Protein AF-A0A8S2XKU6-F1 (afdb_monomer)

Secondary structure (DSSP, 8-state):
-HHHHHHHHHHHHHHHHTT-TTHHHHHHHHHHHHHHTHHHHHHHHHTTS----HHHHHHHTHHHHTT-TT-HHHHHHHHHHHHHTGGGS-HHHHHHHHHHHHHHHHH--SHHHHHHHHHHHHHHHHHH-GGGGGGTGGGHHHHHHHHHHHHHHS-GGGTHHHHHHHHHHHHH-HHHHHHHHHHHHHHHHHHHHHHTT-HHHHHHHHHHHHHHHH-TTTHHHHHHHHHHHHHTTT-SSS---SSPP--HHHHHHHHHHHHHHHHHPPSPP-HHHHHHHHHHHHHHHHH---HHHHHHHHHHHHHHHHHSHHHHHH-B-TTT--BHHHHHHHHHHHHHSTTS-GGGGTTHHHHHHHHHHHHHHTT-THHHHHHHHHHHHHHHHHH-

Foldseek 3Di:
DVVVLVVLLVVLVVCVVVVPPCSLVSLLVSLVVCLVCVVVVVVCVVVVVDDDPVQVVLVPRLLVQLVVLVDLSSNLSSLQSCLQCLLVYDPVSVVSSLVSLLCQLVPRPDLSSLLSSLLSLLSNCVRNDLVNCPSVLVSLVSNLVSLVVSVVPDDPVSNLSSLSSLLSSLSNDLVVCLVCLVPQLVVLVQQCQVCVVPCRSNVSSLSNLLSQCLRPNRVQVSLVVLLVVLVLQVPPDDDDDVDPNRDPVCNLVSLLSLLSSLQSHDDDDDLVSCLRNVVSLLCCLQPDPDLSSLQSSLSSLLSCLVRVVVSQQVDANPPPRHHSLVSLLVSLLVLLPLPRDPSSCVNVVSSVVSSVVSCVVVPVVVCCPPSVVVSVVSNVVNVD

Nearest PDB structures (foldseek):
  6n1z-assembly2_D  TM=9.151E-01  e=8.968E-16  Homo sapiens
  6n1z-assembly1_A  TM=9.168E-01  e=1.606E-15  Homo sapiens
  8f7a-assembly1_A  TM=9.293E-01  e=1.212E-10  Homo sapiens
  6tc0-assembly3_F  TM=5.207E-01  e=2.824E-01  Mus musculus
  9ce3-assembly1_C  TM=2.583E-01  e=3.397E+00  Homo sapiens

Radius of gyration: 27.26 Å; Cα contacts (8 Å, |Δi|>4): 420; chains: 1; bounding box: 71×40×72 Å

Mean predicted aligned error: 8.36 Å

Solvent-accessible surface area (backbone atoms only — not comparable to full-atom values): 21059 Å² total; per-residue (Å²): 110,70,68,57,47,53,53,45,47,55,49,21,52,51,32,46,76,67,69,42,95,59,22,58,58,50,46,29,53,46,41,46,52,52,53,72,40,42,69,62,51,51,54,32,49,74,73,58,80,44,93,73,69,59,53,62,47,40,58,66,46,32,60,55,39,56,75,40,72,94,39,53,68,37,24,26,32,21,38,39,35,51,15,68,49,41,61,75,40,55,72,69,59,50,49,57,49,50,54,48,40,46,49,38,42,73,65,52,84,52,67,65,39,31,52,30,32,37,44,11,50,40,35,28,53,67,54,54,34,62,91,67,41,77,82,48,60,82,49,46,66,57,47,51,54,30,41,57,57,46,62,76,74,51,62,76,92,62,44,58,47,52,40,54,33,48,39,54,52,49,67,58,39,67,69,60,44,55,75,46,38,87,58,50,51,58,49,39,53,50,50,34,73,77,32,59,88,39,67,67,59,28,50,43,32,51,48,35,51,43,50,44,38,57,32,85,88,38,24,63,60,53,45,60,63,45,43,62,62,57,48,48,66,73,52,88,78,80,78,92,59,100,61,79,84,67,52,81,88,44,44,39,56,53,37,43,51,51,27,53,45,48,71,46,52,65,83,82,75,56,66,63,43,52,70,61,45,49,60,51,43,52,48,47,56,71,72,56,84,54,55,65,44,37,39,31,34,42,48,25,52,40,27,45,56,70,66,38,43,71,64,44,70,72,35,57,42,89,87,78,68,47,41,46,64,58,53,52,50,50,52,50,54,54,60,35,35,70,87,44,65,70,86,47,41,77,42,49,66,58,38,54,54,50,50,54,54,52,42,64,72,67,72,49,65,80,65,50,56,66,54,46,56,50,50,54,52,34,50,53,60,50,75,106

Structure (mmCIF, N/CA/C/O backbone):
data_AF-A0A8S2XKU6-F1
#
_entry.id   AF-A0A8S2XKU6-F1
#
loop_
_atom_site.group_PDB
_atom_site.id
_atom_site.type_symbol
_atom_site.label_atom_id
_atom_site.label_alt_id
_atom_site.label_comp_id
_atom_site.label_asym_id
_atom_site.label_entity_id
_atom_site.label_seq_id
_atom_site.pdbx_PDB_ins_code
_atom_site.Cartn_x
_atom_site.Cartn_y
_atom_site.Cartn_z
_atom_site.occupancy
_atom_site.B_iso_or_equiv
_atom_site.auth_seq_id
_atom_site.auth_comp_id
_atom_site.auth_asym_id
_atom_site.auth_atom_id
_atom_site.pdbx_PDB_model_num
ATOM 1 N N . MET A 1 1 ? 6.749 16.743 -34.665 1.00 56.09 1 MET A N 1
ATOM 2 C CA . MET A 1 1 ? 7.252 16.208 -33.379 1.00 56.09 1 MET A CA 1
ATOM 3 C C . MET A 1 1 ? 8.132 14.973 -33.599 1.00 56.09 1 MET A C 1
ATOM 5 O O . MET A 1 1 ? 9.317 15.031 -33.323 1.00 56.09 1 MET A O 1
ATOM 9 N N . CYS A 1 2 ? 7.620 13.912 -34.216 1.00 59.66 2 CYS A N 1
ATOM 10 C CA . CYS A 1 2 ? 8.348 12.658 -34.475 1.00 59.66 2 CYS A CA 1
ATOM 11 C C . CYS A 1 2 ? 9.601 12.791 -35.360 1.00 59.66 2 CYS A C 1
ATOM 13 O O . CYS A 1 2 ? 10.647 12.238 -35.037 1.00 59.66 2 CYS A O 1
ATOM 15 N N . PHE A 1 3 ? 9.534 13.615 -36.411 1.00 62.78 3 PHE A N 1
ATOM 16 C CA . PHE A 1 3 ? 10.694 13.948 -37.250 1.00 62.78 3 PHE A CA 1
ATOM 17 C C . PHE A 1 3 ? 11.831 14.620 -36.462 1.00 62.78 3 PHE A C 1
ATOM 19 O O . PHE A 1 3 ? 13.006 14.372 -36.709 1.00 62.78 3 PHE A O 1
ATOM 26 N N . PHE A 1 4 ? 11.482 15.454 -35.477 1.00 68.94 4 PHE A N 1
ATOM 27 C CA . PHE A 1 4 ? 12.463 16.138 -34.640 1.00 68.94 4 PHE A CA 1
ATOM 28 C C . PHE A 1 4 ? 13.207 15.130 -33.757 1.00 68.94 4 PHE A C 1
ATOM 30 O O . PHE A 1 4 ? 14.434 15.135 -33.740 1.00 68.94 4 PHE A O 1
ATOM 37 N N . PHE A 1 5 ? 12.484 14.211 -33.110 1.00 75.00 5 PHE A N 1
ATOM 38 C CA . PHE A 1 5 ? 13.093 13.159 -32.292 1.00 75.00 5 PHE A CA 1
ATOM 39 C C . PHE A 1 5 ? 13.981 12.220 -33.107 1.00 75.00 5 PHE A C 1
ATOM 41 O O . PHE A 1 5 ? 15.130 12.018 -32.731 1.00 75.00 5 PHE A O 1
ATOM 48 N N . SER A 1 6 ? 13.510 11.734 -34.260 1.00 74.94 6 SER A N 1
ATOM 49 C CA . SER A 1 6 ? 14.315 10.881 -35.146 1.00 74.94 6 SER A CA 1
ATOM 50 C C . SER A 1 6 ? 15.617 11.568 -35.579 1.00 74.94 6 SER A C 1
ATOM 52 O O . SER A 1 6 ? 16.686 10.968 -35.492 1.00 74.94 6 SER A O 1
ATOM 54 N N . ARG A 1 7 ? 15.564 12.862 -35.926 1.00 82.44 7 ARG A N 1
ATOM 55 C CA . ARG A 1 7 ? 16.759 13.649 -36.261 1.00 82.44 7 ARG A CA 1
ATOM 56 C C . ARG A 1 7 ? 17.733 13.765 -35.086 1.00 82.44 7 ARG A C 1
ATOM 58 O O . A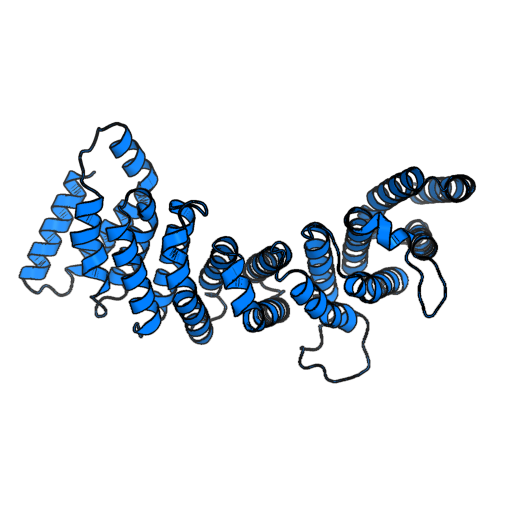RG A 1 7 ? 18.944 13.654 -35.276 1.00 82.44 7 ARG A O 1
ATOM 65 N N . HIS A 1 8 ? 17.231 14.014 -33.878 1.00 84.62 8 HIS A N 1
ATOM 66 C CA . HIS A 1 8 ? 18.081 14.155 -32.694 1.00 84.62 8 HIS A CA 1
ATOM 67 C C . HIS A 1 8 ? 18.690 12.825 -32.243 1.00 84.62 8 HIS A C 1
ATOM 69 O O . HIS A 1 8 ? 19.852 12.813 -31.849 1.00 84.62 8 HIS A O 1
ATOM 75 N N . LEU A 1 9 ? 17.969 11.714 -32.393 1.00 81.38 9 LEU A N 1
ATOM 76 C CA . LEU A 1 9 ? 18.491 10.368 -32.159 1.00 81.38 9 LEU A CA 1
ATOM 77 C C . LEU A 1 9 ? 19.570 10.004 -33.184 1.00 81.38 9 LEU A C 1
ATOM 79 O O . LEU A 1 9 ? 20.674 9.651 -32.789 1.00 81.38 9 LEU A O 1
ATOM 83 N N . SER A 1 10 ? 19.340 10.242 -34.483 1.00 83.12 10 SER A N 1
ATOM 84 C CA . SER A 1 10 ? 20.379 10.020 -35.503 1.00 83.12 10 SER A CA 1
ATOM 85 C C . SER A 1 10 ? 21.622 10.886 -35.272 1.00 83.12 10 SER A C 1
ATOM 87 O O . SER A 1 10 ? 22.752 10.471 -35.522 1.00 83.12 10 SER A O 1
ATOM 89 N N . HIS A 1 11 ? 21.432 12.104 -34.752 1.00 85.31 11 HIS A N 1
ATOM 90 C CA . HIS A 1 11 ? 22.546 12.977 -34.403 1.00 85.31 11 HIS A CA 1
ATOM 91 C C . HIS A 1 11 ? 23.312 12.455 -33.183 1.00 85.31 11 HIS A C 1
ATOM 93 O O . HIS A 1 11 ? 24.538 12.520 -33.155 1.00 85.31 11 HIS A O 1
ATOM 99 N N . ALA A 1 12 ? 22.613 11.911 -32.189 1.00 83.31 12 ALA A N 1
ATOM 100 C CA . ALA A 1 12 ? 23.237 11.302 -31.026 1.00 83.31 12 ALA A CA 1
ATOM 101 C C . ALA A 1 12 ? 24.000 10.016 -31.378 1.00 83.31 12 ALA A C 1
ATOM 103 O O . ALA A 1 12 ? 25.113 9.835 -30.891 1.00 83.31 12 ALA A O 1
ATOM 104 N N . GLU A 1 13 ? 23.473 9.178 -32.273 1.00 83.56 13 GLU A N 1
ATOM 105 C CA . GLU A 1 13 ? 24.182 8.011 -32.812 1.00 83.56 13 GLU A CA 1
ATOM 106 C C . GLU A 1 13 ? 25.449 8.419 -33.566 1.00 83.56 13 GLU A C 1
ATOM 108 O O . GLU A 1 13 ? 26.514 7.844 -33.345 1.00 83.56 13 GLU A O 1
ATOM 113 N N . ALA A 1 14 ? 25.376 9.471 -34.388 1.00 86.69 14 ALA A N 1
ATOM 114 C CA . ALA A 1 14 ? 26.558 10.030 -35.032 1.00 86.69 14 ALA A CA 1
ATOM 115 C C . ALA A 1 14 ? 27.579 10.512 -33.987 1.00 86.69 14 ALA A C 1
ATOM 117 O O . ALA A 1 14 ? 28.756 10.176 -34.079 1.00 86.69 14 ALA A O 1
ATOM 118 N N . LEU A 1 15 ? 27.148 11.236 -32.950 1.00 86.00 15 LEU A N 1
ATOM 119 C CA . LEU A 1 15 ? 28.030 11.669 -31.860 1.00 86.00 15 LEU A CA 1
ATOM 120 C C . LEU A 1 15 ? 28.652 10.487 -31.101 1.00 86.00 15 LEU A C 1
ATOM 122 O O . LEU A 1 15 ? 29.825 10.566 -30.730 1.00 86.00 15 LEU A O 1
ATOM 126 N N . LYS A 1 16 ? 27.900 9.399 -30.902 1.00 85.00 16 LYS A N 1
ATOM 127 C CA . LYS A 1 16 ? 28.385 8.153 -30.297 1.00 85.00 16 LYS A CA 1
ATOM 128 C C . LYS A 1 16 ? 29.448 7.496 -31.179 1.00 85.00 16 LYS A C 1
ATOM 130 O O . LYS A 1 16 ? 30.508 7.148 -30.673 1.00 85.00 16 LYS A O 1
ATOM 135 N N . ALA A 1 17 ? 29.223 7.422 -32.493 1.00 87.00 17 ALA A N 1
ATOM 136 C CA . ALA A 1 17 ? 30.193 6.893 -33.456 1.00 87.00 17 ALA A CA 1
ATOM 137 C C . ALA A 1 17 ? 31.501 7.708 -33.500 1.00 87.00 17 ALA A C 1
ATOM 139 O O . ALA A 1 17 ? 32.569 7.159 -33.753 1.00 87.00 17 ALA A O 1
ATOM 140 N N . HIS A 1 18 ? 31.430 9.008 -33.200 1.00 87.19 18 HIS A N 1
ATOM 141 C CA . HIS A 1 18 ? 32.594 9.893 -33.084 1.00 87.19 18 HIS A CA 1
ATOM 142 C C . HIS A 1 18 ? 33.191 9.925 -31.660 1.00 87.19 18 HIS A C 1
ATOM 144 O O . HIS A 1 18 ? 34.002 10.801 -31.363 1.00 87.19 18 HIS A O 1
ATOM 150 N N . ASN A 1 19 ? 32.792 9.007 -30.765 1.00 83.25 19 ASN A N 1
ATOM 151 C CA . ASN A 1 19 ? 33.237 8.918 -29.366 1.00 83.25 19 ASN A CA 1
ATOM 152 C C . ASN A 1 19 ? 33.090 10.230 -28.569 1.00 83.25 19 ASN A C 1
ATOM 154 O O . ASN A 1 19 ? 33.873 10.526 -27.665 1.00 83.25 19 ASN A O 1
ATOM 158 N N . SER A 1 20 ? 32.075 11.039 -28.884 1.00 87.00 20 SER A N 1
ATOM 159 C CA . SER A 1 20 ? 31.816 12.280 -28.152 1.00 87.00 20 SER A CA 1
ATOM 160 C C . SER A 1 20 ? 31.320 11.973 -26.736 1.00 87.00 20 SER A C 1
ATOM 162 O O . SER A 1 20 ? 30.292 11.317 -26.592 1.00 87.00 20 SER A O 1
ATOM 164 N N . PRO A 1 21 ? 31.920 12.521 -25.664 1.00 84.25 21 PRO A N 1
ATOM 165 C CA . PRO A 1 21 ? 31.568 12.177 -24.280 1.00 84.25 21 PRO A CA 1
ATOM 166 C C . PRO A 1 21 ? 30.160 12.632 -23.846 1.00 84.25 21 PRO A C 1
ATOM 168 O O . PRO A 1 21 ? 29.737 12.369 -22.722 1.00 84.25 21 PRO A O 1
ATOM 171 N N . ARG A 1 22 ? 29.435 13.367 -24.701 1.00 88.06 22 ARG A N 1
ATOM 172 C CA . ARG A 1 22 ? 28.118 13.955 -24.402 1.00 88.06 22 ARG A CA 1
ATOM 173 C C . ARG A 1 22 ? 26.979 13.372 -25.242 1.00 88.06 22 ARG A C 1
ATOM 175 O O . ARG A 1 22 ? 25.869 13.889 -25.142 1.00 88.06 22 ARG A O 1
ATOM 182 N N . TRP A 1 23 ? 27.227 12.327 -26.041 1.00 90.31 23 TRP A N 1
ATOM 183 C CA . TRP A 1 23 ? 26.207 11.708 -26.904 1.00 90.31 23 TRP A CA 1
ATOM 184 C C . TRP A 1 23 ? 24.947 11.306 -26.111 1.00 90.31 23 TRP A C 1
ATOM 186 O O . TRP A 1 23 ? 23.826 11.619 -26.515 1.00 90.31 23 TRP A O 1
ATOM 196 N N . TRP A 1 24 ? 25.145 10.733 -24.919 1.00 90.38 24 TRP A N 1
ATOM 197 C CA . TRP A 1 24 ? 24.089 10.235 -24.035 1.00 90.38 24 TRP A CA 1
ATOM 198 C C . TRP A 1 24 ? 23.126 11.324 -23.551 1.00 90.38 24 TRP A C 1
ATOM 200 O O . TRP A 1 24 ? 21.963 11.035 -23.292 1.00 90.38 24 TRP A O 1
ATOM 210 N N . LYS A 1 25 ? 23.568 12.588 -23.461 1.00 91.38 25 LYS A N 1
ATOM 211 C CA . LYS A 1 25 ? 22.712 13.701 -23.013 1.00 91.38 25 LYS A CA 1
ATOM 212 C C . LYS A 1 25 ? 21.594 13.988 -24.003 1.00 91.38 25 LYS A C 1
ATOM 214 O O . LYS A 1 25 ? 20.497 14.365 -23.609 1.00 91.38 25 LYS A O 1
ATOM 219 N N . LEU A 1 26 ? 21.881 13.833 -25.295 1.00 89.44 26 LEU A N 1
ATOM 220 C CA . LEU A 1 26 ? 20.881 14.053 -26.329 1.00 89.44 26 LEU A CA 1
ATOM 221 C C . LEU A 1 26 ? 19.873 12.898 -26.370 1.00 89.44 26 LEU A C 1
ATOM 223 O O . LEU A 1 26 ? 18.684 13.160 -26.536 1.00 89.44 26 LEU A O 1
ATOM 227 N N . HIS A 1 27 ? 20.322 11.654 -26.150 1.00 88.56 27 HIS A N 1
ATOM 228 C CA . HIS A 1 27 ? 19.423 10.510 -25.944 1.00 88.56 27 HIS A CA 1
ATOM 229 C C . HIS A 1 27 ? 18.521 10.715 -24.727 1.00 88.56 27 HIS A C 1
ATOM 231 O O . HIS A 1 27 ? 17.302 10.652 -24.861 1.00 88.56 27 HIS A O 1
ATOM 237 N N . GLU A 1 28 ? 19.106 11.032 -23.572 1.00 92.38 28 GLU A N 1
ATOM 238 C CA . GLU A 1 28 ? 18.392 11.280 -22.315 1.00 92.38 28 GLU A CA 1
ATOM 239 C C . GLU A 1 28 ? 17.290 12.334 -22.499 1.00 92.38 28 GLU A C 1
ATOM 241 O O . GLU A 1 28 ? 16.123 12.069 -22.203 1.00 92.38 28 GLU A O 1
ATOM 246 N N . ALA A 1 29 ? 17.627 13.478 -23.104 1.00 91.19 29 ALA A N 1
ATOM 247 C CA . ALA A 1 29 ? 16.675 14.555 -23.345 1.00 91.19 29 ALA A CA 1
ATOM 248 C C . ALA A 1 29 ? 15.546 14.145 -24.307 1.00 91.19 29 ALA A C 1
ATOM 250 O O . ALA A 1 29 ? 14.394 14.544 -24.111 1.00 91.19 29 ALA A O 1
ATOM 251 N N . CYS A 1 30 ? 15.849 13.344 -25.336 1.00 90.06 30 CYS A N 1
ATOM 252 C CA . CYS A 1 30 ? 14.836 12.834 -26.263 1.00 90.06 30 CYS A CA 1
ATOM 253 C C . CYS A 1 30 ? 13.865 11.883 -25.561 1.00 90.06 30 CYS A C 1
ATOM 255 O O . CYS A 1 30 ? 12.652 12.062 -25.686 1.00 90.06 30 CYS A O 1
ATOM 257 N N . LEU A 1 31 ? 14.381 10.921 -24.791 1.00 90.75 31 LEU A N 1
ATOM 258 C CA . LEU A 1 31 ? 13.567 9.967 -24.034 1.00 90.75 31 LEU A CA 1
ATOM 259 C C . LEU A 1 31 ? 12.684 10.683 -23.010 1.00 90.75 31 LEU A C 1
ATOM 261 O O . LEU A 1 31 ? 11.483 10.419 -22.933 1.00 90.75 31 LEU A O 1
ATOM 265 N N . LEU A 1 32 ? 13.240 11.655 -22.285 1.00 90.62 32 LEU A N 1
ATOM 266 C CA . LEU A 1 32 ? 12.486 12.456 -21.327 1.00 90.62 32 LEU A CA 1
ATOM 267 C C . LEU A 1 32 ? 11.359 13.240 -22.012 1.00 90.62 32 LEU A C 1
ATOM 269 O O . LEU A 1 32 ? 10.212 13.190 -21.564 1.00 90.62 32 LEU A O 1
ATOM 273 N N . ALA A 1 33 ? 11.660 13.952 -23.099 1.00 90.06 33 ALA A N 1
ATOM 274 C CA . ALA A 1 33 ? 10.674 14.755 -23.817 1.00 90.06 33 ALA A CA 1
ATOM 275 C C . ALA A 1 33 ? 9.559 13.889 -24.423 1.00 90.06 33 ALA A C 1
ATOM 277 O O . ALA A 1 33 ? 8.379 14.195 -24.242 1.00 90.06 33 ALA A O 1
ATOM 278 N N . MET A 1 34 ? 9.906 12.772 -25.071 1.00 87.44 34 MET A N 1
ATOM 279 C CA . MET A 1 34 ? 8.917 11.825 -25.593 1.00 87.44 34 MET A CA 1
ATOM 280 C C . MET A 1 34 ? 8.071 11.227 -24.464 1.00 87.44 34 MET A C 1
ATOM 282 O O . MET A 1 34 ? 6.846 11.202 -24.556 1.00 87.44 34 MET A O 1
ATOM 286 N N . GLY A 1 35 ? 8.699 10.823 -23.358 1.00 87.19 35 GLY A N 1
ATOM 287 C CA . GLY A 1 35 ? 8.002 10.277 -22.197 1.00 87.19 35 GLY A CA 1
ATOM 288 C C . GLY A 1 35 ? 7.059 11.276 -21.520 1.00 87.19 35 GLY A C 1
ATOM 289 O O . GLY A 1 35 ? 6.067 10.858 -20.926 1.00 87.19 35 GLY A O 1
ATOM 290 N N . ARG A 1 36 ? 7.340 12.586 -21.580 1.00 88.12 36 ARG A N 1
ATOM 291 C CA . ARG A 1 36 ? 6.444 13.649 -21.077 1.00 88.12 36 ARG A CA 1
ATOM 292 C C . ARG A 1 36 ? 5.258 13.896 -22.006 1.00 88.12 36 ARG A C 1
ATOM 294 O O . ARG A 1 36 ? 4.178 14.218 -21.526 1.00 88.12 36 ARG A O 1
ATOM 301 N N . CYS A 1 37 ? 5.435 13.695 -23.307 1.00 87.06 37 CYS A N 1
ATOM 302 C CA . CYS A 1 37 ? 4.379 13.821 -24.309 1.00 87.06 37 CYS A CA 1
ATOM 303 C C . CYS A 1 37 ? 3.612 12.511 -24.555 1.00 87.06 37 CYS A C 1
ATOM 305 O O . CYS A 1 37 ? 2.976 12.382 -25.596 1.00 87.06 37 CYS A O 1
ATOM 307 N N . LYS A 1 38 ? 3.644 11.547 -23.623 1.00 86.31 38 LYS A N 1
ATOM 308 C CA . LYS A 1 38 ? 3.016 10.226 -23.781 1.00 86.31 38 LYS A CA 1
ATOM 309 C C . LYS A 1 38 ? 1.564 10.288 -24.264 1.00 86.31 38 LYS A C 1
ATOM 311 O O . LYS A 1 38 ? 1.234 9.601 -25.219 1.00 86.31 38 LYS A O 1
ATOM 316 N N . GLN A 1 39 ? 0.708 11.083 -23.615 1.00 85.44 39 GLN A N 1
ATOM 317 C CA . GLN A 1 39 ? -0.719 11.158 -23.969 1.00 85.44 39 GLN A CA 1
ATOM 318 C C . GLN A 1 39 ? -0.902 11.625 -25.417 1.00 85.44 39 GLN A C 1
ATOM 320 O O . GLN A 1 39 ? -1.523 10.933 -26.213 1.00 85.44 39 GLN A O 1
ATOM 325 N N . LEU A 1 40 ? -0.228 12.718 -25.788 1.00 85.12 40 LEU A N 1
ATOM 326 C CA . LEU A 1 40 ? -0.224 13.222 -27.161 1.00 85.12 40 LEU A CA 1
ATOM 327 C C . LEU A 1 40 ? 0.332 12.192 -28.151 1.00 85.12 40 LEU A C 1
ATOM 329 O O . LEU A 1 40 ? -0.196 12.055 -29.246 1.00 85.12 40 LEU A O 1
ATOM 333 N N . LEU A 1 41 ? 1.394 11.464 -27.794 1.00 83.25 41 LEU A N 1
ATOM 334 C CA . LEU A 1 41 ? 1.944 10.412 -28.651 1.00 83.25 41 LEU A CA 1
ATOM 335 C C . LEU A 1 41 ? 0.945 9.268 -28.842 1.00 83.25 41 LEU A C 1
ATOM 337 O O . LEU A 1 41 ? 0.755 8.837 -29.974 1.00 83.25 41 LEU A O 1
ATOM 341 N N . ASN A 1 42 ? 0.274 8.827 -27.779 1.00 82.38 42 ASN A N 1
ATOM 342 C CA . ASN A 1 42 ? -0.754 7.792 -27.856 1.00 82.38 42 ASN A CA 1
ATOM 343 C C . ASN A 1 42 ? -1.923 8.235 -28.746 1.00 82.38 42 ASN A C 1
ATOM 345 O O . ASN A 1 42 ? -2.308 7.494 -29.646 1.00 82.38 42 ASN A O 1
ATOM 349 N N . ASP A 1 43 ? -2.422 9.460 -28.577 1.00 82.75 43 ASP A N 1
ATOM 350 C CA . ASP A 1 43 ? -3.508 10.002 -29.403 1.00 82.75 43 ASP A CA 1
ATOM 351 C C . ASP A 1 43 ? -3.107 10.079 -30.883 1.00 82.75 43 ASP A C 1
ATOM 353 O O . ASP A 1 43 ? -3.879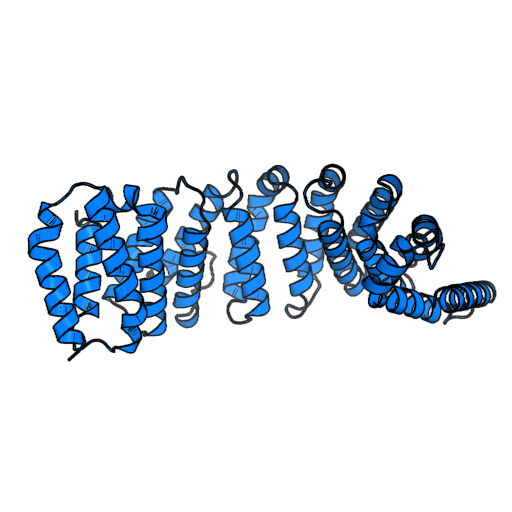 9.738 -31.781 1.00 82.75 43 ASP A O 1
ATOM 357 N N . MET A 1 44 ? -1.863 10.473 -31.159 1.00 80.75 44 MET A N 1
ATOM 358 C CA . MET A 1 44 ? -1.322 10.583 -32.518 1.00 80.75 44 MET A CA 1
ATOM 359 C C . MET A 1 44 ? -1.075 9.219 -33.177 1.00 80.75 44 MET A C 1
ATOM 361 O O . MET A 1 44 ? -1.154 9.114 -34.404 1.00 80.75 44 MET A O 1
ATOM 365 N N . LEU A 1 45 ? -0.792 8.182 -32.382 1.00 79.50 45 LEU A N 1
ATOM 366 C CA . LEU A 1 45 ? -0.685 6.796 -32.842 1.00 79.50 45 LEU A CA 1
ATOM 367 C C . LEU A 1 45 ? -2.071 6.212 -33.147 1.00 79.50 45 LEU A C 1
ATOM 369 O O . LEU A 1 45 ? -2.261 5.625 -34.209 1.00 79.50 45 LEU A O 1
ATOM 373 N N . VAL A 1 46 ? -3.054 6.431 -32.267 1.00 80.75 46 VAL A N 1
ATOM 374 C CA . VAL A 1 46 ? -4.435 5.943 -32.444 1.00 80.75 46 VAL A CA 1
ATOM 375 C C . VAL A 1 46 ? -5.121 6.618 -33.633 1.00 80.75 46 VAL A C 1
ATOM 377 O O . VAL A 1 46 ? -5.779 5.953 -34.428 1.00 80.75 46 VAL A O 1
ATOM 380 N N . THR A 1 47 ? -4.937 7.929 -33.800 1.00 80.62 47 THR A N 1
ATOM 381 C CA . THR A 1 47 ? -5.473 8.682 -34.952 1.00 80.62 47 THR A CA 1
ATOM 382 C C . THR A 1 47 ? -4.725 8.403 -36.259 1.00 80.62 47 THR A C 1
ATOM 384 O O . THR A 1 47 ? -5.154 8.857 -37.320 1.00 80.62 47 THR A O 1
ATOM 387 N N . GLY A 1 48 ? -3.603 7.675 -36.211 1.00 76.94 48 GLY A N 1
ATOM 388 C CA . GLY A 1 48 ? -2.784 7.351 -37.379 1.00 76.94 48 GLY A CA 1
ATOM 389 C C . GLY A 1 48 ? -2.054 8.549 -37.997 1.00 76.94 48 GLY A C 1
ATOM 390 O O . GLY A 1 48 ? -1.483 8.415 -39.081 1.00 76.94 48 GLY A O 1
ATOM 391 N N . TYR A 1 49 ? -2.043 9.709 -37.328 1.00 73.38 49 TYR A N 1
ATOM 392 C CA . TYR A 1 49 ? -1.341 10.914 -37.788 1.00 73.38 49 TYR A CA 1
ATOM 393 C C . TYR A 1 49 ? 0.179 10.700 -37.838 1.00 73.38 49 TYR A C 1
ATOM 395 O O . TYR A 1 49 ? 0.893 11.315 -38.632 1.00 73.38 49 TYR A O 1
ATOM 403 N N . VAL A 1 50 ? 0.685 9.803 -36.992 1.00 71.75 50 VAL A N 1
ATOM 404 C CA . VAL A 1 50 ? 2.088 9.404 -36.944 1.00 71.75 50 VAL A CA 1
ATOM 405 C C . VAL A 1 50 ? 2.192 7.891 -37.085 1.00 71.75 50 VAL A C 1
ATOM 407 O O . VAL A 1 50 ? 1.581 7.147 -36.327 1.00 71.75 50 VAL A O 1
ATOM 410 N N . LYS A 1 51 ? 3.049 7.436 -38.002 1.00 69.69 51 LYS A N 1
ATOM 411 C CA . LYS A 1 51 ? 3.462 6.033 -38.110 1.00 69.69 51 LYS A CA 1
ATOM 412 C C . LYS A 1 51 ? 4.859 5.875 -37.512 1.00 69.69 51 LYS A C 1
ATOM 414 O O . LYS A 1 51 ? 5.849 6.019 -38.223 1.00 69.69 51 LYS A O 1
ATOM 419 N N . ILE A 1 52 ? 4.936 5.655 -36.201 1.00 76.06 52 ILE A N 1
ATOM 420 C CA . ILE A 1 52 ? 6.164 5.199 -35.535 1.00 76.06 52 ILE A CA 1
ATOM 421 C C . ILE A 1 52 ? 5.924 3.771 -35.066 1.00 76.06 52 ILE A C 1
ATOM 423 O O . ILE A 1 52 ? 4.936 3.509 -34.385 1.00 76.06 52 ILE A O 1
ATOM 427 N N . ASP A 1 53 ? 6.861 2.882 -35.381 1.00 81.69 53 ASP A N 1
ATOM 428 C CA . ASP A 1 53 ? 6.968 1.592 -34.710 1.00 81.69 53 ASP A CA 1
ATOM 429 C C . ASP A 1 53 ? 7.622 1.800 -33.336 1.00 81.69 53 ASP A C 1
ATOM 431 O O . ASP A 1 53 ? 8.846 1.902 -33.201 1.00 81.69 53 ASP A O 1
ATOM 435 N N . LEU A 1 54 ? 6.776 1.984 -32.322 1.00 82.75 54 LEU A N 1
ATOM 436 C CA . LEU A 1 54 ? 7.223 2.291 -30.968 1.00 82.75 54 LEU A CA 1
ATOM 437 C C . LEU A 1 54 ? 7.901 1.084 -30.308 1.00 82.75 54 LEU A C 1
ATOM 439 O O . LEU A 1 54 ? 8.828 1.265 -29.521 1.00 82.75 54 LEU A O 1
ATOM 443 N N . GLU A 1 55 ? 7.479 -0.131 -30.654 1.00 85.38 55 GLU A N 1
ATOM 444 C CA . GLU A 1 55 ? 8.068 -1.360 -30.128 1.00 85.38 55 GLU A CA 1
ATOM 445 C C . GLU A 1 55 ? 9.497 -1.538 -30.647 1.00 85.38 55 GLU A C 1
ATOM 447 O O . GLU A 1 55 ? 10.426 -1.717 -29.852 1.00 85.38 55 GLU A O 1
ATOM 452 N N . ALA A 1 56 ? 9.706 -1.390 -31.960 1.00 86.38 56 ALA A N 1
ATOM 453 C CA . ALA A 1 56 ? 11.046 -1.426 -32.541 1.00 86.38 56 ALA A CA 1
ATOM 454 C C . ALA A 1 56 ? 11.946 -0.330 -31.955 1.00 86.38 56 ALA A C 1
ATOM 456 O O . ALA A 1 56 ? 13.103 -0.594 -31.621 1.00 86.38 56 ALA A O 1
ATOM 457 N N . PHE A 1 57 ? 11.407 0.880 -31.770 1.00 86.56 57 PHE A N 1
ATOM 458 C CA . PHE A 1 57 ? 12.139 1.979 -31.146 1.00 86.56 57 PHE A CA 1
ATOM 459 C C . PHE A 1 57 ? 12.571 1.644 -29.712 1.00 86.56 57 PHE A C 1
ATOM 461 O O . PHE A 1 57 ? 13.749 1.790 -29.385 1.00 86.56 57 PHE A O 1
ATOM 468 N N . ILE A 1 58 ? 11.650 1.160 -28.869 1.00 87.19 58 ILE A N 1
ATOM 469 C CA . ILE A 1 58 ? 11.936 0.799 -27.473 1.00 87.19 58 ILE A CA 1
ATOM 470 C C . ILE A 1 58 ? 12.998 -0.299 -27.398 1.00 87.19 58 ILE A C 1
ATOM 472 O O . ILE A 1 58 ? 13.926 -0.201 -26.593 1.00 87.19 58 ILE A O 1
ATOM 476 N N . ARG A 1 59 ? 12.907 -1.301 -28.278 1.00 87.06 59 ARG A N 1
ATOM 477 C CA . ARG A 1 59 ? 13.872 -2.400 -28.346 1.00 87.06 59 ARG A CA 1
ATOM 478 C C . ARG A 1 59 ? 15.274 -1.935 -28.734 1.00 87.06 59 ARG A C 1
ATOM 480 O O . ARG A 1 59 ? 16.246 -2.404 -28.152 1.00 87.06 59 ARG A O 1
ATOM 487 N N . GLN A 1 60 ? 15.383 -1.048 -29.719 1.00 85.75 60 GLN A N 1
ATOM 488 C CA . GLN A 1 60 ? 16.674 -0.632 -30.270 1.00 85.75 60 GLN A CA 1
ATOM 489 C C . GLN A 1 60 ? 17.382 0.422 -29.419 1.00 85.75 60 GLN A C 1
ATOM 491 O O . GLN A 1 60 ? 18.609 0.413 -29.357 1.00 85.75 60 GLN A O 1
ATOM 496 N N . VAL A 1 61 ? 16.627 1.324 -28.784 1.00 85.81 61 VAL A N 1
ATOM 497 C CA . VAL A 1 61 ? 17.196 2.485 -28.091 1.00 85.81 61 VAL A CA 1
ATOM 498 C C . VAL A 1 61 ? 17.099 2.318 -26.563 1.00 85.81 61 VAL A C 1
ATOM 500 O O . VAL A 1 61 ? 18.107 1.926 -25.974 1.00 85.81 61 VAL A O 1
ATOM 503 N N . PRO A 1 62 ? 15.938 2.504 -25.892 1.00 85.50 62 PRO A N 1
ATOM 504 C CA . PRO A 1 62 ? 15.819 2.331 -24.444 1.00 85.50 62 PRO A CA 1
ATOM 505 C C . PRO A 1 62 ? 16.367 1.012 -23.895 1.00 85.50 62 PRO A C 1
ATOM 507 O O . PRO A 1 62 ? 17.147 1.039 -22.949 1.00 85.50 62 PRO A O 1
ATOM 510 N N . LEU A 1 63 ? 15.994 -0.140 -24.463 1.00 88.12 63 LEU A N 1
ATOM 511 C CA . LEU A 1 63 ? 16.418 -1.429 -23.901 1.00 88.12 63 LEU A CA 1
ATOM 512 C C . LEU A 1 63 ? 17.922 -1.677 -24.066 1.00 88.12 63 LEU A C 1
ATOM 514 O O . LEU A 1 63 ? 18.541 -2.254 -23.174 1.00 88.12 63 LEU A O 1
ATOM 518 N N . ALA A 1 64 ? 18.530 -1.196 -25.152 1.00 87.25 64 ALA A N 1
ATOM 519 C CA . ALA A 1 64 ? 19.980 -1.255 -25.329 1.00 87.25 64 ALA A CA 1
ATOM 520 C C . ALA A 1 64 ? 20.712 -0.351 -24.320 1.00 87.25 64 ALA A C 1
ATOM 522 O O . ALA A 1 64 ? 21.751 -0.736 -23.770 1.00 87.25 64 ALA A O 1
ATOM 523 N N . ASP A 1 65 ? 20.142 0.823 -24.038 1.00 88.75 65 ASP A N 1
ATOM 524 C CA . ASP A 1 65 ? 20.707 1.814 -23.124 1.00 88.75 65 ASP A CA 1
ATOM 525 C C . ASP A 1 65 ? 20.648 1.372 -21.645 1.00 88.75 65 ASP A C 1
ATOM 527 O O . ASP A 1 65 ? 21.440 1.873 -20.848 1.00 88.75 65 ASP A O 1
ATOM 531 N N . LEU A 1 66 ? 19.819 0.382 -21.269 1.00 88.69 66 LEU A N 1
ATOM 532 C CA . LEU A 1 66 ? 19.792 -0.170 -19.898 1.00 88.69 66 LEU A CA 1
ATOM 533 C C . LEU A 1 66 ? 21.135 -0.782 -19.471 1.00 88.69 66 LEU A C 1
ATOM 535 O O . LEU A 1 66 ? 21.471 -0.773 -18.291 1.00 88.69 66 LEU A O 1
ATOM 539 N N . SER A 1 67 ? 21.926 -1.279 -20.425 1.00 87.44 67 SER A N 1
ATOM 540 C CA . SER A 1 67 ? 23.245 -1.869 -20.155 1.00 87.44 67 SER A CA 1
ATOM 541 C C . SER A 1 67 ? 24.358 -0.834 -19.922 1.00 87.44 67 SER A C 1
ATOM 543 O O . SER A 1 67 ? 25.476 -1.193 -19.553 1.00 87.44 67 SER A O 1
ATOM 545 N N . GLN A 1 68 ? 24.086 0.457 -20.145 1.00 87.19 68 GLN A N 1
ATOM 546 C CA . GLN A 1 68 ? 25.088 1.528 -20.159 1.00 87.19 68 GLN A CA 1
ATOM 547 C C . GLN A 1 68 ? 25.302 2.141 -18.765 1.00 87.19 68 GLN A C 1
ATOM 549 O O . GLN A 1 68 ? 25.074 3.334 -18.553 1.00 87.19 68 GLN A O 1
ATOM 554 N N . PHE A 1 69 ? 25.758 1.330 -17.805 1.00 84.69 69 PHE A N 1
ATOM 555 C CA . PHE A 1 69 ? 25.949 1.733 -16.399 1.00 84.69 69 PHE A CA 1
ATOM 556 C C . PHE A 1 69 ? 26.854 2.965 -16.200 1.00 84.69 69 PHE A C 1
ATOM 558 O O . PHE A 1 69 ? 26.702 3.673 -15.203 1.00 84.69 69 PHE A O 1
ATOM 565 N N . ASP A 1 70 ? 27.735 3.264 -17.160 1.00 86.75 70 ASP A N 1
ATOM 566 C CA . ASP A 1 70 ? 28.599 4.456 -17.172 1.00 86.75 70 ASP A CA 1
ATOM 567 C C . ASP A 1 70 ? 27.816 5.780 -17.234 1.00 86.75 70 ASP A C 1
ATOM 569 O O . ASP A 1 70 ? 28.338 6.841 -16.878 1.00 86.75 70 ASP A O 1
ATOM 573 N N . TYR A 1 71 ? 26.549 5.737 -17.661 1.00 90.62 71 TYR A N 1
ATOM 574 C CA . TYR A 1 71 ? 25.684 6.905 -17.808 1.00 90.62 71 TYR A CA 1
ATOM 575 C C . TYR A 1 71 ? 24.386 6.747 -16.992 1.00 90.62 71 TYR A C 1
ATOM 577 O O . TYR A 1 71 ? 23.317 6.526 -17.566 1.00 90.62 71 TYR A O 1
ATOM 585 N N . PRO A 1 72 ? 24.427 6.931 -15.654 1.00 91.50 72 PRO A N 1
ATOM 586 C CA . PRO A 1 72 ? 23.292 6.653 -14.769 1.00 91.50 72 PRO A CA 1
ATOM 587 C C . PRO A 1 72 ? 21.986 7.336 -15.180 1.00 91.50 72 PRO A C 1
ATOM 589 O O . PRO A 1 72 ? 20.935 6.706 -15.182 1.00 91.50 72 PRO A O 1
ATOM 592 N N . TYR A 1 73 ? 22.038 8.612 -15.570 1.00 92.88 73 TYR A N 1
ATOM 593 C CA . TYR A 1 73 ? 20.846 9.368 -15.965 1.00 92.88 73 TYR A CA 1
ATOM 594 C C . TYR A 1 73 ? 20.224 8.867 -17.274 1.00 92.88 73 TYR A C 1
ATOM 596 O O . TYR A 1 73 ? 19.002 8.883 -17.400 1.00 92.88 73 TYR A O 1
ATOM 604 N N . LEU A 1 74 ? 21.039 8.384 -18.220 1.00 93.69 74 LEU A N 1
ATOM 605 C CA . LEU A 1 74 ? 20.534 7.774 -19.450 1.00 93.69 74 LEU A CA 1
ATOM 606 C C . LEU A 1 74 ? 19.793 6.473 -19.126 1.00 93.69 74 LEU A C 1
ATOM 608 O O . LEU A 1 74 ? 18.648 6.319 -19.541 1.00 93.69 74 LEU A O 1
ATOM 612 N N . VAL A 1 75 ? 20.411 5.595 -18.326 1.00 94.19 75 VAL A N 1
ATOM 613 C CA . VAL A 1 75 ? 19.798 4.337 -17.865 1.00 94.19 75 VAL A CA 1
ATOM 614 C C . VAL A 1 75 ? 18.474 4.612 -17.149 1.00 94.19 75 VAL A C 1
ATOM 616 O O . VAL A 1 75 ? 17.469 3.967 -17.440 1.00 94.19 75 VAL A O 1
ATOM 619 N N . CYS A 1 76 ? 18.444 5.621 -16.270 1.00 94.12 76 CYS A N 1
ATOM 620 C CA . CYS A 1 76 ? 17.225 6.030 -15.573 1.00 94.12 76 CYS A CA 1
ATOM 621 C C . CYS A 1 76 ? 16.114 6.410 -16.559 1.00 94.12 76 CYS A C 1
ATOM 623 O O . CYS A 1 76 ? 15.003 5.894 -16.458 1.00 94.12 76 CYS A O 1
ATOM 625 N N . GLN A 1 77 ? 16.388 7.299 -17.522 1.00 94.56 77 GLN A N 1
ATOM 626 C CA . GLN A 1 77 ? 15.355 7.703 -18.480 1.00 94.56 77 GLN A CA 1
ATOM 627 C C . GLN A 1 77 ? 14.941 6.565 -19.405 1.00 94.56 77 GLN A C 1
ATOM 629 O O . GLN A 1 77 ? 13.762 6.466 -19.729 1.00 94.56 77 GLN A O 1
ATOM 634 N N . ALA A 1 78 ? 15.872 5.703 -19.809 1.00 94.25 78 ALA A N 1
ATOM 635 C CA . ALA A 1 78 ? 15.575 4.526 -20.610 1.00 94.25 78 ALA A CA 1
ATOM 636 C C . ALA A 1 78 ? 14.599 3.586 -19.887 1.00 94.25 78 ALA A C 1
ATOM 638 O O . ALA A 1 78 ? 13.571 3.218 -20.459 1.00 94.25 78 ALA A O 1
ATOM 639 N N . ALA A 1 79 ? 14.856 3.288 -18.609 1.00 94.56 79 ALA A N 1
ATOM 640 C CA . ALA A 1 79 ? 13.973 2.473 -17.780 1.00 94.56 79 ALA A CA 1
ATOM 641 C C . ALA A 1 79 ? 12.587 3.118 -17.619 1.00 94.56 79 ALA A C 1
ATOM 643 O O . ALA A 1 79 ? 11.567 2.489 -17.903 1.00 94.56 79 ALA A O 1
ATOM 644 N N . LEU A 1 80 ? 12.535 4.397 -17.224 1.00 94.50 80 LEU A N 1
ATOM 645 C CA . LEU A 1 80 ? 11.271 5.118 -17.027 1.00 94.50 80 LEU A CA 1
ATOM 646 C C . LEU A 1 80 ? 10.463 5.232 -18.323 1.00 94.50 80 LEU A C 1
ATOM 648 O O . LEU A 1 80 ? 9.236 5.140 -18.293 1.00 94.50 80 LEU A O 1
ATOM 652 N N . PHE A 1 81 ? 11.134 5.449 -19.455 1.00 93.50 81 PHE A N 1
ATOM 653 C CA . PHE A 1 81 ? 10.495 5.519 -20.761 1.00 93.50 81 PHE A CA 1
ATOM 654 C C . PHE A 1 81 ? 9.877 4.172 -21.138 1.00 93.50 81 PHE A C 1
ATOM 656 O O . PHE A 1 81 ? 8.688 4.127 -21.440 1.00 93.50 81 PHE A O 1
ATOM 663 N N . ALA A 1 82 ? 10.641 3.079 -21.061 1.00 92.56 82 ALA A N 1
ATOM 664 C CA . ALA A 1 82 ? 10.140 1.747 -21.391 1.00 92.56 82 ALA A CA 1
ATOM 665 C C . ALA A 1 82 ? 8.947 1.342 -20.502 1.00 92.56 82 ALA A C 1
ATOM 667 O O . ALA A 1 82 ? 7.917 0.921 -21.027 1.00 92.56 82 ALA A O 1
ATOM 668 N N . GLY A 1 83 ? 9.019 1.590 -19.187 1.00 92.06 83 GLY A N 1
ATOM 669 C CA . GLY A 1 83 ? 7.912 1.308 -18.264 1.00 92.06 83 GLY A CA 1
ATOM 670 C C . GLY A 1 83 ? 6.617 2.049 -18.621 1.00 92.06 83 GLY A C 1
ATOM 671 O O . GLY A 1 83 ? 5.538 1.459 -18.602 1.00 92.06 83 GLY A O 1
ATOM 672 N N . ARG A 1 84 ? 6.712 3.319 -19.043 1.00 91.50 84 ARG A N 1
ATOM 673 C CA . ARG A 1 84 ? 5.551 4.147 -19.429 1.00 91.50 84 ARG A CA 1
ATOM 674 C C . ARG A 1 84 ? 4.830 3.684 -20.690 1.00 91.50 84 ARG A C 1
ATOM 676 O O . ARG A 1 84 ? 3.678 4.066 -20.871 1.00 91.50 84 ARG A O 1
ATOM 683 N N . PHE A 1 85 ? 5.485 2.951 -21.581 1.00 89.75 85 PHE A N 1
ATOM 684 C CA . PHE A 1 85 ? 4.892 2.498 -22.845 1.00 89.75 85 PHE A CA 1
ATOM 685 C C . PHE A 1 85 ? 4.652 0.984 -22.879 1.00 89.75 85 PHE A C 1
ATOM 687 O O . PHE A 1 85 ? 4.281 0.456 -23.921 1.00 89.75 85 PHE A O 1
ATOM 694 N N . SER A 1 86 ? 4.797 0.305 -21.741 1.00 89.62 86 SER A N 1
ATOM 695 C CA . SER A 1 86 ? 4.657 -1.150 -21.576 1.00 89.62 86 SER A CA 1
ATOM 696 C C . SER A 1 86 ? 3.353 -1.744 -22.121 1.00 89.62 86 SER A C 1
ATOM 698 O O . SER A 1 86 ? 3.376 -2.823 -22.710 1.00 89.62 86 SER A O 1
ATOM 700 N N . ARG A 1 87 ? 2.231 -1.018 -22.026 1.00 88.38 87 ARG A N 1
ATOM 701 C CA . ARG A 1 87 ? 0.937 -1.426 -22.606 1.00 88.38 87 ARG A CA 1
ATOM 702 C C . ARG A 1 87 ? 0.959 -1.586 -24.132 1.00 88.38 87 ARG A C 1
ATOM 704 O O . ARG A 1 87 ? 0.132 -2.305 -24.684 1.00 88.38 87 ARG A O 1
ATOM 711 N N . LEU A 1 88 ? 1.860 -0.887 -24.821 1.00 84.50 88 LEU A N 1
ATOM 712 C CA . LEU A 1 88 ? 1.995 -0.930 -26.280 1.00 84.50 88 LEU A CA 1
ATOM 713 C C . LEU A 1 88 ? 3.024 -1.967 -26.751 1.00 84.50 88 LEU A C 1
ATOM 715 O O . LEU A 1 88 ? 3.245 -2.080 -27.952 1.00 84.50 88 LEU A O 1
ATOM 719 N N . LEU A 1 89 ? 3.671 -2.679 -25.825 1.00 86.38 89 LEU A N 1
ATOM 720 C CA . LEU A 1 89 ? 4.735 -3.634 -26.115 1.00 86.38 89 LEU A CA 1
ATOM 721 C C . LEU A 1 89 ? 4.205 -5.068 -26.145 1.00 86.38 89 LEU A C 1
ATOM 723 O O . LEU A 1 89 ? 3.342 -5.447 -25.350 1.00 86.38 89 LEU A O 1
ATOM 727 N N . SER A 1 90 ? 4.787 -5.893 -27.013 1.00 88.44 90 SER A N 1
ATOM 728 C CA . SER A 1 90 ? 4.602 -7.342 -26.966 1.00 88.44 90 SER A CA 1
ATOM 729 C C . SER A 1 90 ? 5.123 -7.963 -25.659 1.00 88.44 90 SER A C 1
ATOM 731 O O . SER A 1 90 ? 6.001 -7.427 -24.975 1.00 88.44 90 SER A O 1
ATOM 733 N N . ALA A 1 91 ? 4.609 -9.151 -25.319 1.00 87.44 91 ALA A N 1
ATOM 734 C CA . ALA A 1 91 ? 5.039 -9.896 -24.134 1.00 87.44 91 ALA A CA 1
ATOM 735 C C . ALA A 1 91 ? 6.546 -10.230 -24.151 1.00 87.44 91 ALA A C 1
ATOM 737 O O . ALA A 1 91 ? 7.186 -10.223 -23.103 1.00 87.44 91 ALA A O 1
ATOM 738 N N . GLU A 1 92 ? 7.137 -10.472 -25.330 1.00 89.19 92 GLU A N 1
ATOM 739 C CA . GLU A 1 92 ? 8.583 -10.710 -25.473 1.00 89.19 92 GLU A CA 1
ATOM 740 C C . GLU A 1 92 ? 9.392 -9.487 -25.024 1.00 89.19 92 GLU A C 1
ATOM 742 O O . GLU A 1 92 ? 10.296 -9.608 -24.198 1.00 89.19 92 GLU A O 1
ATOM 747 N N . VAL A 1 93 ? 9.044 -8.300 -25.526 1.00 89.56 93 VAL A N 1
ATOM 748 C CA . VAL A 1 93 ? 9.763 -7.061 -25.199 1.00 89.56 93 VAL A CA 1
ATOM 749 C C . VAL A 1 93 ? 9.566 -6.686 -23.730 1.00 89.56 93 VAL A C 1
ATOM 751 O O . VAL A 1 93 ? 10.517 -6.261 -23.074 1.00 89.56 93 VAL A O 1
ATOM 754 N N . ASN A 1 94 ? 8.372 -6.920 -23.182 1.00 90.44 94 ASN A N 1
ATOM 755 C CA . ASN A 1 94 ? 8.099 -6.730 -21.760 1.00 90.44 94 ASN A CA 1
ATOM 756 C C . ASN A 1 94 ? 8.944 -7.653 -20.863 1.00 90.44 94 ASN A C 1
ATOM 758 O O . ASN A 1 94 ? 9.436 -7.196 -19.834 1.00 90.44 94 ASN A O 1
ATOM 762 N N . ARG A 1 95 ? 9.195 -8.908 -21.260 1.00 90.75 95 ARG A N 1
ATOM 763 C CA . ARG A 1 95 ? 10.107 -9.804 -20.521 1.00 90.75 95 ARG A CA 1
ATOM 764 C C . ARG A 1 95 ? 11.544 -9.290 -20.532 1.00 90.75 95 ARG A C 1
ATOM 766 O O . ARG A 1 95 ? 12.155 -9.200 -19.475 1.00 90.75 95 ARG A O 1
ATOM 773 N N . ILE A 1 96 ? 12.051 -8.863 -21.695 1.00 91.88 96 ILE A N 1
ATOM 774 C CA . ILE A 1 96 ? 13.397 -8.266 -21.806 1.00 91.88 96 ILE A CA 1
ATOM 775 C C . ILE A 1 96 ? 13.513 -7.028 -20.906 1.00 91.88 96 ILE A C 1
ATOM 777 O O . ILE A 1 96 ? 14.519 -6.846 -20.221 1.00 91.88 96 ILE A O 1
ATOM 781 N N . PHE A 1 97 ? 12.477 -6.186 -20.887 1.00 93.19 97 PHE A N 1
ATOM 782 C CA . PHE A 1 97 ? 12.414 -5.024 -20.008 1.00 93.19 97 PHE A CA 1
ATOM 783 C C . PHE A 1 97 ? 12.460 -5.419 -18.524 1.00 93.19 97 PHE A C 1
ATOM 785 O O . PHE A 1 97 ? 13.296 -4.891 -17.794 1.00 93.19 97 PHE A O 1
ATOM 792 N N . LEU A 1 98 ? 11.616 -6.357 -18.080 1.00 93.31 98 LEU A N 1
ATOM 793 C CA . LEU A 1 98 ? 11.572 -6.809 -16.684 1.00 93.31 98 LEU A CA 1
ATOM 794 C C . LEU A 1 98 ? 12.886 -7.467 -16.241 1.00 93.31 98 LEU A C 1
ATOM 796 O O . LEU A 1 98 ? 13.377 -7.174 -15.151 1.00 93.31 98 LEU A O 1
ATOM 800 N N . ASP A 1 99 ? 13.506 -8.280 -17.100 1.00 93.12 99 ASP A N 1
ATOM 801 C CA . ASP A 1 99 ? 14.842 -8.828 -16.854 1.00 93.12 99 ASP A CA 1
ATOM 802 C C . ASP A 1 99 ? 15.887 -7.721 -16.686 1.00 93.12 99 ASP A C 1
ATOM 804 O O . ASP A 1 99 ? 16.688 -7.765 -15.748 1.00 93.12 99 ASP A O 1
ATOM 808 N N . GLY A 1 100 ? 15.840 -6.697 -17.544 1.00 93.25 100 GLY A N 1
ATOM 809 C CA . GLY A 1 100 ? 16.678 -5.506 -17.426 1.00 93.25 100 GLY A CA 1
ATOM 810 C C . GLY A 1 100 ? 16.468 -4.778 -16.097 1.00 93.25 100 GLY A C 1
ATOM 811 O O . GLY A 1 100 ? 17.438 -4.472 -15.409 1.00 93.25 100 GLY A O 1
ATOM 812 N N . ILE A 1 101 ? 15.217 -4.562 -15.679 1.00 95.12 101 ILE A N 1
ATOM 813 C CA . ILE A 1 101 ? 14.892 -3.940 -14.386 1.00 95.12 101 ILE A CA 1
ATOM 814 C C . ILE A 1 101 ? 15.467 -4.745 -13.217 1.00 95.12 101 ILE A C 1
ATOM 816 O O . ILE A 1 101 ? 16.106 -4.164 -12.338 1.00 95.12 101 ILE A O 1
ATOM 820 N N . CYS A 1 102 ? 15.305 -6.069 -13.203 1.00 94.81 102 CYS A N 1
ATOM 821 C CA . CYS A 1 102 ? 15.887 -6.891 -12.144 1.00 94.81 102 CYS A CA 1
ATOM 822 C C . CYS A 1 102 ? 17.422 -6.823 -12.137 1.00 94.81 102 CYS A C 1
ATOM 824 O O . CYS A 1 102 ? 18.018 -6.695 -11.069 1.00 94.81 102 CYS A O 1
ATOM 826 N N . GLN A 1 103 ? 18.068 -6.830 -13.308 1.00 93.69 103 GLN A N 1
ATOM 827 C CA . GLN A 1 103 ? 19.522 -6.663 -13.400 1.00 93.69 103 GLN A CA 1
ATOM 828 C C . GLN A 1 103 ? 19.983 -5.309 -12.853 1.00 93.69 103 GLN A C 1
ATOM 830 O O . GLN A 1 103 ? 20.993 -5.259 -12.148 1.00 93.69 103 GLN A O 1
ATOM 835 N N . LEU A 1 104 ? 19.250 -4.228 -13.143 1.00 93.50 104 LEU A N 1
ATOM 836 C CA . LEU A 1 104 ? 19.539 -2.899 -12.609 1.00 93.50 104 LEU A CA 1
ATOM 837 C C . LEU A 1 104 ? 19.410 -2.868 -11.084 1.00 93.50 104 LEU A C 1
ATOM 839 O O . LEU A 1 104 ? 20.287 -2.328 -10.418 1.00 93.50 104 LEU A O 1
ATOM 843 N N . LEU A 1 105 ? 18.370 -3.480 -10.516 1.00 93.88 105 LEU A N 1
ATOM 844 C CA . LEU A 1 105 ? 18.189 -3.544 -9.062 1.00 93.88 105 LEU A CA 1
ATOM 845 C C . LEU A 1 105 ? 19.311 -4.326 -8.358 1.00 93.88 105 LEU A C 1
ATOM 847 O O . LEU A 1 105 ? 19.724 -3.942 -7.263 1.00 93.88 105 LEU A O 1
ATOM 851 N N . GLU A 1 106 ? 19.816 -5.386 -8.989 1.00 92.06 106 GLU A N 1
ATOM 852 C CA . GLU A 1 106 ? 20.855 -6.265 -8.437 1.00 92.06 106 GLU A CA 1
ATOM 853 C C . GLU A 1 106 ? 22.273 -5.690 -8.572 1.00 92.06 106 GLU A C 1
ATOM 855 O O . GLU A 1 106 ? 23.061 -5.750 -7.626 1.00 92.06 106 GLU A O 1
ATOM 860 N N . HIS A 1 107 ? 22.613 -5.134 -9.738 1.00 88.31 107 HIS A N 1
ATOM 861 C CA . HIS A 1 107 ? 24.001 -4.818 -10.096 1.00 88.31 107 HIS A CA 1
ATOM 862 C C . HIS A 1 107 ? 24.320 -3.323 -10.081 1.00 88.31 107 HIS A C 1
ATOM 864 O O . HIS A 1 107 ? 25.498 -2.956 -10.023 1.00 88.31 107 HIS A O 1
ATOM 870 N N . ALA A 1 108 ? 23.317 -2.440 -10.140 1.00 85.81 108 ALA A N 1
ATOM 871 C CA . ALA A 1 108 ? 23.600 -1.016 -10.179 1.00 85.81 108 ALA A CA 1
ATOM 872 C C . ALA A 1 108 ? 24.193 -0.538 -8.846 1.00 85.81 108 ALA A C 1
ATOM 874 O O . ALA A 1 108 ? 23.654 -0.744 -7.757 1.00 85.81 108 ALA A O 1
ATOM 875 N N . GLN A 1 109 ? 25.336 0.142 -8.945 1.00 83.44 109 GLN A N 1
ATOM 876 C CA . GLN A 1 109 ? 26.008 0.717 -7.781 1.00 83.44 109 GLN A CA 1
ATOM 877 C C . GLN A 1 109 ? 25.386 2.051 -7.361 1.00 83.44 109 GLN A C 1
ATOM 879 O O . GLN A 1 109 ? 25.432 2.414 -6.187 1.00 83.44 109 GLN A O 1
ATOM 884 N N . HIS A 1 110 ? 24.803 2.790 -8.311 1.00 88.50 110 HIS A N 1
ATOM 885 C CA . HIS A 1 110 ? 24.278 4.126 -8.062 1.00 88.50 110 HIS A CA 1
ATOM 886 C C . HIS A 1 110 ? 22.798 4.075 -7.629 1.00 88.50 110 HIS A C 1
ATOM 888 O O . HIS A 1 110 ? 21.954 3.700 -8.444 1.00 88.50 110 HIS A O 1
ATOM 894 N N . PRO A 1 111 ? 22.428 4.557 -6.422 1.00 88.31 111 PRO A N 1
ATOM 895 C CA . PRO A 1 111 ? 21.064 4.429 -5.886 1.00 88.31 111 PRO A CA 1
ATOM 896 C C . PRO A 1 111 ? 19.957 5.029 -6.766 1.00 88.31 111 PRO A C 1
ATOM 898 O O . PRO A 1 111 ? 18.833 4.538 -6.773 1.00 88.31 111 PRO A O 1
ATOM 901 N N . ILE A 1 112 ? 20.270 6.075 -7.543 1.00 91.69 112 ILE A N 1
ATOM 902 C CA . ILE A 1 112 ? 19.329 6.675 -8.509 1.00 91.69 112 ILE A CA 1
ATOM 903 C C . ILE A 1 112 ? 18.843 5.686 -9.582 1.00 91.69 112 ILE A C 1
ATOM 905 O O . ILE A 1 112 ? 17.693 5.767 -10.016 1.00 91.69 112 ILE A O 1
ATOM 909 N N . ILE A 1 113 ? 19.693 4.738 -9.991 1.00 94.06 113 ILE A N 1
ATOM 910 C CA . ILE A 1 113 ? 19.338 3.718 -10.981 1.00 94.06 113 ILE A CA 1
ATOM 911 C C . ILE A 1 113 ? 18.345 2.748 -10.346 1.00 94.06 113 ILE A C 1
ATOM 913 O O . ILE A 1 113 ? 17.308 2.469 -10.936 1.00 94.06 113 ILE A O 1
ATOM 917 N N . ASN A 1 114 ? 18.592 2.313 -9.111 1.00 94.12 114 ASN A N 1
ATOM 918 C CA . ASN A 1 114 ? 17.659 1.460 -8.383 1.00 94.12 114 ASN A CA 1
ATOM 919 C C . ASN A 1 114 ? 16.305 2.155 -8.194 1.00 94.12 114 ASN A C 1
ATOM 921 O O . ASN A 1 114 ? 15.272 1.593 -8.537 1.00 94.12 114 ASN A O 1
ATOM 925 N N . LEU A 1 115 ? 16.308 3.410 -7.734 1.00 94.56 115 LEU A N 1
ATOM 926 C CA . LEU A 1 115 ? 15.093 4.209 -7.555 1.00 94.56 115 LEU A CA 1
ATOM 927 C C . LEU A 1 115 ? 14.289 4.357 -8.853 1.00 94.56 115 LEU A C 1
ATOM 929 O O . LEU A 1 115 ? 13.079 4.134 -8.864 1.00 94.56 115 LEU A O 1
ATOM 933 N N . SER A 1 116 ? 14.949 4.713 -9.955 1.00 94.38 116 SER A N 1
ATOM 934 C CA . SER A 1 116 ? 14.280 4.829 -11.255 1.00 94.38 116 SER A CA 1
ATOM 935 C C . SER A 1 116 ? 13.788 3.483 -11.784 1.00 94.38 116 SER A C 1
ATOM 937 O O . SER A 1 116 ? 12.730 3.446 -12.402 1.00 94.38 116 SER A O 1
ATOM 939 N N . SER A 1 117 ? 14.489 2.386 -11.491 1.00 95.56 117 SER A N 1
ATOM 940 C CA . SER A 1 117 ? 14.072 1.025 -11.851 1.00 95.56 117 SER A CA 1
ATOM 941 C C . SER A 1 117 ? 12.806 0.609 -11.101 1.00 95.56 117 SER A C 1
ATOM 943 O O . SER A 1 117 ? 11.879 0.087 -11.714 1.00 95.56 117 SER A O 1
ATOM 945 N N . LEU A 1 118 ? 12.713 0.924 -9.804 1.00 96.12 118 LEU A N 1
ATOM 946 C CA . LEU A 1 118 ? 11.492 0.729 -9.013 1.00 96.12 118 LEU A CA 1
ATOM 947 C C . LEU A 1 118 ? 10.330 1.555 -9.573 1.00 96.12 118 LEU A C 1
ATOM 949 O O . LEU A 1 118 ? 9.245 1.032 -9.816 1.00 96.12 118 LEU A O 1
ATOM 953 N N . ARG A 1 119 ? 10.574 2.830 -9.895 1.00 95.62 119 ARG A N 1
ATOM 954 C CA . ARG A 1 119 ? 9.544 3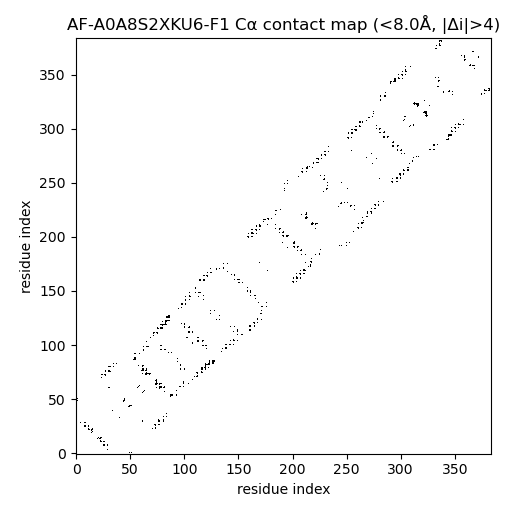.678 -10.507 1.00 95.62 119 ARG A CA 1
ATOM 955 C C . ARG A 1 119 ? 9.143 3.203 -11.911 1.00 95.62 119 ARG A C 1
ATOM 957 O O . ARG A 1 119 ? 7.988 3.350 -12.298 1.00 95.62 119 ARG A O 1
ATOM 964 N N . ALA A 1 120 ? 10.071 2.637 -12.677 1.00 95.12 120 ALA A N 1
ATOM 965 C CA . ALA A 1 120 ? 9.792 2.048 -13.981 1.00 95.12 120 ALA A CA 1
ATOM 966 C C . ALA A 1 120 ? 8.941 0.775 -13.862 1.00 95.12 120 ALA A C 1
ATOM 968 O O . ALA A 1 120 ? 8.013 0.602 -14.649 1.00 95.12 120 ALA A O 1
ATOM 969 N N . PHE A 1 121 ? 9.205 -0.064 -12.855 1.00 95.06 121 PHE A N 1
ATOM 970 C CA . PHE A 1 121 ? 8.354 -1.203 -12.506 1.00 95.06 121 PHE A CA 1
ATOM 971 C C . PHE A 1 121 ? 6.942 -0.758 -12.107 1.00 95.06 121 PHE A C 1
ATOM 973 O O . PHE A 1 121 ? 5.968 -1.303 -12.617 1.00 95.06 121 PHE A O 1
ATOM 980 N N . TYR A 1 122 ? 6.823 0.285 -11.280 1.00 94.56 122 TYR A N 1
ATOM 981 C CA . TYR A 1 122 ? 5.526 0.872 -10.945 1.00 94.56 122 TYR A CA 1
ATOM 982 C C . TYR A 1 122 ? 4.746 1.286 -12.203 1.00 94.56 122 TYR A C 1
ATOM 984 O O . TYR A 1 122 ? 3.605 0.865 -12.378 1.00 94.56 122 TYR A O 1
ATOM 992 N N . TYR A 1 123 ? 5.372 2.038 -13.122 1.00 93.56 123 TYR A N 1
ATOM 993 C CA . TYR A 1 123 ? 4.718 2.420 -14.381 1.00 93.56 123 TYR A CA 1
ATOM 994 C C . TYR A 1 123 ? 4.317 1.211 -15.221 1.00 93.56 123 TYR A C 1
ATOM 996 O O . TYR A 1 123 ? 3.262 1.219 -15.840 1.00 93.56 123 TYR A O 1
ATOM 1004 N N . TYR A 1 124 ? 5.148 0.172 -15.249 1.00 93.19 124 TYR A N 1
ATOM 1005 C CA . TYR A 1 124 ? 4.825 -1.051 -15.964 1.00 93.19 124 TYR A CA 1
ATOM 1006 C C . TYR A 1 124 ? 3.544 -1.703 -15.419 1.00 93.19 124 TYR A C 1
ATOM 1008 O O . TYR A 1 124 ? 2.630 -1.995 -16.188 1.00 93.19 124 TYR A O 1
ATOM 1016 N N . CYS A 1 125 ? 3.440 -1.872 -14.099 1.00 92.00 125 CYS A N 1
ATOM 1017 C CA . CYS A 1 125 ? 2.258 -2.462 -13.473 1.00 92.00 125 CYS A CA 1
ATOM 1018 C C . CYS A 1 125 ? 1.004 -1.587 -13.634 1.00 92.00 125 CYS A C 1
ATOM 1020 O O . CYS A 1 125 ? -0.080 -2.120 -13.863 1.00 92.00 125 CYS A O 1
ATOM 1022 N N . GLU A 1 126 ? 1.146 -0.261 -13.555 1.00 91.00 126 GLU A N 1
ATOM 1023 C CA . GLU A 1 126 ? 0.047 0.693 -13.764 1.00 91.00 126 GLU A CA 1
ATOM 1024 C C . GLU A 1 126 ? -0.521 0.605 -15.191 1.00 91.00 126 GLU A C 1
ATOM 1026 O O . GLU A 1 126 ? -1.733 0.657 -15.397 1.00 91.00 126 GLU A O 1
ATOM 1031 N N . GLU A 1 127 ? 0.348 0.435 -16.186 1.00 89.12 127 GLU A N 1
ATOM 1032 C CA . GLU A 1 127 ? -0.026 0.462 -17.600 1.00 89.12 127 GLU A CA 1
ATOM 1033 C C . GLU A 1 127 ? -0.546 -0.869 -18.135 1.00 89.12 127 GLU A C 1
ATOM 1035 O O . GLU A 1 127 ? -1.503 -0.884 -18.915 1.00 89.12 127 GLU A O 1
ATOM 1040 N N . VAL A 1 128 ? 0.080 -1.979 -17.744 1.00 85.19 128 VAL A N 1
ATOM 1041 C CA . VAL A 1 128 ? -0.360 -3.326 -18.135 1.00 85.19 128 VAL A CA 1
ATOM 1042 C C . VAL A 1 128 ? -1.664 -3.695 -17.417 1.00 85.19 128 VAL A C 1
ATOM 1044 O O . VAL A 1 128 ? -2.513 -4.376 -17.995 1.00 85.19 128 VAL A O 1
ATOM 1047 N N . GLY A 1 129 ? -1.866 -3.176 -16.201 1.00 78.19 129 GLY A N 1
ATOM 1048 C CA . GLY A 1 129 ? -3.011 -3.496 -15.356 1.00 78.19 129 GLY A CA 1
ATOM 1049 C C . GLY A 1 129 ? -2.912 -4.901 -14.759 1.00 78.19 129 GLY A C 1
ATOM 1050 O O . GLY A 1 129 ? -2.237 -5.774 -15.298 1.00 78.19 129 GLY A O 1
ATOM 1051 N N . VAL A 1 130 ? -3.599 -5.126 -13.635 1.00 66.56 130 VAL A N 1
ATOM 1052 C CA . VAL A 1 130 ? -3.481 -6.354 -12.819 1.00 66.56 130 VAL A CA 1
ATOM 1053 C C . VAL A 1 130 ? -3.884 -7.622 -13.598 1.00 66.56 130 VAL A C 1
ATOM 1055 O O . VAL A 1 130 ? -3.297 -8.683 -13.401 1.00 66.56 130 VAL A O 1
ATOM 1058 N N . ASP A 1 131 ? -4.788 -7.509 -14.574 1.00 61.38 131 ASP A N 1
ATOM 1059 C CA . ASP A 1 131 ? -5.385 -8.647 -15.293 1.00 61.38 131 ASP A CA 1
ATOM 1060 C C . ASP A 1 131 ? -4.436 -9.368 -16.274 1.00 61.38 131 ASP A C 1
ATOM 1062 O O . ASP A 1 131 ? -4.705 -10.497 -16.684 1.00 61.38 131 ASP A O 1
ATOM 1066 N N . GLN A 1 132 ? -3.321 -8.739 -16.665 1.00 63.62 132 GLN A N 1
ATOM 1067 C CA . GLN A 1 132 ? -2.330 -9.304 -17.598 1.00 63.62 132 GLN A CA 1
ATOM 1068 C C . GLN A 1 132 ? -0.986 -9.614 -16.915 1.00 63.62 132 GLN A C 1
ATOM 1070 O O . GLN A 1 132 ? 0.021 -9.852 -17.580 1.00 63.62 132 GLN A O 1
ATOM 1075 N N . THR A 1 133 ? -0.955 -9.640 -15.579 1.00 62.44 133 THR A N 1
ATOM 1076 C CA . THR A 1 133 ? 0.291 -9.713 -14.792 1.00 62.44 133 THR A CA 1
ATOM 1077 C C . THR A 1 133 ? 0.838 -11.118 -14.538 1.00 62.44 133 THR A C 1
ATOM 1079 O O . THR A 1 133 ? 1.857 -11.248 -13.861 1.00 62.44 133 THR A O 1
ATOM 1082 N N . ASN A 1 134 ? 0.252 -12.177 -15.109 1.00 68.25 134 ASN A N 1
ATOM 1083 C CA . ASN A 1 134 ? 0.742 -13.550 -14.896 1.00 68.25 134 ASN A CA 1
ATOM 1084 C C . ASN A 1 134 ? 2.230 -13.723 -15.262 1.00 68.25 134 ASN A C 1
ATOM 1086 O O . ASN A 1 134 ? 2.948 -14.443 -14.574 1.00 68.25 134 ASN A O 1
ATOM 1090 N N . ASP A 1 135 ? 2.717 -13.021 -16.291 1.00 74.56 135 ASP A N 1
ATOM 1091 C CA . ASP A 1 135 ? 4.135 -13.046 -16.686 1.00 74.56 135 ASP A CA 1
ATOM 1092 C C . ASP A 1 135 ? 5.066 -12.358 -15.658 1.00 74.56 135 ASP A C 1
ATOM 1094 O O . ASP A 1 135 ? 6.262 -12.643 -15.608 1.00 74.56 135 ASP A O 1
ATOM 1098 N N . VAL A 1 136 ? 4.533 -11.466 -14.818 1.00 85.25 136 VAL A N 1
ATOM 1099 C CA . VAL A 1 136 ? 5.287 -10.630 -13.864 1.00 85.25 136 VAL A CA 1
ATOM 1100 C C . VAL A 1 136 ? 5.584 -11.379 -12.569 1.00 85.25 136 VAL A C 1
ATOM 1102 O O . VAL A 1 136 ? 6.585 -11.098 -11.911 1.00 85.25 136 VAL A O 1
ATOM 1105 N N . VAL A 1 137 ? 4.743 -12.355 -12.212 1.00 88.00 137 VAL A N 1
ATOM 1106 C CA . VAL A 1 137 ? 4.787 -13.067 -10.923 1.00 88.00 137 VAL A CA 1
ATOM 1107 C C . VAL A 1 137 ? 6.175 -13.656 -10.638 1.00 88.00 137 VAL A C 1
ATOM 1109 O O . VAL A 1 137 ? 6.675 -13.563 -9.518 1.00 88.00 137 VAL A O 1
ATOM 1112 N N . HIS A 1 138 ? 6.855 -14.182 -11.661 1.00 90.06 138 HIS A N 1
ATOM 1113 C CA . HIS A 1 138 ? 8.201 -14.756 -11.536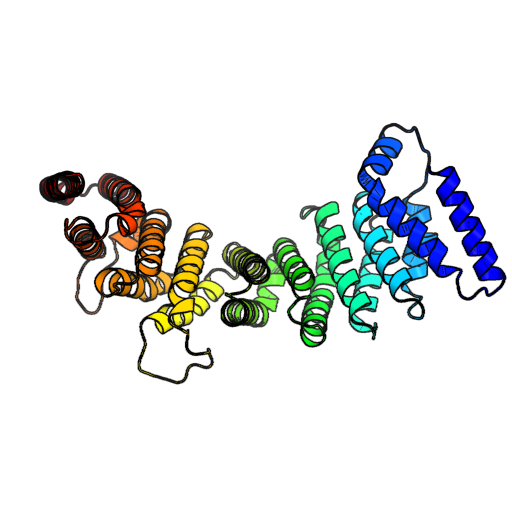 1.00 90.06 138 HIS A CA 1
ATOM 1114 C C . HIS A 1 138 ? 9.294 -13.731 -11.185 1.00 90.06 138 HIS A C 1
ATOM 1116 O O . HIS A 1 138 ? 10.330 -14.104 -10.634 1.00 90.06 138 HIS A O 1
ATOM 1122 N N . TYR A 1 139 ? 9.070 -12.449 -11.476 1.00 92.81 139 TYR A N 1
ATOM 1123 C CA . TYR A 1 139 ? 10.007 -11.361 -11.195 1.00 92.81 139 TYR A CA 1
ATOM 1124 C C . TYR A 1 139 ? 9.798 -10.745 -9.804 1.00 92.81 139 TYR A C 1
ATOM 1126 O O . TYR A 1 139 ? 10.734 -10.161 -9.252 1.00 92.81 139 TYR A O 1
ATOM 1134 N N . LEU A 1 140 ? 8.613 -10.908 -9.201 1.00 93.12 140 LEU A N 1
ATOM 1135 C CA . LEU A 1 140 ? 8.261 -10.287 -7.918 1.00 93.12 140 LEU A CA 1
ATOM 1136 C C . LEU A 1 140 ? 9.244 -10.588 -6.772 1.00 93.12 140 LEU A C 1
ATOM 1138 O O . LEU A 1 140 ? 9.579 -9.644 -6.055 1.00 93.12 140 LEU A O 1
ATOM 1142 N N . PRO A 1 141 ? 9.785 -11.816 -6.599 1.00 94.75 141 PRO A N 1
ATOM 1143 C CA . PRO A 1 141 ? 10.782 -12.076 -5.559 1.00 94.75 141 PRO A CA 1
ATOM 1144 C C . PRO A 1 141 ? 12.040 -11.211 -5.711 1.00 94.75 141 PRO A C 1
ATOM 1146 O O . PRO A 1 141 ? 12.506 -10.614 -4.744 1.00 94.75 141 PRO A O 1
ATOM 1149 N N . ARG A 1 142 ? 12.564 -11.092 -6.940 1.00 95.44 142 ARG A N 1
ATOM 1150 C CA . ARG A 1 142 ? 13.768 -10.295 -7.236 1.00 95.44 142 ARG A CA 1
ATOM 1151 C C . ARG A 1 142 ? 13.505 -8.807 -7.027 1.00 95.44 142 ARG A C 1
ATOM 1153 O O . ARG A 1 142 ? 14.343 -8.098 -6.477 1.00 95.44 142 ARG A O 1
ATOM 1160 N N . ILE A 1 143 ? 12.323 -8.340 -7.428 1.00 95.69 143 ILE A N 1
ATOM 1161 C CA . ILE A 1 143 ? 11.906 -6.947 -7.247 1.00 95.69 143 ILE A CA 1
ATOM 1162 C C . ILE A 1 143 ? 11.743 -6.624 -5.761 1.00 95.69 143 ILE A C 1
ATOM 1164 O O . ILE A 1 143 ? 12.233 -5.590 -5.318 1.00 95.69 143 ILE A O 1
ATOM 1168 N N . PHE A 1 144 ? 11.134 -7.516 -4.976 1.00 96.00 144 PHE A N 1
ATOM 1169 C CA . PHE A 1 144 ? 10.992 -7.345 -3.532 1.00 96.00 144 PHE A CA 1
ATOM 1170 C C . PHE A 1 144 ? 12.354 -7.214 -2.833 1.00 96.00 144 PHE A C 1
ATOM 1172 O O . PHE A 1 144 ? 12.565 -6.253 -2.092 1.00 96.00 144 PHE A O 1
ATOM 1179 N N . GLU A 1 145 ? 13.320 -8.094 -3.125 1.00 95.62 145 GLU A N 1
ATOM 1180 C CA . GLU A 1 145 ? 14.689 -7.944 -2.597 1.00 95.62 145 GLU A CA 1
ATOM 1181 C C . GLU A 1 145 ? 15.361 -6.647 -3.064 1.00 95.62 145 GLU A C 1
ATOM 1183 O O . GLU A 1 145 ? 16.042 -5.971 -2.284 1.00 95.62 145 GLU A O 1
ATOM 1188 N N . GLY A 1 146 ? 15.143 -6.268 -4.326 1.00 94.62 146 GLY A N 1
ATOM 1189 C CA . GLY A 1 146 ? 15.618 -5.009 -4.890 1.00 94.62 146 GLY A CA 1
ATOM 1190 C C . GLY A 1 146 ? 15.072 -3.794 -4.141 1.00 94.62 146 GLY A C 1
ATOM 1191 O O . GLY A 1 146 ? 15.831 -2.867 -3.846 1.00 94.62 146 GLY A O 1
ATOM 1192 N N . ILE A 1 147 ? 13.791 -3.808 -3.764 1.00 95.31 147 ILE A N 1
ATOM 1193 C CA . ILE A 1 147 ? 13.170 -2.754 -2.958 1.00 95.31 147 ILE A CA 1
ATOM 1194 C C . ILE A 1 147 ? 13.853 -2.656 -1.594 1.00 95.31 147 ILE A C 1
ATOM 1196 O O . ILE A 1 147 ? 14.332 -1.580 -1.233 1.00 95.31 147 ILE A O 1
ATOM 1200 N N . LEU A 1 148 ? 13.962 -3.768 -0.864 1.00 94.44 148 LEU A N 1
ATOM 1201 C CA . LEU A 1 148 ? 14.549 -3.776 0.480 1.00 94.44 148 LEU A CA 1
ATOM 1202 C C . LEU A 1 148 ? 16.011 -3.321 0.468 1.00 94.44 148 LEU A C 1
ATOM 1204 O O . LEU A 1 148 ? 16.421 -2.480 1.272 1.00 94.44 148 LEU A O 1
ATOM 1208 N N . THR A 1 149 ? 16.785 -3.806 -0.503 1.00 94.00 149 THR A N 1
ATOM 1209 C CA . THR A 1 149 ? 18.180 -3.392 -0.697 1.00 94.00 149 THR A CA 1
ATOM 1210 C C . THR A 1 149 ? 18.271 -1.897 -0.992 1.00 94.00 149 THR A C 1
ATOM 1212 O O . THR A 1 149 ? 19.124 -1.204 -0.437 1.00 94.00 149 THR A O 1
ATOM 1215 N N . THR A 1 150 ? 17.373 -1.365 -1.821 1.00 93.50 150 THR A N 1
ATOM 1216 C CA . THR A 1 150 ? 17.345 0.062 -2.166 1.00 93.50 150 THR A CA 1
ATOM 1217 C C . THR A 1 150 ? 16.982 0.923 -0.959 1.00 93.50 150 THR A C 1
ATOM 1219 O O . THR A 1 150 ? 17.682 1.896 -0.687 1.00 93.50 150 THR A O 1
ATOM 1222 N N . MET A 1 151 ? 15.963 0.538 -0.184 1.00 92.94 151 MET A N 1
ATOM 1223 C CA . MET A 1 151 ? 15.549 1.248 1.035 1.00 92.94 151 MET A CA 1
ATOM 1224 C C . MET A 1 151 ? 16.670 1.337 2.078 1.00 92.94 151 MET A C 1
ATOM 1226 O O . MET A 1 151 ? 16.790 2.354 2.757 1.00 92.94 151 MET A O 1
ATOM 1230 N N . SER A 1 152 ? 17.541 0.323 2.151 1.00 91.88 152 SER A N 1
ATOM 1231 C CA . SER A 1 152 ? 18.708 0.327 3.049 1.00 91.88 152 SER A CA 1
ATOM 1232 C C . SER A 1 152 ? 19.816 1.315 2.645 1.00 91.88 152 SER A C 1
ATOM 1234 O O . SER A 1 152 ? 20.670 1.654 3.462 1.00 91.88 152 SER A O 1
ATOM 1236 N N . ARG A 1 153 ? 19.825 1.777 1.386 1.00 91.50 153 ARG A N 1
ATOM 1237 C CA . ARG A 1 153 ? 20.898 2.603 0.798 1.00 91.50 153 ARG A CA 1
ATOM 1238 C C . ARG A 1 153 ? 20.514 4.064 0.578 1.00 91.50 153 ARG A C 1
ATOM 1240 O O . ARG A 1 153 ? 21.395 4.886 0.332 1.00 91.50 153 ARG A O 1
ATOM 1247 N N . ILE A 1 154 ? 19.224 4.386 0.600 1.00 92.25 154 ILE A N 1
ATOM 1248 C CA . ILE A 1 154 ? 18.710 5.726 0.293 1.00 92.25 154 ILE A CA 1
ATOM 1249 C C . ILE A 1 154 ? 18.303 6.472 1.572 1.00 92.25 154 ILE A C 1
ATOM 1251 O O . ILE A 1 154 ? 17.943 5.841 2.567 1.00 92.25 154 ILE A O 1
ATOM 1255 N N . PRO A 1 155 ? 18.314 7.816 1.559 1.00 90.50 155 PRO A N 1
ATOM 1256 C CA . PRO A 1 155 ? 17.737 8.591 2.6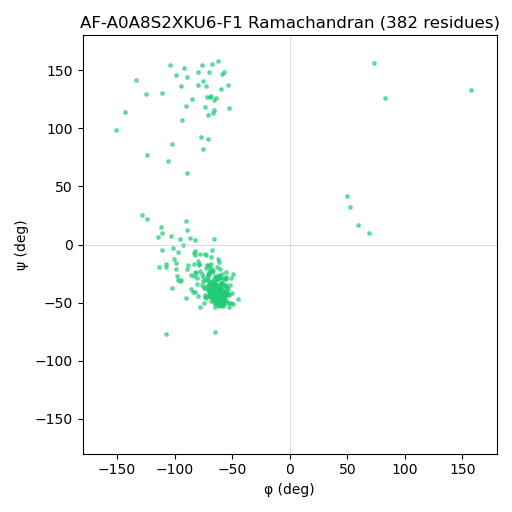46 1.00 90.50 155 PRO A CA 1
ATOM 1257 C C . PRO A 1 155 ? 16.212 8.432 2.693 1.00 90.50 155 PRO A C 1
ATOM 1259 O O . PRO A 1 155 ? 15.556 8.203 1.677 1.00 90.50 155 PRO A O 1
ATOM 1262 N N . GLN A 1 156 ? 15.652 8.646 3.881 1.00 85.44 156 GLN A N 1
ATOM 1263 C CA . GLN A 1 156 ? 14.221 8.512 4.177 1.00 85.44 156 GLN A CA 1
ATOM 1264 C C . GLN A 1 156 ? 13.340 9.392 3.277 1.00 85.44 156 GLN A C 1
ATOM 1266 O O . GLN A 1 156 ? 12.281 8.965 2.833 1.00 85.44 156 GLN A O 1
ATOM 1271 N N . SER A 1 157 ? 13.822 10.584 2.907 1.00 86.44 157 SER A N 1
ATOM 1272 C CA . SER A 1 157 ? 13.127 11.498 1.989 1.00 86.44 157 SER A CA 1
ATOM 1273 C C . SER A 1 157 ? 12.890 10.924 0.585 1.00 86.44 157 SER A C 1
ATOM 1275 O O . SER A 1 157 ? 12.090 11.468 -0.171 1.00 86.44 157 SER A O 1
ATOM 1277 N N . ALA A 1 158 ? 13.572 9.833 0.223 1.00 90.19 158 ALA A N 1
ATOM 1278 C CA . ALA A 1 158 ? 13.421 9.144 -1.054 1.00 90.19 158 ALA A CA 1
ATOM 1279 C C . ALA A 1 158 ? 12.593 7.847 -0.956 1.00 90.19 158 ALA A C 1
ATOM 1281 O O . ALA A 1 158 ? 12.506 7.114 -1.941 1.00 90.19 158 ALA A O 1
ATOM 1282 N N . TYR A 1 159 ? 11.982 7.543 0.198 1.00 93.12 159 TYR A N 1
ATOM 1283 C CA . TYR A 1 159 ? 11.237 6.293 0.411 1.00 93.12 159 TYR A CA 1
ATOM 1284 C C . TYR A 1 159 ? 9.943 6.191 -0.403 1.00 93.12 159 TYR A C 1
ATOM 1286 O O . TYR A 1 159 ? 9.463 5.084 -0.612 1.00 93.12 159 TYR A O 1
ATOM 1294 N N . ILE A 1 160 ? 9.419 7.300 -0.931 1.00 93.69 160 ILE A N 1
ATOM 1295 C CA . ILE A 1 160 ? 8.141 7.334 -1.661 1.00 93.69 160 ILE A CA 1
ATOM 1296 C C . ILE A 1 160 ? 8.101 6.303 -2.802 1.00 93.69 160 ILE A C 1
ATOM 1298 O O . ILE A 1 160 ? 7.212 5.460 -2.817 1.00 93.69 160 ILE A O 1
ATOM 1302 N N . TRP A 1 161 ? 9.080 6.292 -3.717 1.00 93.81 161 TRP A N 1
ATOM 1303 C CA . TRP A 1 161 ? 9.045 5.366 -4.863 1.00 93.81 161 TRP A CA 1
ATOM 1304 C C . TRP A 1 161 ? 9.170 3.886 -4.467 1.00 93.81 161 TRP A C 1
ATOM 1306 O O . TRP A 1 161 ? 8.427 3.073 -5.017 1.00 93.81 161 TRP A O 1
ATOM 1316 N N . PRO A 1 162 ? 10.061 3.493 -3.533 1.00 95.50 162 PRO A N 1
ATOM 1317 C CA . PRO A 1 162 ? 10.036 2.151 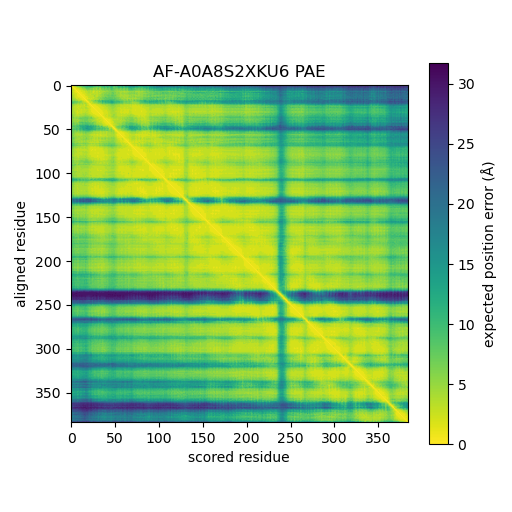-2.959 1.00 95.50 162 PRO A CA 1
ATOM 1318 C C . PRO A 1 162 ? 8.686 1.757 -2.356 1.00 95.50 162 PRO A C 1
ATOM 1320 O O . PRO A 1 162 ? 8.235 0.640 -2.593 1.00 95.50 162 PRO A O 1
ATOM 1323 N N . LEU A 1 163 ? 8.032 2.655 -1.614 1.00 95.62 163 LEU A N 1
ATOM 1324 C CA . LEU A 1 163 ? 6.751 2.362 -0.967 1.00 95.62 163 LEU A CA 1
ATOM 1325 C C . LEU A 1 163 ? 5.611 2.225 -1.982 1.00 95.62 163 LEU A C 1
ATOM 1327 O O . LEU A 1 163 ? 4.874 1.246 -1.914 1.00 95.62 163 LEU A O 1
ATOM 1331 N N . GLU A 1 164 ? 5.531 3.109 -2.979 1.00 94.50 164 GLU A N 1
ATOM 1332 C CA . GLU A 1 164 ? 4.587 2.972 -4.101 1.00 94.50 164 GLU A CA 1
ATOM 1333 C C . GLU A 1 164 ? 4.811 1.647 -4.853 1.00 94.50 164 GLU A C 1
ATOM 1335 O O . GLU A 1 164 ? 3.864 0.965 -5.247 1.00 94.50 164 GLU A O 1
ATOM 1340 N N . SER A 1 165 ? 6.080 1.252 -5.021 1.00 94.38 165 SER A N 1
ATOM 1341 C CA . SER A 1 165 ? 6.454 -0.008 -5.675 1.00 94.38 165 SER A CA 1
ATOM 1342 C C . SER A 1 165 ? 6.073 -1.235 -4.840 1.00 94.38 165 SER A C 1
ATOM 1344 O O . SER A 1 165 ? 5.696 -2.259 -5.404 1.00 94.38 165 SER A O 1
ATOM 1346 N N . LEU A 1 166 ? 6.126 -1.149 -3.505 1.00 95.38 166 LEU A N 1
ATOM 1347 C CA . LEU A 1 166 ? 5.596 -2.192 -2.619 1.00 95.38 166 LEU A CA 1
ATOM 1348 C C . LEU A 1 166 ? 4.074 -2.255 -2.687 1.00 95.38 166 LEU A C 1
ATOM 1350 O O . LEU A 1 166 ? 3.523 -3.347 -2.791 1.00 95.38 166 LEU A O 1
ATOM 1354 N N . ALA A 1 167 ? 3.398 -1.106 -2.651 1.00 93.75 167 ALA A N 1
ATOM 1355 C CA . ALA A 1 167 ? 1.943 -1.039 -2.697 1.00 93.75 167 ALA A CA 1
ATOM 1356 C C . ALA A 1 167 ? 1.390 -1.678 -3.980 1.00 93.75 167 ALA A C 1
ATOM 1358 O O . ALA A 1 167 ? 0.469 -2.491 -3.905 1.00 93.75 167 ALA A O 1
ATOM 1359 N N . ILE A 1 168 ? 1.992 -1.382 -5.139 1.00 91.94 168 ILE A N 1
ATOM 1360 C CA . ILE A 1 168 ? 1.586 -2.002 -6.407 1.00 91.94 168 ILE A CA 1
ATOM 1361 C C . ILE A 1 168 ? 1.986 -3.479 -6.487 1.00 91.94 168 ILE A C 1
ATOM 1363 O O . ILE A 1 168 ? 1.224 -4.290 -6.992 1.00 91.94 168 ILE A O 1
ATOM 1367 N N . LEU A 1 169 ? 3.136 -3.879 -5.934 1.00 92.94 169 LEU A N 1
ATOM 1368 C CA . LEU A 1 169 ? 3.532 -5.290 -5.872 1.00 92.94 169 LEU A CA 1
ATOM 1369 C C . LEU A 1 169 ? 2.524 -6.127 -5.069 1.00 92.94 169 LEU A C 1
ATOM 1371 O O . LEU A 1 169 ? 2.222 -7.255 -5.457 1.00 92.94 169 LEU A O 1
ATOM 1375 N N . ILE A 1 170 ? 1.965 -5.568 -3.991 1.00 92.19 170 ILE A N 1
ATOM 1376 C CA . ILE A 1 170 ? 0.940 -6.233 -3.175 1.00 92.19 170 ILE A CA 1
ATOM 1377 C C . ILE A 1 170 ? -0.358 -6.453 -3.959 1.00 92.19 170 ILE A C 1
ATOM 1379 O O . ILE A 1 170 ? -1.035 -7.453 -3.728 1.00 92.19 170 ILE A O 1
ATOM 1383 N N . SER A 1 171 ? -0.703 -5.557 -4.889 1.00 89.94 171 SER A N 1
ATOM 1384 C CA . SER A 1 171 ? -1.912 -5.693 -5.707 1.00 89.94 171 SER A CA 1
ATOM 1385 C C . SER A 1 171 ? -1.752 -6.618 -6.918 1.00 89.94 171 SER A C 1
ATOM 1387 O O . SER A 1 171 ? -2.757 -6.926 -7.551 1.00 89.94 171 SER A O 1
ATOM 1389 N N . VAL A 1 172 ? -0.531 -7.063 -7.248 1.00 89.62 172 VAL A N 1
ATOM 1390 C CA . VAL A 1 172 ? -0.267 -7.927 -8.414 1.00 89.62 172 VAL A CA 1
ATOM 1391 C C . VAL A 1 172 ? -0.641 -9.387 -8.154 1.00 89.62 172 VAL A C 1
ATOM 1393 O O . VAL A 1 172 ? -1.381 -9.967 -8.941 1.00 89.62 172 VAL A O 1
ATOM 1396 N N . ASP A 1 173 ? -0.134 -10.000 -7.077 1.00 89.31 173 ASP A N 1
ATOM 1397 C CA . ASP A 1 173 ? -0.407 -11.412 -6.778 1.00 89.31 173 ASP A CA 1
ATOM 1398 C C . ASP A 1 173 ? -0.561 -11.682 -5.277 1.00 89.31 173 ASP A C 1
ATOM 1400 O O . ASP A 1 173 ? 0.394 -11.632 -4.495 1.00 89.31 173 ASP A O 1
ATOM 1404 N N . GLU A 1 174 ? -1.775 -12.067 -4.882 1.00 89.12 174 GLU A N 1
ATOM 1405 C CA . GLU A 1 174 ? -2.090 -12.420 -3.500 1.00 89.12 174 GLU A CA 1
ATOM 1406 C C . GLU A 1 174 ? -1.287 -13.627 -2.998 1.00 89.12 174 GLU A C 1
ATOM 1408 O O . GLU A 1 174 ? -1.025 -13.737 -1.794 1.00 89.12 174 GLU A O 1
ATOM 1413 N N . THR A 1 175 ? -0.914 -14.558 -3.888 1.00 90.56 175 THR A N 1
ATOM 1414 C CA . THR A 1 175 ? -0.202 -15.776 -3.485 1.00 90.56 175 THR A CA 1
ATOM 1415 C C . THR A 1 175 ? 1.238 -15.468 -3.101 1.00 90.56 175 THR A C 1
ATOM 1417 O O . THR A 1 175 ? 1.678 -15.862 -2.020 1.00 90.56 175 THR A O 1
ATOM 1420 N N . PHE A 1 176 ? 1.936 -14.673 -3.903 1.00 91.88 176 PHE A N 1
ATOM 1421 C CA . PHE A 1 176 ? 3.276 -14.200 -3.614 1.00 91.88 176 PHE A CA 1
ATOM 1422 C C . PHE A 1 176 ? 3.319 -13.382 -2.323 1.00 91.88 176 PHE A C 1
ATOM 1424 O O . PHE A 1 176 ? 4.176 -13.639 -1.476 1.00 91.88 176 PHE A O 1
ATOM 1431 N N . VAL A 1 177 ? 2.355 -12.482 -2.099 1.00 93.00 177 VAL A N 1
ATOM 1432 C CA . VAL A 1 177 ? 2.278 -11.686 -0.859 1.00 93.00 177 VAL A CA 1
ATOM 1433 C C . VAL A 1 177 ? 2.252 -12.577 0.388 1.00 93.00 177 VAL A C 1
ATOM 1435 O O . VAL A 1 177 ? 2.932 -12.278 1.369 1.00 93.00 177 VAL A O 1
ATOM 1438 N N . SER A 1 178 ? 1.556 -13.718 0.340 1.00 92.06 178 SER A N 1
ATOM 1439 C CA . SER A 1 178 ? 1.543 -14.672 1.460 1.00 92.06 178 SER A CA 1
ATOM 1440 C C . SER A 1 178 ? 2.917 -15.279 1.768 1.00 92.06 178 SER A C 1
ATOM 1442 O O . SER A 1 178 ? 3.218 -15.561 2.925 1.00 92.06 178 SER A O 1
ATOM 1444 N N . THR A 1 179 ? 3.791 -15.414 0.765 1.00 94.00 179 THR A N 1
ATOM 1445 C CA . THR A 1 179 ? 5.153 -15.939 0.959 1.00 94.00 179 THR A CA 1
ATOM 1446 C C . THR A 1 179 ? 6.078 -14.931 1.645 1.00 94.00 179 THR A C 1
ATOM 1448 O O . THR A 1 179 ? 6.963 -15.326 2.405 1.00 94.00 179 THR A O 1
ATOM 1451 N N . ILE A 1 180 ? 5.853 -13.628 1.433 1.00 94.25 180 ILE A N 1
ATOM 1452 C CA . ILE A 1 180 ? 6.692 -12.542 1.967 1.00 94.25 180 ILE A CA 1
ATOM 1453 C C . ILE A 1 180 ? 6.101 -11.836 3.198 1.00 94.25 180 ILE A C 1
ATOM 1455 O O . ILE A 1 180 ? 6.770 -10.980 3.777 1.00 94.25 180 ILE A O 1
ATOM 1459 N N . GLU A 1 181 ? 4.888 -12.201 3.632 1.00 92.75 181 GLU A N 1
ATOM 1460 C CA . GLU A 1 181 ? 4.172 -11.605 4.779 1.00 92.75 181 GLU A CA 1
ATOM 1461 C C . GLU A 1 181 ? 5.069 -11.416 6.003 1.00 92.75 181 GLU A C 1
ATOM 1463 O O . GLU A 1 181 ? 5.122 -10.331 6.582 1.00 92.75 181 GLU A O 1
ATOM 1468 N N . HIS A 1 182 ? 5.828 -12.456 6.349 1.00 91.69 182 HIS A N 1
ATOM 1469 C CA . HIS A 1 182 ? 6.667 -12.504 7.542 1.00 91.69 182 HIS A CA 1
ATOM 1470 C C . HIS A 1 182 ? 7.747 -11.410 7.581 1.00 91.69 182 HIS A C 1
ATOM 1472 O O . HIS A 1 182 ? 8.243 -11.088 8.659 1.00 91.69 182 HIS A O 1
ATOM 1478 N N . ARG A 1 183 ? 8.110 -10.838 6.426 1.00 93.94 183 ARG A N 1
ATOM 1479 C CA . ARG A 1 183 ? 9.023 -9.690 6.295 1.00 93.94 183 ARG A CA 1
ATOM 1480 C C . ARG A 1 183 ? 8.280 -8.390 6.027 1.00 93.94 183 ARG A C 1
ATOM 1482 O O . ARG A 1 183 ? 8.680 -7.352 6.542 1.00 93.94 183 ARG A O 1
ATOM 1489 N N . LEU A 1 184 ? 7.209 -8.446 5.241 1.00 92.94 184 LEU A N 1
ATOM 1490 C CA . LEU A 1 184 ? 6.473 -7.269 4.798 1.00 92.94 184 LEU A CA 1
ATOM 1491 C C . LEU A 1 184 ? 5.619 -6.647 5.913 1.00 92.94 184 LEU A C 1
ATOM 1493 O O . LEU A 1 184 ? 5.656 -5.431 6.087 1.00 92.94 184 LEU A O 1
ATOM 1497 N N . SER A 1 185 ? 4.902 -7.449 6.707 1.00 91.88 185 SER A N 1
ATOM 1498 C CA . SER A 1 185 ? 4.062 -6.929 7.796 1.00 91.88 185 SER A CA 1
ATOM 1499 C C . SER A 1 185 ? 4.880 -6.238 8.896 1.00 91.88 185 SER A C 1
ATOM 1501 O O . SER A 1 185 ? 4.519 -5.120 9.272 1.00 91.88 185 SER A O 1
ATOM 1503 N N . PRO A 1 186 ? 5.987 -6.823 9.414 1.00 91.44 186 PRO A N 1
ATOM 1504 C CA . PRO A 1 186 ? 6.824 -6.132 10.395 1.00 91.44 186 PRO A CA 1
ATOM 1505 C C . PRO A 1 186 ? 7.431 -4.847 9.838 1.00 91.44 186 PRO A C 1
ATOM 1507 O O . PRO A 1 186 ? 7.396 -3.830 10.522 1.00 91.44 186 PRO A O 1
ATOM 1510 N N . LEU A 1 187 ? 7.909 -4.871 8.587 1.00 92.56 187 LEU A N 1
ATOM 1511 C CA . LEU A 1 187 ? 8.455 -3.689 7.924 1.00 92.56 187 LEU A CA 1
ATOM 1512 C C . LEU A 1 187 ? 7.410 -2.572 7.816 1.00 92.56 187 LEU A C 1
ATOM 1514 O O . LEU A 1 187 ? 7.709 -1.428 8.136 1.00 92.56 187 LEU A O 1
ATOM 1518 N N . ALA A 1 188 ? 6.180 -2.885 7.405 1.00 92.69 188 ALA A N 1
ATOM 1519 C CA . ALA A 1 188 ? 5.116 -1.890 7.289 1.00 92.69 188 ALA A CA 1
ATOM 1520 C C . ALA A 1 188 ? 4.770 -1.254 8.648 1.00 92.69 188 ALA A C 1
ATOM 1522 O O . ALA A 1 188 ? 4.620 -0.038 8.743 1.00 92.69 188 ALA A O 1
ATOM 1523 N N . ILE A 1 189 ? 4.696 -2.056 9.715 1.00 90.81 189 ILE A N 1
ATOM 1524 C CA . ILE A 1 189 ? 4.448 -1.547 11.072 1.00 90.81 189 ILE A CA 1
ATOM 1525 C C . ILE A 1 189 ? 5.627 -0.694 11.559 1.00 90.81 189 ILE A C 1
ATOM 1527 O O . ILE A 1 189 ? 5.416 0.375 12.128 1.00 90.81 189 ILE A O 1
ATOM 1531 N N . GLU A 1 190 ? 6.863 -1.129 11.315 1.00 89.44 190 GLU A N 1
ATOM 1532 C CA . GLU A 1 190 ? 8.067 -0.380 11.679 1.00 89.44 190 GLU A CA 1
ATOM 1533 C C . GLU A 1 190 ? 8.123 0.980 10.971 1.00 89.44 190 GLU A C 1
ATOM 1535 O O . GLU A 1 190 ? 8.324 2.007 11.620 1.00 89.44 190 GLU A O 1
ATOM 1540 N N . LEU A 1 191 ? 7.890 1.007 9.656 1.00 90.62 191 LEU A N 1
ATOM 1541 C CA . LEU A 1 191 ? 7.841 2.238 8.867 1.00 90.62 191 LEU A CA 1
ATOM 1542 C C . LEU A 1 191 ? 6.749 3.183 9.376 1.00 90.62 191 LEU A C 1
ATOM 1544 O O . LEU A 1 191 ? 6.984 4.384 9.492 1.00 90.62 191 LEU A O 1
ATOM 1548 N N . PHE A 1 192 ? 5.583 2.649 9.737 1.00 90.31 192 PHE A N 1
ATOM 1549 C CA . PHE A 1 192 ? 4.483 3.445 10.272 1.00 90.31 192 PHE A CA 1
ATOM 1550 C C . PHE A 1 192 ? 4.879 4.121 11.590 1.00 90.31 192 PHE A C 1
ATOM 1552 O O . PHE A 1 192 ? 4.714 5.330 11.746 1.00 90.31 192 PHE A O 1
ATOM 1559 N N . VAL A 1 193 ? 5.448 3.356 12.527 1.00 87.62 193 VAL A N 1
ATOM 1560 C CA . VAL A 1 193 ? 5.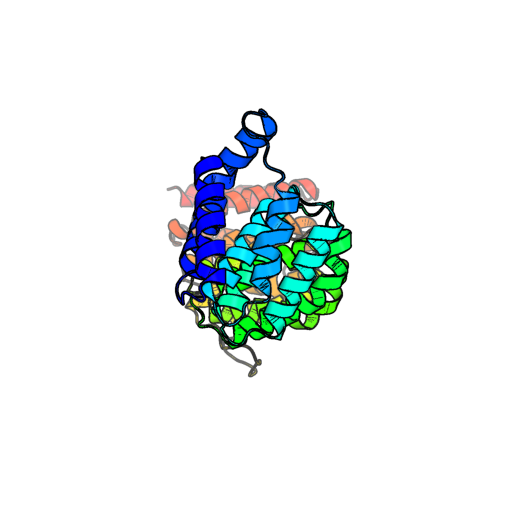863 3.874 13.839 1.00 87.62 193 VAL A CA 1
ATOM 1561 C C . VAL A 1 193 ? 6.987 4.901 13.698 1.00 87.62 193 VAL A C 1
ATOM 1563 O O . VAL A 1 193 ? 6.944 5.950 14.342 1.00 87.62 193 VAL A O 1
ATOM 1566 N N . ASN A 1 194 ? 7.970 4.631 12.838 1.00 86.56 194 ASN A N 1
ATOM 1567 C CA . ASN A 1 194 ? 9.140 5.491 12.669 1.00 86.56 194 ASN A CA 1
ATOM 1568 C C . ASN A 1 194 ? 8.837 6.776 11.881 1.00 86.56 194 ASN A C 1
ATOM 1570 O O . ASN A 1 194 ? 9.499 7.790 12.106 1.00 86.56 194 ASN A O 1
ATOM 1574 N N . TYR A 1 195 ? 7.844 6.758 10.984 1.00 86.38 195 TYR A N 1
ATOM 1575 C CA . TYR A 1 195 ? 7.577 7.853 10.043 1.00 86.38 195 TYR A CA 1
ATOM 1576 C C . TYR A 1 195 ? 6.157 8.413 10.104 1.00 86.38 195 TYR A C 1
ATOM 1578 O O . TYR A 1 195 ? 5.724 9.077 9.166 1.00 86.38 195 TYR A O 1
ATOM 1586 N N . VAL A 1 196 ? 5.441 8.238 11.218 1.00 84.19 196 VAL A N 1
ATOM 1587 C CA . VAL A 1 196 ? 4.070 8.762 11.361 1.00 84.19 196 VAL A CA 1
ATOM 1588 C C . VAL A 1 196 ? 3.961 10.272 11.109 1.00 84.19 196 VAL A C 1
ATOM 1590 O O . VAL A 1 196 ? 2.906 10.767 10.721 1.00 84.19 196 VAL A O 1
ATOM 1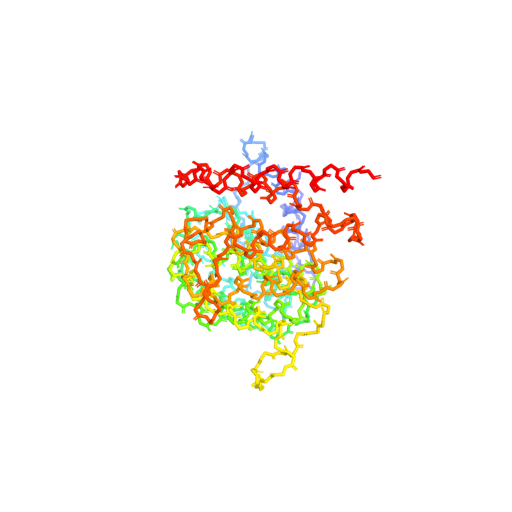593 N N . GLN A 1 197 ? 5.040 11.009 11.403 1.00 84.69 197 GLN A N 1
ATOM 1594 C CA . GLN A 1 197 ? 5.092 12.469 11.324 1.00 84.69 197 GLN A CA 1
ATOM 1595 C C . GLN A 1 197 ? 5.279 12.970 9.889 1.00 84.69 197 GLN A C 1
ATOM 1597 O O . GLN A 1 197 ? 5.049 14.149 9.637 1.00 84.69 197 GLN A O 1
ATOM 1602 N N . ASP A 1 198 ? 5.701 12.104 8.962 1.00 88.62 198 ASP A N 1
ATOM 1603 C CA . ASP A 1 198 ? 5.774 12.412 7.537 1.00 88.62 198 ASP A CA 1
ATOM 1604 C C . ASP A 1 198 ? 4.466 11.953 6.868 1.00 88.62 198 ASP A C 1
ATOM 1606 O O . ASP A 1 198 ? 4.253 10.748 6.699 1.00 88.62 198 ASP A O 1
ATOM 1610 N N . PRO A 1 199 ? 3.568 12.877 6.470 1.00 88.25 199 PRO A N 1
ATOM 1611 C CA . PRO A 1 199 ? 2.272 12.507 5.912 1.00 88.25 199 PRO A CA 1
ATOM 1612 C C . PRO A 1 199 ? 2.372 11.709 4.609 1.00 88.25 199 PRO A C 1
ATOM 1614 O O . PRO A 1 199 ? 1.476 10.919 4.319 1.00 88.25 199 PRO A O 1
ATOM 1617 N N . LEU A 1 200 ? 3.440 11.902 3.823 1.00 89.62 200 LEU A N 1
ATOM 1618 C CA . LEU A 1 200 ? 3.623 11.204 2.551 1.00 89.62 200 LEU A CA 1
ATOM 1619 C C . LEU A 1 200 ? 4.024 9.751 2.802 1.00 89.62 200 LEU A C 1
ATOM 1621 O O . LEU A 1 200 ? 3.381 8.835 2.293 1.00 89.62 200 LEU A O 1
ATOM 1625 N N . ILE A 1 201 ? 5.038 9.532 3.645 1.00 91.50 201 ILE A N 1
ATOM 1626 C CA . ILE A 1 201 ? 5.490 8.179 3.998 1.00 91.50 201 ILE A CA 1
ATOM 1627 C C . ILE A 1 201 ? 4.394 7.428 4.758 1.00 91.50 201 ILE A C 1
ATOM 1629 O O . ILE A 1 201 ? 4.139 6.254 4.478 1.00 91.50 201 ILE A O 1
ATOM 1633 N N . ASN A 1 202 ? 3.715 8.096 5.692 1.00 90.19 202 ASN A N 1
ATOM 1634 C CA . ASN A 1 202 ? 2.620 7.500 6.447 1.00 90.19 202 ASN A CA 1
ATOM 1635 C C . ASN A 1 202 ? 1.433 7.127 5.541 1.00 90.19 202 ASN A C 1
ATOM 1637 O O . ASN A 1 202 ? 0.845 6.057 5.709 1.00 90.19 202 ASN A O 1
ATOM 1641 N N . GLY A 1 203 ? 1.111 7.964 4.548 1.00 90.81 203 GLY A N 1
ATOM 1642 C CA . GLY A 1 203 ? 0.079 7.678 3.550 1.00 90.81 203 GLY A CA 1
ATOM 1643 C C . GLY A 1 203 ? 0.353 6.384 2.782 1.00 90.81 203 GLY A C 1
ATOM 1644 O O . GLY A 1 203 ? -0.495 5.488 2.768 1.00 90.81 203 GLY A O 1
ATOM 1645 N N . GLU A 1 204 ? 1.560 6.244 2.231 1.00 93.00 204 GLU A N 1
ATOM 1646 C CA . GLU A 1 204 ? 1.967 5.040 1.493 1.00 93.00 204 GLU A CA 1
ATOM 1647 C C . GLU A 1 204 ? 2.079 3.808 2.402 1.00 93.00 204 GLU A C 1
ATOM 1649 O O . GLU A 1 204 ? 1.625 2.719 2.056 1.00 93.00 204 GLU A O 1
ATOM 1654 N N . THR A 1 205 ? 2.608 3.970 3.615 1.00 93.19 205 THR A N 1
ATOM 1655 C CA . THR A 1 205 ? 2.705 2.864 4.579 1.00 93.19 205 THR A CA 1
ATOM 1656 C C . THR A 1 205 ? 1.320 2.370 5.003 1.00 93.19 205 THR A C 1
ATOM 1658 O O . THR A 1 205 ? 1.067 1.168 5.077 1.00 93.19 205 THR A O 1
ATOM 1661 N N . THR A 1 206 ? 0.378 3.290 5.208 1.00 91.81 206 THR A N 1
ATOM 1662 C CA . THR A 1 206 ? -1.021 2.954 5.483 1.00 91.81 206 THR A CA 1
ATOM 1663 C C . THR A 1 206 ? -1.668 2.262 4.279 1.00 91.81 206 THR A C 1
ATOM 1665 O O . THR A 1 206 ? -2.453 1.331 4.466 1.00 91.81 206 THR A O 1
ATOM 1668 N N . ALA A 1 207 ? -1.338 2.659 3.045 1.00 92.19 207 ALA A N 1
ATOM 1669 C CA . ALA A 1 207 ? -1.801 1.979 1.834 1.00 92.19 207 ALA A CA 1
ATOM 1670 C C . ALA A 1 207 ? -1.267 0.538 1.739 1.00 92.19 207 ALA A C 1
ATOM 1672 O O . ALA A 1 207 ? -2.043 -0.374 1.451 1.00 92.19 207 ALA A O 1
ATOM 1673 N N . ILE A 1 208 ? 0.006 0.310 2.078 1.00 94.81 208 ILE A N 1
ATOM 1674 C CA . ILE A 1 208 ? 0.610 -1.029 2.180 1.00 94.81 208 ILE A CA 1
ATOM 1675 C C . ILE A 1 208 ? -0.144 -1.884 3.205 1.00 94.81 208 ILE A C 1
ATOM 1677 O O . ILE A 1 208 ? -0.569 -2.994 2.884 1.00 94.81 208 ILE A O 1
ATOM 1681 N N . ILE A 1 209 ? -0.377 -1.362 4.416 1.00 94.00 209 ILE A N 1
ATOM 1682 C CA . ILE A 1 209 ? -1.121 -2.085 5.462 1.00 94.00 209 ILE A CA 1
ATOM 1683 C C . ILE A 1 209 ? -2.541 -2.410 4.984 1.00 94.00 209 ILE A C 1
ATOM 1685 O O . ILE A 1 209 ? -2.999 -3.537 5.164 1.00 94.00 209 ILE A O 1
ATOM 1689 N N . LYS A 1 210 ? -3.227 -1.474 4.314 1.00 92.00 210 LYS A N 1
ATOM 1690 C CA . LYS A 1 210 ? -4.533 -1.756 3.702 1.00 92.00 210 LYS A CA 1
ATOM 1691 C C . LYS A 1 210 ? -4.440 -2.882 2.678 1.00 92.00 210 LYS A C 1
ATOM 1693 O O . LYS A 1 210 ? -5.269 -3.784 2.734 1.00 92.00 210 LYS A O 1
ATOM 1698 N N . GLY A 1 211 ? -3.455 -2.868 1.782 1.00 91.06 211 GLY A N 1
ATOM 1699 C CA . GLY A 1 211 ? -3.254 -3.936 0.797 1.00 91.06 211 GLY A CA 1
ATOM 1700 C C . GLY A 1 211 ? -3.101 -5.314 1.451 1.00 91.06 211 GLY A C 1
ATOM 1701 O O . GLY A 1 211 ? -3.752 -6.271 1.037 1.00 91.06 211 GLY A O 1
ATOM 1702 N N . LEU A 1 212 ? -2.329 -5.400 2.540 1.00 92.12 212 LEU A N 1
ATOM 1703 C CA . LEU A 1 212 ? -2.162 -6.636 3.318 1.00 92.12 212 LEU A CA 1
ATOM 1704 C C . LEU A 1 212 ? -3.465 -7.112 3.971 1.00 92.12 212 LEU A C 1
ATOM 1706 O O . LEU A 1 212 ? -3.738 -8.309 4.002 1.00 92.12 212 LEU A O 1
ATOM 1710 N N . VAL A 1 213 ? -4.271 -6.182 4.485 1.00 91.19 213 VAL A N 1
ATOM 1711 C CA . VAL A 1 213 ? -5.553 -6.480 5.141 1.00 91.19 213 VAL A CA 1
ATOM 1712 C C . VAL A 1 213 ? -6.603 -6.990 4.150 1.00 91.19 213 VAL A C 1
ATOM 1714 O O . VAL A 1 213 ? -7.396 -7.861 4.515 1.00 91.19 213 VAL A O 1
ATOM 1717 N N . HIS A 1 214 ? -6.603 -6.486 2.912 1.00 89.31 214 HIS A N 1
ATOM 1718 C CA . HIS A 1 214 ? -7.519 -6.943 1.860 1.00 89.31 214 HIS A CA 1
ATOM 1719 C C . HIS A 1 214 ? -7.182 -8.355 1.359 1.00 89.31 214 HIS A C 1
ATOM 1721 O O . HIS A 1 214 ? -8.080 -9.070 0.917 1.00 89.31 214 HIS A O 1
ATOM 1727 N N . ASN A 1 215 ? -5.916 -8.777 1.453 1.00 88.44 215 ASN A N 1
ATOM 1728 C CA . ASN A 1 215 ? -5.505 -10.118 1.054 1.00 88.44 215 ASN A CA 1
ATOM 1729 C C . ASN A 1 215 ? -6.037 -11.165 2.045 1.00 88.44 215 ASN A C 1
ATOM 1731 O O . ASN A 1 215 ? -5.567 -11.281 3.181 1.00 88.44 215 ASN A O 1
ATOM 1735 N N . SER A 1 216 ? -6.982 -11.981 1.579 1.00 85.50 216 SER A N 1
ATOM 1736 C CA . SER A 1 216 ? -7.661 -13.007 2.381 1.00 85.50 216 SER A CA 1
ATOM 1737 C C . SER A 1 216 ? -6.718 -14.008 3.068 1.00 85.50 216 SER A C 1
ATOM 1739 O O . SER A 1 216 ? -7.045 -14.518 4.138 1.00 85.50 216 SER A O 1
ATOM 1741 N N . LYS A 1 217 ? -5.532 -14.267 2.500 1.00 86.94 217 LYS A N 1
ATOM 1742 C CA . LYS A 1 217 ? -4.552 -15.229 3.035 1.00 86.94 217 LYS A CA 1
ATOM 1743 C C . LYS A 1 217 ? -3.698 -14.660 4.167 1.00 86.94 217 LYS A C 1
ATOM 1745 O O . LYS A 1 217 ? -3.165 -15.425 4.963 1.00 86.94 217 LYS A O 1
ATOM 1750 N N . VAL A 1 218 ? -3.540 -13.337 4.213 1.00 89.81 218 VAL A N 1
ATOM 1751 C CA . VAL A 1 218 ? -2.619 -12.628 5.121 1.00 89.81 218 VAL A CA 1
ATOM 1752 C C . VAL A 1 218 ? -3.360 -11.775 6.153 1.00 89.81 218 VAL A C 1
ATOM 1754 O O . VAL A 1 218 ? -2.806 -11.463 7.207 1.00 89.81 218 VAL A O 1
ATOM 1757 N N . SER A 1 219 ? -4.628 -11.447 5.898 1.00 88.75 219 SER A N 1
ATOM 1758 C CA . SER A 1 219 ? -5.430 -10.550 6.730 1.00 88.75 219 SER A CA 1
ATOM 1759 C C . SER A 1 219 ? -5.399 -10.897 8.224 1.00 88.75 219 SER A C 1
ATOM 1761 O O . SER A 1 219 ? -5.250 -10.009 9.060 1.00 88.75 219 SER A O 1
ATOM 1763 N N . SER A 1 220 ? -5.478 -12.179 8.593 1.00 88.31 220 SER A N 1
ATOM 1764 C CA . SER A 1 220 ? -5.434 -12.601 10.001 1.00 88.31 220 SER A CA 1
ATOM 1765 C C . SER A 1 220 ? -4.089 -12.309 10.676 1.00 88.31 220 SER A C 1
ATOM 1767 O O . SER A 1 220 ? -4.071 -11.886 11.831 1.00 88.31 220 SER A O 1
ATOM 1769 N N . LEU A 1 221 ? -2.977 -12.473 9.955 1.00 89.31 221 LEU A N 1
ATOM 1770 C CA . LEU A 1 221 ? -1.619 -12.280 10.470 1.00 89.31 221 LEU A CA 1
ATOM 1771 C C . LEU A 1 221 ? -1.335 -10.802 10.740 1.00 89.31 221 LEU A C 1
ATOM 1773 O O . LEU A 1 221 ? -0.825 -10.449 11.804 1.00 89.31 221 LEU A O 1
ATOM 1777 N N . ILE A 1 222 ? -1.717 -9.917 9.813 1.00 89.38 222 ILE A N 1
ATOM 1778 C CA . ILE A 1 222 ? -1.560 -8.474 10.023 1.00 89.38 222 ILE A CA 1
ATOM 1779 C C . ILE A 1 222 ? -2.459 -7.983 11.166 1.00 89.38 222 ILE A C 1
ATOM 1781 O O . ILE A 1 222 ? -2.009 -7.186 11.986 1.00 89.38 222 ILE A O 1
ATOM 1785 N N . GLN A 1 223 ? -3.684 -8.512 11.293 1.00 89.56 223 GLN A N 1
ATOM 1786 C CA . GLN A 1 223 ? -4.559 -8.213 12.431 1.00 89.56 223 GLN A CA 1
ATOM 1787 C C . GLN A 1 223 ? -3.894 -8.589 13.764 1.00 89.56 223 GLN A C 1
ATOM 1789 O O . GLN A 1 223 ? -3.878 -7.772 14.679 1.00 89.56 223 GLN A O 1
ATOM 1794 N N . GLU A 1 224 ? -3.290 -9.775 13.872 1.00 89.88 224 GLU A N 1
ATOM 1795 C CA . GLU A 1 224 ? -2.591 -10.206 15.092 1.00 89.88 224 GLU A CA 1
ATOM 1796 C C . GLU A 1 224 ? -1.382 -9.331 15.426 1.00 89.88 224 GLU A C 1
ATOM 1798 O O . GLU A 1 224 ? -1.157 -9.004 16.591 1.00 89.88 224 GLU A O 1
ATOM 1803 N N . ARG A 1 225 ? -0.629 -8.891 14.412 1.00 89.25 225 ARG A N 1
ATOM 1804 C CA . ARG A 1 225 ? 0.539 -8.017 14.600 1.00 89.25 225 ARG A CA 1
ATOM 1805 C C . ARG A 1 225 ? 0.177 -6.590 15.012 1.00 89.25 225 ARG A C 1
ATOM 1807 O O . ARG A 1 225 ? 0.995 -5.926 15.645 1.00 89.25 225 ARG A O 1
ATOM 1814 N N . LEU A 1 226 ? -1.024 -6.119 14.680 1.00 87.94 226 LEU A N 1
ATOM 1815 C CA . LEU A 1 226 ? -1.508 -4.797 15.086 1.00 87.94 226 LEU A CA 1
ATOM 1816 C C . LEU A 1 226 ? -1.978 -4.758 16.546 1.00 87.94 226 LEU A C 1
ATOM 1818 O O . LEU A 1 226 ? -1.981 -3.686 17.150 1.00 87.94 226 LEU A O 1
ATOM 1822 N N . ILE A 1 227 ? -2.344 -5.899 17.138 1.00 89.69 227 ILE A N 1
ATOM 1823 C CA . ILE A 1 227 ? -2.850 -5.950 18.517 1.00 89.69 227 ILE A CA 1
ATOM 1824 C C . ILE A 1 227 ? -1.832 -5.387 19.530 1.00 89.69 227 ILE A C 1
ATOM 1826 O O . ILE A 1 227 ? -2.207 -4.466 20.262 1.00 89.69 227 ILE A O 1
ATOM 1830 N N . PRO A 1 228 ? -0.552 -5.826 19.555 1.00 89.12 228 PRO A N 1
ATOM 1831 C CA . PRO A 1 228 ? 0.445 -5.263 20.468 1.00 89.12 228 PRO A CA 1
ATOM 1832 C C . PRO A 1 228 ? 0.673 -3.762 20.263 1.00 89.12 228 PRO A C 1
ATOM 1834 O O . PRO A 1 228 ? 0.902 -3.034 21.228 1.00 89.12 228 PRO A O 1
ATOM 1837 N N . LEU A 1 229 ? 0.583 -3.285 19.015 1.00 86.94 229 LEU A N 1
ATOM 1838 C CA . LEU A 1 229 ? 0.735 -1.866 18.691 1.00 86.94 229 LEU A CA 1
ATOM 1839 C C . LEU A 1 229 ? -0.367 -1.035 19.363 1.00 86.94 229 LEU A C 1
ATOM 1841 O O . LEU A 1 229 ? -0.077 -0.029 20.004 1.00 86.94 229 LEU A O 1
ATOM 1845 N N . VAL A 1 230 ? -1.620 -1.487 19.284 1.00 87.12 230 VAL A N 1
ATOM 1846 C CA . VAL A 1 230 ? -2.763 -0.821 19.927 1.00 87.12 230 VAL A CA 1
ATOM 1847 C C . VAL A 1 230 ? -2.682 -0.918 21.454 1.00 87.12 230 VAL A C 1
ATOM 1849 O O . VAL A 1 230 ? -2.933 0.068 22.142 1.00 87.12 230 VAL A O 1
ATOM 1852 N N . GLN A 1 231 ? -2.291 -2.072 22.000 1.00 86.69 231 GLN A N 1
ATOM 1853 C CA . GLN A 1 231 ? -2.147 -2.264 23.451 1.00 86.69 231 GLN A CA 1
ATOM 1854 C C . GLN A 1 231 ? -1.097 -1.339 24.067 1.00 86.69 231 GLN A C 1
ATOM 1856 O O . GLN A 1 231 ? -1.326 -0.765 25.133 1.00 86.69 231 GLN A O 1
ATOM 1861 N N . SER A 1 232 ? 0.003 -1.099 23.349 1.00 83.56 232 SER A N 1
ATOM 1862 C CA . SER A 1 232 ? 1.071 -0.210 23.812 1.00 83.56 232 SER A CA 1
ATOM 1863 C C . SER A 1 232 ? 0.641 1.252 24.021 1.00 83.56 232 SER A C 1
ATOM 1865 O O . SER A 1 232 ? 1.367 2.005 24.663 1.00 83.56 232 SER A O 1
ATOM 1867 N N . ILE A 1 233 ? -0.545 1.657 23.541 1.00 79.69 233 ILE A N 1
ATOM 1868 C CA . ILE A 1 233 ? -1.118 2.984 23.817 1.00 79.69 233 ILE A CA 1
ATOM 1869 C C . ILE A 1 233 ? -1.530 3.119 25.292 1.00 79.69 233 ILE A C 1
ATOM 1871 O O . ILE A 1 233 ? -1.396 4.193 25.878 1.00 79.69 233 ILE A O 1
ATOM 1875 N N . VAL A 1 234 ? -2.074 2.052 25.887 1.00 71.19 234 VAL A N 1
ATOM 1876 C CA . VAL A 1 234 ? -2.598 2.064 27.265 1.00 71.19 234 VAL A CA 1
ATOM 1877 C C . VAL A 1 234 ? -1.550 1.581 28.268 1.00 71.19 234 VAL A C 1
ATOM 1879 O O . VAL A 1 234 ? -1.512 2.073 29.400 1.00 71.19 234 VAL A O 1
ATOM 1882 N N . ASP A 1 235 ? -0.654 0.688 27.850 1.00 67.31 235 ASP A N 1
ATOM 1883 C CA . ASP A 1 235 ? 0.404 0.147 28.700 1.00 67.31 235 ASP A CA 1
ATOM 1884 C C . ASP A 1 235 ? 1.547 1.158 28.909 1.00 67.31 235 ASP A C 1
ATOM 1886 O O . ASP A 1 235 ? 2.615 1.083 28.308 1.00 67.31 235 ASP A O 1
ATOM 1890 N N . ASN A 1 236 ? 1.363 2.088 29.851 1.00 53.25 236 ASN A N 1
ATOM 1891 C CA . ASN A 1 236 ? 2.454 2.935 30.358 1.00 53.25 236 ASN A CA 1
ATOM 1892 C C . ASN A 1 236 ? 3.439 2.170 31.271 1.00 53.25 236 ASN A C 1
ATOM 1894 O O . ASN A 1 236 ? 4.486 2.702 31.635 1.00 53.25 236 ASN A O 1
ATOM 1898 N N . ASN A 1 237 ? 3.122 0.928 31.654 1.00 45.97 237 ASN A N 1
ATOM 1899 C CA . ASN A 1 237 ? 3.942 0.073 32.510 1.00 45.97 237 ASN A CA 1
ATOM 1900 C C . ASN A 1 237 ? 3.695 -1.408 32.188 1.00 45.97 237 ASN A C 1
ATOM 1902 O O . ASN A 1 237 ? 2.741 -1.975 32.707 1.00 45.97 237 ASN A O 1
ATOM 1906 N N . SER A 1 238 ? 4.559 -2.042 31.388 1.00 39.09 238 SER A N 1
ATOM 1907 C CA . SER A 1 238 ? 5.191 -3.352 31.661 1.00 39.09 238 SER A CA 1
ATOM 1908 C C . SER A 1 238 ? 5.673 -4.044 30.376 1.00 39.09 238 SER A C 1
ATOM 1910 O O . SER A 1 238 ? 4.946 -4.174 29.405 1.00 39.09 238 SER A O 1
ATOM 1912 N N . VAL A 1 239 ? 6.915 -4.540 30.438 1.00 36.00 239 VAL A N 1
ATOM 1913 C CA . VAL A 1 239 ? 7.673 -5.308 29.426 1.00 36.00 239 VAL A CA 1
ATOM 1914 C C . VAL A 1 239 ? 8.369 -4.467 28.332 1.00 36.00 239 VAL A C 1
ATOM 1916 O O . VAL A 1 239 ? 7.729 -3.673 27.647 1.00 36.00 239 VAL A O 1
ATOM 1919 N N . PRO A 1 240 ? 9.696 -4.632 28.125 1.00 37.62 240 PRO A N 1
ATOM 1920 C CA . PRO A 1 240 ? 10.370 -4.114 26.941 1.00 37.62 240 PRO A CA 1
ATOM 1921 C C . PRO A 1 240 ? 9.938 -4.958 25.736 1.00 37.62 240 PRO A C 1
ATOM 1923 O O . PRO A 1 240 ? 10.523 -6.001 25.451 1.00 37.62 240 PRO A O 1
ATOM 1926 N N . SER A 1 241 ? 8.877 -4.544 25.049 1.00 40.28 241 SER A N 1
ATOM 1927 C CA . SER A 1 241 ? 8.613 -5.031 23.699 1.00 40.28 241 SER A CA 1
ATOM 1928 C C . SER A 1 241 ? 9.666 -4.438 22.755 1.00 40.28 241 SER A C 1
ATOM 1930 O O . SER A 1 241 ? 10.164 -3.334 22.966 1.00 40.28 241 SER A O 1
ATOM 1932 N N . ALA A 1 242 ? 10.032 -5.174 21.705 1.00 44.94 242 ALA A N 1
ATOM 1933 C CA . ALA A 1 242 ? 10.970 -4.719 20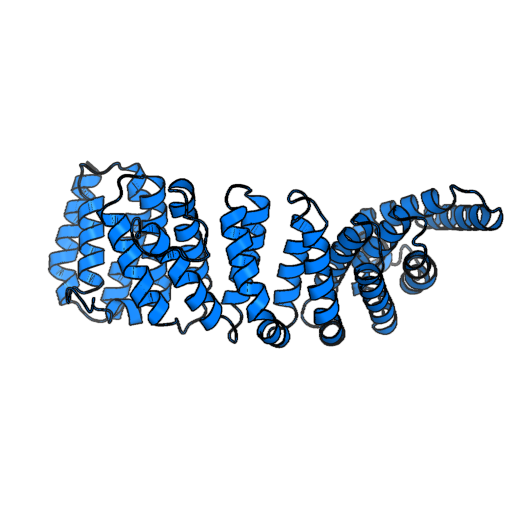.672 1.00 44.94 242 ALA A CA 1
ATOM 1934 C C . ALA A 1 242 ? 10.438 -3.533 19.834 1.00 44.94 242 ALA A C 1
ATOM 1936 O O . ALA A 1 242 ? 11.076 -3.123 18.868 1.00 44.94 242 ALA A O 1
ATOM 1937 N N . LEU A 1 243 ? 9.262 -3.004 20.184 1.00 46.41 243 LEU A N 1
ATOM 1938 C CA . LEU A 1 243 ? 8.637 -1.858 19.547 1.00 46.41 243 LEU A CA 1
ATOM 1939 C C . LEU A 1 243 ? 9.012 -0.586 20.328 1.00 46.41 243 LEU A C 1
ATOM 1941 O O . LEU A 1 243 ? 8.975 -0.597 21.562 1.00 46.41 243 LEU A O 1
ATOM 1945 N N . PRO A 1 244 ? 9.374 0.517 19.648 1.00 46.78 244 PRO A N 1
ATOM 1946 C CA . PRO A 1 244 ? 9.640 1.790 20.306 1.00 46.78 244 PRO A CA 1
ATOM 1947 C C . PRO A 1 244 ? 8.451 2.196 21.180 1.00 46.78 244 PRO A C 1
ATOM 1949 O O . PRO A 1 244 ? 7.303 2.073 20.753 1.00 46.78 244 PRO A O 1
ATOM 1952 N N . ARG A 1 245 ? 8.713 2.704 22.394 1.00 52.81 245 ARG A N 1
ATOM 1953 C CA . ARG A 1 245 ? 7.663 3.305 23.230 1.00 52.81 245 ARG A CA 1
ATOM 1954 C C . ARG A 1 245 ? 6.941 4.358 22.400 1.00 52.81 245 ARG A C 1
ATOM 1956 O O . ARG A 1 245 ? 7.555 5.335 21.972 1.00 52.81 245 ARG A O 1
ATOM 1963 N N . ILE A 1 246 ? 5.655 4.135 22.173 1.00 56.12 246 ILE A N 1
ATOM 1964 C CA . ILE A 1 246 ? 4.824 5.029 21.384 1.00 56.12 246 ILE A CA 1
ATOM 1965 C C . ILE A 1 246 ? 4.711 6.337 22.166 1.00 56.12 246 ILE A C 1
ATOM 1967 O O . ILE A 1 246 ? 4.167 6.369 23.268 1.00 56.12 246 ILE A O 1
ATOM 1971 N N . ALA A 1 247 ? 5.286 7.418 21.634 1.00 61.97 247 ALA A N 1
ATOM 1972 C CA . ALA A 1 247 ? 5.102 8.737 22.223 1.00 61.97 247 ALA A CA 1
ATOM 1973 C C . ALA A 1 247 ? 3.593 9.049 22.286 1.00 61.97 247 ALA A C 1
ATOM 1975 O O . ALA A 1 247 ? 2.863 8.641 21.384 1.00 61.97 247 ALA A O 1
ATOM 1976 N N . PRO A 1 248 ? 3.096 9.807 23.276 1.00 60.53 248 PRO A N 1
ATOM 1977 C CA . PRO A 1 248 ? 1.679 10.183 23.338 1.00 60.53 248 PRO A CA 1
ATOM 1978 C C . PRO A 1 248 ? 1.152 10.802 22.027 1.00 60.53 248 PRO A C 1
ATOM 1980 O O . PRO A 1 248 ? -0.002 10.604 21.661 1.00 60.53 248 PRO A O 1
ATOM 1983 N N . SER A 1 249 ? 2.031 11.461 21.264 1.00 64.94 249 SER A N 1
ATOM 1984 C CA . SER A 1 249 ? 1.766 12.017 19.931 1.00 64.94 249 SER A CA 1
ATOM 1985 C C . SER A 1 249 ? 1.531 10.991 18.812 1.00 64.94 249 SER A C 1
ATOM 1987 O O . SER A 1 249 ? 1.142 11.376 17.717 1.00 64.94 249 SER A O 1
ATOM 1989 N N . LEU A 1 250 ? 1.782 9.704 19.038 1.00 77.06 250 LEU A N 1
ATOM 1990 C CA . LEU A 1 250 ? 1.534 8.620 18.083 1.00 77.06 250 LEU A CA 1
ATOM 1991 C C . LEU A 1 250 ? 0.214 7.881 18.376 1.00 77.06 250 LEU A C 1
ATOM 1993 O O . LEU A 1 250 ? -0.288 7.168 17.509 1.00 77.06 250 LEU A O 1
ATOM 1997 N N . ALA A 1 251 ? -0.367 8.048 19.571 1.00 83.69 251 ALA A N 1
ATOM 1998 C CA . ALA A 1 251 ? -1.552 7.307 20.007 1.00 83.69 251 ALA A CA 1
ATOM 1999 C C . ALA A 1 251 ? -2.753 7.507 19.068 1.00 83.69 251 ALA A C 1
ATOM 2001 O O . ALA A 1 251 ? -3.368 6.536 18.631 1.00 83.69 251 ALA A O 1
ATOM 2002 N N . PHE A 1 252 ? -3.060 8.754 18.698 1.00 85.62 252 PHE A N 1
ATOM 2003 C CA . PHE A 1 252 ? -4.185 9.047 17.804 1.00 85.62 252 PHE A CA 1
ATOM 2004 C C . PHE A 1 252 ? -3.966 8.495 16.387 1.00 85.62 252 PHE A C 1
ATOM 2006 O O . PHE A 1 252 ? -4.935 8.074 15.756 1.00 85.62 252 PHE A O 1
ATOM 2013 N N . SER A 1 253 ? -2.717 8.433 15.910 1.00 88.25 253 SER A N 1
ATOM 2014 C CA . SER A 1 253 ? -2.373 7.844 14.612 1.00 88.25 253 SER A CA 1
ATOM 2015 C C . SER A 1 253 ? -2.534 6.328 14.616 1.00 88.25 253 SER A C 1
ATOM 2017 O O . SER A 1 253 ? -3.044 5.769 13.652 1.00 88.25 253 SER A O 1
ATOM 2019 N N . VAL A 1 254 ? -2.150 5.645 15.700 1.00 89.88 254 VAL A N 1
ATOM 2020 C CA . VAL A 1 254 ? -2.365 4.192 15.836 1.00 89.88 254 VAL A CA 1
ATOM 2021 C C . VAL A 1 254 ? -3.862 3.870 15.868 1.00 89.88 254 VAL A C 1
ATOM 2023 O O . VAL A 1 254 ? -4.301 2.908 15.239 1.00 89.88 254 VAL A O 1
ATOM 2026 N N . ILE A 1 255 ? -4.667 4.687 16.553 1.00 91.19 255 ILE A N 1
ATOM 2027 C CA . ILE A 1 255 ? -6.129 4.535 16.559 1.00 91.19 255 ILE A CA 1
ATOM 2028 C C . ILE A 1 255 ? -6.735 4.808 15.177 1.00 91.19 255 ILE A C 1
ATOM 2030 O O . ILE A 1 255 ? -7.655 4.100 14.761 1.00 91.19 255 ILE A O 1
ATOM 2034 N N . ASP A 1 256 ? -6.221 5.789 14.439 1.00 91.25 256 ASP A N 1
ATOM 2035 C CA . ASP A 1 256 ? -6.666 6.060 13.068 1.00 91.25 256 ASP A CA 1
ATOM 2036 C C . ASP A 1 256 ? -6.272 4.931 12.099 1.00 91.25 256 ASP A C 1
ATOM 2038 O O . ASP A 1 256 ? -7.077 4.499 11.268 1.00 91.25 256 ASP A O 1
ATOM 2042 N N . LEU A 1 257 ? -5.079 4.351 12.274 1.00 91.75 257 LEU A N 1
ATOM 2043 C CA . LEU A 1 257 ? -4.658 3.146 11.562 1.00 91.75 257 LEU A CA 1
ATOM 2044 C C . LEU A 1 257 ? -5.597 1.974 11.871 1.00 91.75 257 LEU A C 1
ATOM 2046 O O . LEU A 1 257 ? -6.081 1.332 10.941 1.00 91.75 257 LEU A O 1
ATOM 2050 N N . LEU A 1 258 ? -5.920 1.724 13.145 1.00 92.81 258 LEU A N 1
ATOM 2051 C CA . LEU A 1 258 ? -6.886 0.691 13.537 1.00 92.81 258 LEU A CA 1
ATOM 2052 C C . LEU A 1 258 ? -8.257 0.938 12.892 1.00 92.81 258 LEU A C 1
ATOM 2054 O O . LEU A 1 258 ? -8.845 0.020 12.326 1.00 92.81 258 LEU A O 1
ATOM 2058 N N . THR A 1 259 ? -8.741 2.180 12.914 1.00 93.25 259 THR A N 1
ATOM 2059 C CA . THR A 1 259 ? -10.000 2.582 12.265 1.00 93.25 259 THR A CA 1
ATOM 2060 C C . THR A 1 259 ? -9.973 2.262 10.773 1.00 93.25 259 THR A C 1
ATOM 2062 O O . THR A 1 259 ? -10.922 1.703 10.220 1.00 93.25 259 THR A O 1
ATOM 2065 N N . THR A 1 260 ? -8.865 2.595 10.117 1.00 91.81 260 THR A N 1
ATOM 2066 C CA . THR A 1 260 ? -8.641 2.356 8.695 1.00 91.81 260 THR A CA 1
ATOM 2067 C C . THR A 1 260 ? -8.595 0.867 8.366 1.00 91.81 260 THR A C 1
ATOM 2069 O O . THR A 1 260 ? -9.213 0.442 7.390 1.00 91.81 260 THR A O 1
ATOM 2072 N N . VAL A 1 261 ? -7.918 0.070 9.192 1.00 91.06 261 VAL A N 1
ATOM 2073 C CA . VAL A 1 261 ? -7.855 -1.389 9.069 1.00 91.06 261 VAL A CA 1
ATOM 2074 C C . VAL A 1 261 ? -9.246 -1.988 9.227 1.00 91.06 261 VAL A C 1
ATOM 2076 O O . VAL A 1 261 ? -9.689 -2.692 8.329 1.00 91.06 261 VAL A O 1
ATOM 2079 N N . LEU A 1 262 ? -9.987 -1.630 10.282 1.00 90.50 262 LEU A N 1
ATOM 2080 C CA . LEU A 1 262 ? -11.354 -2.111 10.514 1.00 90.50 262 LEU A CA 1
ATOM 2081 C C . LEU A 1 262 ? -12.285 -1.826 9.331 1.00 90.50 262 LEU A C 1
ATOM 2083 O O . LEU A 1 262 ? -13.085 -2.678 8.956 1.00 90.50 262 LEU A O 1
ATOM 2087 N N . ARG A 1 263 ? -12.174 -0.640 8.722 1.00 90.62 263 ARG A N 1
ATOM 2088 C CA . ARG A 1 263 ? -12.959 -0.255 7.535 1.00 90.62 263 ARG A CA 1
ATOM 2089 C C . ARG A 1 263 ? -12.527 -0.968 6.252 1.00 90.62 263 ARG A C 1
ATOM 2091 O O . ARG A 1 263 ? -13.306 -1.004 5.308 1.00 90.62 263 ARG A O 1
ATOM 2098 N N . SER A 1 264 ? -11.308 -1.496 6.220 1.00 87.75 264 SER A N 1
ATOM 2099 C CA . SER A 1 264 ? -10.721 -2.201 5.074 1.00 87.75 264 SER A CA 1
ATOM 2100 C C . SER A 1 264 ? -10.852 -3.723 5.181 1.00 87.75 264 SER A C 1
ATOM 2102 O O . SER A 1 264 ? -10.477 -4.438 4.257 1.00 87.75 264 SER A O 1
ATOM 2104 N N . LEU A 1 265 ? -11.340 -4.237 6.314 1.00 84.88 265 LEU A N 1
ATOM 2105 C CA . LEU A 1 265 ? -11.518 -5.667 6.518 1.00 84.88 265 LEU A CA 1
ATOM 2106 C C . LEU A 1 265 ? -12.685 -6.189 5.684 1.00 84.88 265 LEU A C 1
ATOM 2108 O O . LEU A 1 265 ? -13.820 -5.731 5.821 1.00 84.88 265 LEU A O 1
ATOM 2112 N N . ASN A 1 266 ? -12.409 -7.227 4.898 1.00 72.31 266 ASN A N 1
ATOM 2113 C CA . ASN A 1 266 ? -13.444 -8.121 4.406 1.00 72.31 266 ASN A CA 1
ATOM 2114 C C . ASN A 1 266 ? -13.693 -9.191 5.484 1.00 72.31 266 ASN A C 1
ATOM 2116 O O . ASN A 1 266 ? -12.734 -9.832 5.917 1.00 72.31 266 ASN A O 1
ATOM 2120 N N . PRO A 1 267 ? -14.936 -9.385 5.959 1.00 65.81 267 PRO A N 1
ATOM 2121 C CA . PRO A 1 267 ? -15.234 -10.384 6.984 1.00 65.81 267 PRO A CA 1
ATOM 2122 C C . PRO A 1 267 ? -14.843 -11.801 6.518 1.00 65.81 267 PRO A C 1
ATOM 2124 O O . PRO A 1 267 ? -14.989 -12.103 5.329 1.00 65.81 267 PRO A O 1
ATOM 2127 N N . PRO A 1 268 ? -14.395 -12.692 7.430 1.00 64.94 268 PRO A N 1
ATOM 2128 C CA . PRO A 1 268 ? -14.517 -12.617 8.892 1.00 64.94 268 PRO A CA 1
ATOM 2129 C C . PRO A 1 268 ? -13.338 -11.942 9.613 1.00 64.94 268 PRO A C 1
ATOM 2131 O O . PRO A 1 268 ? -12.190 -11.991 9.181 1.00 64.94 268 PRO A O 1
ATOM 2134 N N . ILE A 1 269 ? -13.636 -11.340 10.763 1.00 74.56 269 ILE A N 1
ATOM 2135 C CA . ILE A 1 269 ? -12.663 -10.631 11.599 1.00 74.56 269 ILE A CA 1
ATOM 2136 C C . ILE A 1 269 ? -12.029 -11.604 12.591 1.00 74.56 269 ILE A C 1
ATOM 2138 O O . ILE A 1 269 ? -12.693 -12.506 13.103 1.00 74.56 269 ILE A O 1
ATOM 2142 N N . ASN A 1 270 ? -10.740 -11.420 12.884 1.00 80.12 270 ASN A N 1
ATOM 2143 C CA . ASN A 1 270 ? -10.087 -12.173 13.943 1.00 80.12 270 ASN A CA 1
ATOM 2144 C C . ASN A 1 270 ? -10.717 -11.775 15.287 1.00 80.12 270 ASN A C 1
ATOM 2146 O O . ASN A 1 270 ? -10.592 -10.631 15.729 1.00 80.12 270 ASN A O 1
ATOM 2150 N N . SER A 1 271 ? -11.382 -12.718 15.958 1.00 80.75 271 SER A N 1
ATOM 2151 C CA . SER A 1 271 ? -12.026 -12.478 17.256 1.00 80.75 271 SER A CA 1
ATOM 2152 C C . SER A 1 271 ? -11.042 -11.940 18.297 1.00 80.75 271 SER A C 1
ATOM 2154 O O . SER A 1 271 ? -11.422 -11.154 19.164 1.00 80.75 271 SER A O 1
ATOM 2156 N N . ASN A 1 272 ? -9.758 -12.285 18.176 1.00 85.31 272 ASN A N 1
ATOM 2157 C CA . ASN A 1 272 ? -8.709 -11.775 19.042 1.00 85.31 272 ASN A CA 1
ATOM 2158 C C . ASN A 1 272 ? -8.462 -10.270 18.856 1.00 85.31 272 ASN A C 1
ATOM 2160 O O . ASN A 1 272 ? -8.237 -9.567 19.841 1.00 85.31 272 ASN A O 1
ATOM 2164 N N . LEU A 1 273 ? -8.565 -9.758 17.622 1.00 86.75 273 LEU A N 1
ATOM 2165 C CA . LEU A 1 273 ? -8.464 -8.323 17.348 1.00 86.75 273 LEU A CA 1
ATOM 2166 C C . LEU A 1 273 ? -9.550 -7.579 18.123 1.00 86.75 273 LEU A C 1
ATOM 2168 O O . LEU A 1 273 ? -9.233 -6.669 18.886 1.00 86.75 273 LEU A O 1
ATOM 2172 N N . LEU A 1 274 ? -10.809 -8.005 17.990 1.00 88.06 274 LEU A N 1
ATOM 2173 C CA . LEU A 1 274 ? -11.931 -7.413 18.719 1.00 88.06 274 LEU A CA 1
ATOM 2174 C C . LEU A 1 274 ? -11.706 -7.493 20.235 1.00 88.06 274 LEU A C 1
ATOM 2176 O O . LEU A 1 274 ? -11.727 -6.469 20.912 1.00 88.06 274 LEU A O 1
ATOM 2180 N N . ASN A 1 275 ? -11.423 -8.691 20.754 1.00 88.62 275 ASN A N 1
ATOM 2181 C CA . ASN A 1 275 ? -11.287 -8.943 22.189 1.00 88.62 275 ASN A CA 1
ATOM 2182 C C . ASN A 1 275 ? -10.186 -8.115 22.855 1.00 88.62 275 ASN A C 1
ATOM 2184 O O . ASN A 1 275 ? -10.332 -7.738 24.016 1.00 88.62 275 ASN A O 1
ATOM 2188 N N . GLN A 1 276 ? -9.085 -7.854 22.149 1.00 89.31 276 GLN A N 1
ATOM 2189 C CA . GLN A 1 276 ? -7.930 -7.170 22.723 1.00 89.31 276 GLN A CA 1
ATOM 2190 C C . GLN A 1 276 ? -7.908 -5.667 22.432 1.00 89.31 276 GLN A C 1
ATOM 2192 O O . GLN A 1 276 ? -7.415 -4.911 23.263 1.00 89.31 276 GLN A O 1
ATOM 2197 N N . THR A 1 277 ? -8.445 -5.212 21.295 1.00 90.81 277 THR A N 1
ATOM 2198 C CA . THR A 1 277 ? -8.381 -3.790 20.906 1.00 90.81 277 THR A CA 1
ATOM 2199 C C . THR A 1 277 ? -9.622 -2.995 21.301 1.00 90.81 277 THR A C 1
ATOM 2201 O O . THR A 1 277 ? -9.495 -1.824 21.653 1.00 90.81 277 THR A O 1
ATOM 2204 N N . PHE A 1 278 ? -10.813 -3.605 21.330 1.00 91.44 278 PHE A N 1
ATOM 2205 C CA . PHE A 1 278 ? -12.035 -2.900 21.727 1.00 91.44 278 PHE A CA 1
ATOM 2206 C C . PHE A 1 278 ? -11.964 -2.349 23.165 1.00 91.44 278 PHE A C 1
ATOM 2208 O O . PHE A 1 278 ? -12.217 -1.153 23.341 1.00 91.44 278 PHE A O 1
ATOM 2215 N N . PRO A 1 279 ? -11.538 -3.124 24.188 1.00 90.88 279 PRO A N 1
ATOM 2216 C CA . PRO A 1 279 ? -11.406 -2.600 25.550 1.00 90.88 279 PRO A CA 1
ATOM 2217 C C . PRO A 1 279 ? -10.409 -1.443 25.655 1.00 90.88 279 PRO A C 1
ATOM 2219 O O . PRO A 1 279 ? -10.631 -0.513 26.425 1.00 90.88 279 PRO A O 1
ATOM 2222 N N . VAL A 1 280 ? -9.335 -1.474 24.857 1.00 89.38 280 VAL A N 1
ATOM 2223 C CA . VAL A 1 280 ? -8.333 -0.401 24.797 1.00 89.38 280 VAL A CA 1
ATOM 2224 C C . VAL A 1 280 ? -8.984 0.892 24.305 1.00 89.38 280 VAL A C 1
ATOM 2226 O O . VAL A 1 280 ? -8.843 1.925 24.952 1.00 89.38 280 VAL A O 1
ATOM 2229 N N . VAL A 1 281 ? -9.758 0.843 23.215 1.00 91.81 281 VAL A N 1
ATOM 2230 C CA . VAL A 1 281 ? -10.462 2.026 22.684 1.00 91.81 281 VAL A CA 1
ATOM 2231 C C . VAL A 1 281 ? -11.481 2.572 23.683 1.00 91.81 281 VAL A C 1
ATOM 2233 O O . VAL A 1 281 ? -11.546 3.784 23.886 1.00 91.81 281 VAL A O 1
ATOM 2236 N N . ILE A 1 282 ? -12.243 1.701 24.349 1.00 91.75 282 ILE A N 1
ATOM 2237 C CA . ILE A 1 282 ? -13.188 2.122 25.391 1.00 91.75 282 ILE A CA 1
ATOM 2238 C C . ILE A 1 282 ? -12.460 2.785 26.561 1.00 91.75 282 ILE A C 1
ATOM 2240 O O . ILE A 1 282 ? -12.859 3.869 26.987 1.00 91.75 282 ILE A O 1
ATOM 2244 N N . HIS A 1 283 ? -11.375 2.181 27.050 1.00 88.69 283 HIS A N 1
ATOM 2245 C CA . HIS A 1 283 ? -10.563 2.760 28.114 1.00 88.69 283 HIS A CA 1
ATOM 2246 C C . HIS A 1 283 ? -10.074 4.158 27.721 1.00 88.69 283 HIS A C 1
ATOM 2248 O O . HIS A 1 283 ? -10.295 5.106 28.467 1.00 88.69 283 HIS A O 1
ATOM 2254 N N . LEU A 1 284 ? -9.517 4.322 26.516 1.00 88.25 284 LEU A N 1
ATOM 2255 C CA . LEU A 1 284 ? -9.064 5.623 26.012 1.00 88.25 284 LEU A CA 1
ATOM 2256 C C . LEU A 1 284 ? -10.191 6.660 25.957 1.00 88.25 284 LEU A C 1
ATOM 2258 O O . LEU A 1 284 ? -9.994 7.797 26.382 1.00 88.25 284 LEU A O 1
ATOM 2262 N N . LEU A 1 285 ? -11.381 6.279 25.488 1.00 88.94 285 LEU A N 1
ATOM 2263 C CA . LEU A 1 285 ? -12.536 7.178 25.430 1.00 88.94 285 LEU A CA 1
ATOM 2264 C C . LEU A 1 285 ? -13.023 7.608 26.815 1.00 88.94 285 LEU A C 1
ATOM 2266 O O . LEU A 1 285 ? -13.487 8.738 26.981 1.00 88.94 285 LEU A O 1
ATOM 2270 N N . VAL A 1 286 ? -12.905 6.740 27.817 1.00 87.69 286 VAL A N 1
ATOM 2271 C CA . VAL A 1 286 ? -13.336 7.026 29.189 1.00 87.69 286 VAL A CA 1
ATOM 2272 C C . VAL A 1 286 ? -12.281 7.818 29.962 1.00 87.69 286 VAL A C 1
ATOM 2274 O O . VAL A 1 286 ? -12.650 8.766 30.654 1.00 87.69 286 VAL A O 1
ATOM 2277 N N . THR A 1 287 ? -10.991 7.511 29.814 1.00 86.56 287 THR A N 1
ATOM 2278 C CA . THR A 1 287 ? -9.925 8.083 30.658 1.00 86.56 287 THR A CA 1
ATOM 2279 C C . THR A 1 287 ? -9.171 9.255 30.042 1.00 86.56 287 THR A C 1
ATOM 2281 O O . THR A 1 287 ? -8.530 9.989 30.783 1.00 86.56 287 THR A O 1
ATOM 2284 N N . SER A 1 288 ? -9.182 9.420 28.716 1.00 85.12 288 SER A N 1
ATOM 2285 C CA . SER A 1 288 ? -8.427 10.497 28.064 1.00 85.12 288 SER A CA 1
ATOM 2286 C C . SER A 1 288 ? -9.148 11.845 28.139 1.00 85.12 288 SER A C 1
ATOM 2288 O O . SER A 1 288 ? -10.381 11.905 28.055 1.00 85.12 288 SER A O 1
ATOM 2290 N N . ASP A 1 289 ? -8.340 12.906 28.205 1.00 82.56 289 ASP A N 1
ATOM 2291 C CA . ASP A 1 289 ? -8.736 14.314 28.070 1.00 82.56 289 ASP A CA 1
ATOM 2292 C C . ASP A 1 289 ? -8.212 14.949 26.760 1.00 82.56 289 ASP A C 1
ATOM 2294 O O . ASP A 1 289 ? -8.540 16.094 26.442 1.00 82.56 289 ASP A O 1
ATOM 2298 N N . ASP A 1 290 ? -7.405 14.220 25.975 1.00 84.56 290 ASP A N 1
ATOM 2299 C CA . ASP A 1 290 ? -6.889 14.697 24.686 1.00 84.56 290 ASP A CA 1
ATOM 2300 C C . ASP A 1 290 ? -7.993 14.688 23.618 1.00 84.56 290 ASP A C 1
ATOM 2302 O O . ASP A 1 290 ? -8.523 13.636 23.252 1.00 84.56 290 ASP A O 1
ATOM 2306 N N . GLN A 1 291 ? -8.311 15.867 23.081 1.00 86.81 291 GLN A N 1
ATOM 2307 C CA . GLN A 1 291 ? -9.395 16.050 22.115 1.00 86.81 291 GLN A CA 1
ATOM 2308 C C . GLN A 1 291 ? -9.207 15.233 20.828 1.00 86.81 291 GLN A C 1
ATOM 2310 O O . GLN A 1 291 ? -10.172 14.649 20.338 1.00 86.81 291 GLN A O 1
ATOM 2315 N N . GLN A 1 292 ? -7.989 15.168 20.278 1.00 85.88 292 GLN A N 1
ATOM 2316 C CA . GLN A 1 292 ? -7.719 14.432 19.037 1.00 85.88 292 GLN A CA 1
ATOM 2317 C C . GLN A 1 292 ? -7.848 12.929 19.265 1.00 85.88 292 GLN A C 1
ATOM 2319 O O . GLN A 1 292 ? -8.447 12.218 18.456 1.00 85.88 292 GLN A O 1
ATOM 2324 N N . LEU A 1 293 ? -7.359 12.443 20.408 1.00 86.94 293 LEU A N 1
ATOM 2325 C CA . LEU A 1 293 ? -7.497 11.036 20.767 1.00 86.94 293 LEU A CA 1
ATOM 2326 C C . LEU A 1 293 ? -8.965 10.639 20.971 1.00 86.94 293 LEU A C 1
ATOM 2328 O O . LEU A 1 293 ? -9.369 9.559 20.542 1.00 86.94 293 LEU A O 1
ATOM 2332 N N . LEU A 1 294 ? -9.772 11.511 21.584 1.00 89.06 294 LEU A N 1
ATOM 2333 C CA . LEU A 1 294 ? -11.206 11.281 21.774 1.00 89.06 294 LEU A CA 1
ATOM 2334 C C . LEU A 1 294 ? -11.968 11.242 20.440 1.00 89.06 294 LEU A C 1
ATOM 2336 O O . LEU A 1 294 ? -12.809 10.363 20.250 1.00 89.06 294 LEU A O 1
ATOM 2340 N N . ILE A 1 295 ? -11.654 12.141 19.500 1.00 89.69 295 ILE A N 1
ATOM 2341 C CA . ILE A 1 295 ? -12.263 12.153 18.159 1.00 89.69 295 ILE A CA 1
ATOM 2342 C C . ILE A 1 295 ? -11.903 10.872 17.394 1.00 89.69 295 ILE A C 1
ATOM 2344 O O . ILE A 1 295 ? -12.799 10.170 16.915 1.00 89.69 295 ILE A O 1
ATOM 2348 N N . ASN A 1 296 ? -10.614 10.524 17.328 1.00 90.44 296 ASN A N 1
ATOM 2349 C CA . ASN A 1 296 ? -10.149 9.339 16.603 1.00 90.44 296 ASN A CA 1
ATOM 2350 C C . ASN A 1 296 ? -10.665 8.047 17.251 1.00 90.44 296 ASN A C 1
ATOM 2352 O O . ASN A 1 296 ? -11.122 7.142 16.554 1.00 90.44 296 ASN A O 1
ATOM 2356 N N . GLY A 1 297 ? -10.663 7.970 18.585 1.00 91.06 297 GLY A N 1
ATOM 2357 C CA . GLY A 1 297 ? -11.243 6.853 19.332 1.00 91.06 297 GLY A CA 1
ATOM 2358 C C . GLY A 1 297 ? -12.736 6.682 19.060 1.00 91.06 297 GLY A C 1
ATOM 2359 O O . GLY A 1 297 ? -13.211 5.558 18.900 1.00 91.06 297 GLY A O 1
ATOM 2360 N N . GLY A 1 298 ? -13.479 7.784 18.945 1.00 91.38 298 GLY A N 1
ATOM 2361 C CA . GLY A 1 298 ? -14.910 7.759 18.660 1.00 91.38 298 GLY A CA 1
ATOM 2362 C C . GLY A 1 298 ? -15.226 7.300 17.237 1.00 91.38 298 GLY A C 1
ATOM 2363 O O . GLY A 1 298 ? -16.136 6.494 17.023 1.00 91.38 298 GLY A O 1
ATOM 2364 N N . GLU A 1 299 ? -14.443 7.746 16.255 1.00 92.31 299 GLU A N 1
ATOM 2365 C CA . GLU A 1 299 ? -14.527 7.253 14.874 1.00 92.31 299 GLU A CA 1
ATOM 2366 C C . GLU A 1 299 ? -14.127 5.771 14.763 1.00 92.31 299 GLU A C 1
ATOM 2368 O O . GLU A 1 299 ? -14.755 5.027 13.999 1.00 92.31 299 GLU A O 1
ATOM 2373 N N . CYS A 1 300 ? -13.161 5.320 15.571 1.00 93.69 300 CYS A N 1
ATOM 2374 C CA . CYS A 1 300 ? -12.789 3.910 15.703 1.00 93.69 300 CYS A CA 1
ATOM 2375 C C . CYS A 1 300 ? -13.940 3.074 16.278 1.00 93.69 300 CYS A C 1
ATOM 2377 O O . CYS A 1 300 ? -14.301 2.036 15.721 1.00 93.69 300 CYS A O 1
ATOM 2379 N N . LEU A 1 301 ? -14.609 3.562 17.329 1.00 93.31 301 LEU A N 1
ATOM 2380 C CA . LEU A 1 301 ? -15.804 2.924 17.890 1.00 93.31 301 LEU A CA 1
ATOM 2381 C C . LEU A 1 301 ? -16.936 2.814 16.855 1.00 93.31 301 LEU A C 1
ATOM 2383 O O . LEU A 1 301 ? -17.593 1.776 16.747 1.00 93.31 301 LEU A O 1
ATOM 2387 N N . CYS A 1 302 ? -17.133 3.853 16.040 1.00 92.31 302 CYS A N 1
ATOM 2388 C CA . CYS A 1 302 ? -18.079 3.804 14.925 1.00 92.31 302 CYS A CA 1
ATOM 2389 C C . CYS A 1 302 ? -17.685 2.748 13.877 1.00 92.31 302 CYS A C 1
ATOM 2391 O O . CYS A 1 302 ? -18.569 2.108 13.301 1.00 92.31 302 CYS A O 1
ATOM 2393 N N . ALA A 1 303 ? -16.386 2.552 13.624 1.00 91.62 303 ALA A N 1
ATOM 2394 C CA . ALA A 1 303 ? -15.894 1.505 12.730 1.00 91.62 303 ALA A CA 1
ATOM 2395 C C . ALA A 1 303 ? -16.152 0.103 13.300 1.00 91.62 303 ALA A C 1
ATOM 2397 O O . ALA A 1 303 ? -16.674 -0.738 12.573 1.00 91.62 303 ALA A O 1
ATOM 2398 N N . PHE A 1 304 ? -15.920 -0.129 14.598 1.00 90.44 304 PHE A N 1
ATOM 2399 C CA . PHE A 1 304 ? -16.291 -1.393 15.251 1.00 90.44 304 PHE A CA 1
ATOM 2400 C C . PHE A 1 304 ? -17.776 -1.717 15.077 1.00 90.44 304 PHE A C 1
ATOM 2402 O O . PHE A 1 304 ? -18.133 -2.814 14.652 1.00 90.44 304 PHE A O 1
ATOM 2409 N N . LEU A 1 305 ? -18.646 -0.739 15.334 1.00 88.69 305 LEU A N 1
ATOM 2410 C CA . LEU A 1 305 ? -20.091 -0.902 15.169 1.00 88.69 305 LEU A CA 1
ATOM 2411 C C . LEU A 1 305 ? -20.526 -1.111 13.720 1.00 88.69 305 LEU A C 1
ATOM 2413 O O . LEU A 1 305 ? -21.556 -1.728 13.479 1.00 88.69 305 LEU A O 1
ATOM 2417 N N . SER A 1 306 ? -19.790 -0.570 12.754 1.00 87.12 306 SER A N 1
ATOM 2418 C CA . SER A 1 306 ? -20.163 -0.670 11.341 1.00 87.12 306 SER A CA 1
ATOM 2419 C C . SER A 1 306 ? -19.664 -1.962 10.700 1.00 87.12 306 SER A C 1
ATOM 2421 O O . SER A 1 306 ? -20.383 -2.538 9.888 1.00 87.12 306 SER A O 1
ATOM 2423 N N . CYS A 1 307 ? -18.458 -2.403 11.061 1.00 84.50 307 CYS A N 1
ATOM 2424 C CA . CYS A 1 307 ? -17.775 -3.525 10.420 1.00 84.50 307 CYS A CA 1
ATOM 2425 C C . CYS A 1 307 ? -17.945 -4.846 11.182 1.00 84.50 307 CYS A C 1
ATOM 2427 O O . CYS A 1 307 ? -17.879 -5.907 10.572 1.00 84.50 307 CYS A O 1
ATOM 2429 N N . VAL A 1 308 ? -18.162 -4.794 12.502 1.00 81.88 308 VAL A N 1
ATOM 2430 C CA . VAL A 1 308 ? -18.107 -5.964 13.402 1.00 81.88 308 VAL A CA 1
ATOM 2431 C C . VAL A 1 308 ? -19.367 -6.079 14.267 1.00 81.88 308 VAL A C 1
ATOM 2433 O O . VAL A 1 308 ? -19.319 -6.623 15.365 1.00 81.88 308 VAL A O 1
ATOM 2436 N N . SER A 1 309 ? -20.511 -5.542 13.822 1.00 79.81 309 SER A N 1
ATOM 2437 C CA . SER A 1 309 ? -21.689 -5.389 14.693 1.00 79.81 309 SER A CA 1
ATOM 2438 C C . SER A 1 309 ? -22.164 -6.692 15.331 1.00 79.81 309 SER A C 1
ATOM 2440 O O . SER A 1 309 ? -22.494 -6.699 16.512 1.00 79.81 309 SER A O 1
ATOM 2442 N N . VAL A 1 310 ? -22.177 -7.796 14.584 1.00 81.00 310 VAL A N 1
ATOM 2443 C CA . VAL A 1 310 ? -22.683 -9.081 15.084 1.00 81.00 310 VAL A CA 1
ATOM 2444 C C . VAL A 1 310 ? -21.808 -9.606 16.222 1.00 81.00 310 VAL A C 1
ATOM 2446 O O . VAL A 1 310 ? -22.314 -9.845 17.321 1.00 81.00 310 VAL A O 1
ATOM 2449 N N . ASP A 1 311 ? -20.496 -9.713 15.995 1.00 82.50 311 ASP A N 1
ATOM 2450 C CA . ASP A 1 311 ? -19.581 -10.220 17.020 1.00 82.50 311 ASP A CA 1
ATOM 2451 C C . ASP A 1 311 ? -19.483 -9.237 18.190 1.00 82.50 311 ASP A C 1
ATOM 2453 O O . ASP A 1 311 ? -19.491 -9.660 19.345 1.00 82.50 311 ASP A O 1
ATOM 2457 N N . LEU A 1 312 ? -19.504 -7.927 17.915 1.00 84.56 312 LEU A N 1
ATOM 2458 C CA . LEU A 1 312 ? -19.491 -6.886 18.938 1.00 84.56 312 LEU A CA 1
ATOM 2459 C C . LEU A 1 312 ? -20.701 -6.991 19.869 1.00 84.56 312 LEU A C 1
ATOM 2461 O O . LEU A 1 312 ? -20.524 -6.932 21.077 1.00 84.56 312 LEU A O 1
ATOM 2465 N N . PHE A 1 313 ? -21.921 -7.176 19.367 1.00 83.12 313 PHE A N 1
ATOM 2466 C CA . PHE A 1 313 ? -23.112 -7.285 20.225 1.00 83.12 313 PHE A CA 1
ATOM 2467 C C . PHE A 1 313 ? -23.150 -8.588 21.034 1.00 83.12 313 PHE A C 1
ATOM 2469 O O . PHE A 1 313 ? -23.748 -8.631 22.108 1.00 83.12 313 PHE A O 1
ATOM 2476 N N . SER A 1 314 ? -22.494 -9.642 20.544 1.00 83.44 314 SER A N 1
ATOM 2477 C CA . SER A 1 314 ? -22.302 -10.885 21.301 1.00 83.44 314 SER A CA 1
ATOM 2478 C C . SER A 1 314 ? -21.159 -10.805 22.323 1.00 83.44 314 SER A C 1
ATOM 2480 O O . SER A 1 314 ? -21.059 -11.654 23.211 1.00 83.44 314 SER A O 1
ATOM 2482 N N . TRP A 1 315 ? -20.308 -9.783 22.211 1.00 87.19 315 TRP A N 1
ATOM 2483 C CA . TRP A 1 315 ? -19.114 -9.623 23.022 1.00 87.19 315 TRP A CA 1
ATOM 2484 C C . TRP A 1 315 ? -19.438 -9.225 24.464 1.00 87.19 315 TRP A C 1
ATOM 2486 O O . TRP A 1 315 ? -20.240 -8.323 24.737 1.00 87.19 315 TRP A O 1
ATOM 2496 N N . LYS A 1 316 ? -18.738 -9.871 25.396 1.00 85.31 316 LYS A N 1
ATOM 2497 C CA . LYS A 1 316 ? -18.713 -9.524 26.815 1.00 85.31 316 LYS A CA 1
ATOM 2498 C C . LYS A 1 316 ? -17.279 -9.524 27.302 1.00 85.31 316 LYS A C 1
ATOM 2500 O O . LYS A 1 316 ? -16.499 -10.401 26.927 1.00 85.31 316 LYS A O 1
ATOM 2505 N N . ASP A 1 317 ? -16.957 -8.575 28.169 1.00 84.31 317 ASP A N 1
ATOM 2506 C CA . ASP A 1 317 ? -15.657 -8.555 28.820 1.00 84.31 317 ASP A CA 1
ATOM 2507 C C . ASP A 1 317 ? -15.525 -9.772 29.743 1.00 84.31 317 ASP A C 1
ATOM 2509 O O . ASP A 1 317 ? -16.334 -9.984 30.646 1.00 84.31 317 ASP A O 1
ATOM 2513 N N . SER A 1 318 ? -14.480 -10.567 29.537 1.00 79.94 318 SER A N 1
ATOM 2514 C CA . SER A 1 318 ? -14.192 -11.745 30.352 1.00 79.94 318 SER A CA 1
ATOM 2515 C C . SER A 1 318 ? -13.805 -11.401 31.792 1.00 79.94 318 SER A C 1
ATOM 2517 O O . SER A 1 318 ? -13.955 -12.247 32.672 1.00 79.94 318 SER A O 1
ATOM 2519 N N . LYS A 1 319 ? -13.321 -10.178 32.055 1.00 78.62 319 LYS A N 1
ATOM 2520 C CA . LYS A 1 319 ? -12.875 -9.742 33.389 1.00 78.62 319 LYS A CA 1
ATOM 2521 C C . LYS A 1 319 ? -13.995 -9.108 34.204 1.00 78.62 319 LYS A C 1
ATOM 2523 O O . LYS A 1 319 ? -14.139 -9.414 35.383 1.00 78.62 319 LYS A O 1
ATOM 2528 N N . THR A 1 320 ? -14.762 -8.209 33.593 1.00 79.19 320 THR A N 1
ATOM 2529 C CA . THR A 1 320 ? -15.805 -7.432 34.286 1.00 79.19 320 THR A CA 1
ATOM 2530 C C . THR A 1 320 ? -17.218 -7.970 34.057 1.00 79.19 320 THR A C 1
ATOM 2532 O O . THR A 1 320 ? -18.135 -7.580 34.775 1.00 79.19 320 THR A O 1
ATOM 2535 N N . ASN A 1 321 ? -17.401 -8.879 33.089 1.00 80.88 321 ASN A N 1
ATOM 2536 C CA . ASN A 1 321 ? -18.696 -9.394 32.626 1.00 80.88 321 ASN A CA 1
ATOM 2537 C C . ASN A 1 321 ? -19.649 -8.306 32.084 1.00 80.88 321 ASN A C 1
ATOM 2539 O O . ASN A 1 321 ? -20.848 -8.547 31.936 1.00 80.88 321 ASN A O 1
ATOM 2543 N N . VAL A 1 322 ? -19.110 -7.122 31.776 1.00 84.88 322 VAL A N 1
ATOM 2544 C CA . VAL A 1 322 ? -19.830 -5.996 31.172 1.00 84.88 322 VAL A CA 1
ATOM 2545 C C . VAL A 1 322 ? -19.966 -6.237 29.669 1.00 84.88 322 VAL A C 1
ATOM 2547 O O . VAL A 1 322 ? -19.034 -6.691 28.998 1.00 84.88 322 VAL A O 1
ATOM 2550 N N . SER A 1 323 ? -21.148 -5.959 29.131 1.00 86.94 323 SER A N 1
ATOM 2551 C CA . SER A 1 323 ? -21.427 -6.092 27.699 1.00 86.94 323 SER A CA 1
ATOM 2552 C C . SER A 1 323 ? -20.826 -4.943 26.885 1.00 86.94 323 SER A C 1
ATOM 2554 O O . SER A 1 323 ? -20.673 -3.821 27.370 1.00 86.94 323 SER A O 1
ATOM 2556 N N . SER A 1 324 ? -20.539 -5.183 25.602 1.00 85.75 324 SER A N 1
ATOM 2557 C CA . SER A 1 324 ? -20.142 -4.112 24.669 1.00 85.75 324 SER A CA 1
ATOM 2558 C C . SER A 1 324 ? -21.164 -2.969 24.619 1.00 85.75 324 SER A C 1
ATOM 2560 O O . SER A 1 324 ? -20.790 -1.800 24.534 1.00 85.75 324 SER A O 1
ATOM 2562 N N . ILE A 1 325 ? -22.452 -3.307 24.719 1.00 85.50 325 ILE A N 1
ATOM 2563 C CA . ILE A 1 325 ? -23.580 -2.375 24.735 1.00 85.50 325 ILE A CA 1
ATOM 2564 C C . ILE A 1 325 ? -23.461 -1.416 25.922 1.00 85.50 325 ILE A C 1
ATOM 2566 O O . ILE A 1 325 ? -23.553 -0.205 25.740 1.00 85.50 325 ILE A O 1
ATOM 2570 N N . GLU A 1 326 ? -23.207 -1.931 27.125 1.00 85.81 326 GLU A N 1
ATOM 2571 C CA . GLU A 1 326 ? -23.030 -1.105 28.324 1.00 85.81 326 GLU A CA 1
ATOM 2572 C C . GLU A 1 326 ? -21.822 -0.172 28.201 1.00 85.81 326 GLU A C 1
ATOM 2574 O O . GLU A 1 326 ? -21.929 1.001 28.555 1.00 85.81 326 GLU A O 1
ATOM 2579 N N . TYR A 1 327 ? -20.705 -0.633 27.630 1.00 89.69 327 TYR A N 1
ATOM 2580 C CA . TYR A 1 327 ? -19.556 0.238 27.364 1.00 89.69 327 TYR A CA 1
ATOM 2581 C C . TYR A 1 327 ? -19.872 1.353 26.365 1.00 89.69 327 TYR A C 1
ATOM 2583 O O . TYR A 1 327 ? -19.503 2.506 26.590 1.00 89.69 327 TYR A O 1
ATOM 2591 N N . ILE A 1 328 ? -20.592 1.045 25.283 1.00 88.69 328 ILE A N 1
ATOM 2592 C CA . ILE A 1 328 ? -21.026 2.057 24.309 1.00 88.69 328 ILE A CA 1
ATOM 2593 C C . ILE A 1 328 ? -21.938 3.088 24.984 1.00 88.69 328 ILE A C 1
ATOM 2595 O O . ILE A 1 328 ? -21.784 4.287 24.754 1.00 88.69 328 ILE A O 1
ATOM 2599 N N . LEU A 1 329 ? -22.854 2.647 25.851 1.00 87.19 329 LEU A N 1
ATOM 2600 C CA . LEU A 1 329 ? -23.728 3.541 26.610 1.00 87.19 329 LEU A CA 1
ATOM 2601 C C . LEU A 1 329 ? -22.950 4.422 27.595 1.00 87.19 329 LEU A C 1
ATOM 2603 O O . LEU A 1 329 ? -23.266 5.603 27.714 1.00 87.19 329 LEU A O 1
ATOM 2607 N N . GLN A 1 330 ? -21.911 3.896 28.251 1.00 88.75 330 GLN A N 1
ATOM 2608 C CA . GLN A 1 330 ? -21.025 4.689 29.113 1.00 88.75 330 GLN A CA 1
ATOM 2609 C C . GLN A 1 330 ? -20.287 5.776 28.324 1.00 88.75 330 GLN A C 1
ATOM 2611 O O . GLN A 1 330 ? -20.231 6.926 28.763 1.00 88.75 330 GLN A O 1
ATOM 2616 N N . VAL A 1 331 ? -19.766 5.442 27.139 1.00 89.56 331 VAL A N 1
ATOM 2617 C CA . VAL A 1 331 ? -19.140 6.425 26.242 1.00 89.56 331 VAL A CA 1
ATOM 2618 C C . VAL A 1 331 ? -20.160 7.484 25.822 1.00 89.56 331 VAL A C 1
ATOM 2620 O O . VAL A 1 331 ? -19.887 8.675 25.945 1.00 89.56 331 VAL A O 1
ATOM 2623 N N . LEU A 1 332 ? -21.358 7.082 25.389 1.00 88.94 332 LEU A N 1
ATOM 2624 C CA . LEU A 1 332 ? -22.419 8.027 25.032 1.00 88.94 332 LEU A CA 1
ATOM 2625 C C . LEU A 1 332 ? -22.775 8.951 26.203 1.00 88.94 332 LEU A C 1
ATOM 2627 O O . LEU A 1 332 ? -22.885 10.156 26.001 1.00 88.94 332 LEU A O 1
ATOM 2631 N N . ALA A 1 333 ? -22.894 8.419 27.421 1.00 86.81 333 ALA A N 1
ATOM 2632 C CA . ALA A 1 333 ? -23.185 9.210 28.612 1.00 86.81 333 ALA A CA 1
ATOM 2633 C C . ALA A 1 333 ? -22.083 10.238 28.919 1.00 86.81 333 ALA A C 1
ATOM 2635 O O . ALA A 1 333 ? -22.409 11.389 29.199 1.00 86.81 333 ALA A O 1
ATOM 2636 N N . LYS A 1 334 ? -20.797 9.860 28.810 1.00 88.25 334 LYS A N 1
ATOM 2637 C CA . LYS A 1 334 ? -19.668 10.793 28.993 1.00 88.25 334 LYS A CA 1
ATOM 2638 C C . LYS A 1 334 ? -19.738 11.931 27.982 1.00 88.25 334 LYS A C 1
ATOM 2640 O O . LYS A 1 334 ? -19.687 13.089 28.362 1.00 88.25 334 LYS A O 1
ATOM 2645 N N . PHE A 1 335 ? -19.855 11.616 26.697 1.00 87.62 335 PHE A N 1
ATOM 2646 C CA . PHE A 1 335 ? -19.751 12.628 25.647 1.00 87.62 335 PHE A CA 1
ATOM 2647 C C . PHE A 1 335 ? -21.009 13.508 25.511 1.00 87.62 335 PHE A C 1
ATOM 2649 O O . PHE A 1 335 ? -20.914 14.659 25.079 1.00 87.62 335 PHE A O 1
ATOM 2656 N N . LEU A 1 336 ? -22.177 13.000 25.915 1.00 85.62 336 LEU A N 1
ATOM 2657 C CA . LEU A 1 336 ? -23.418 13.774 25.998 1.00 85.62 336 LEU A CA 1
ATOM 2658 C C . LEU A 1 336 ? -23.536 14.606 27.289 1.00 85.62 336 LEU A C 1
ATOM 2660 O O . LEU A 1 336 ? -24.467 15.401 27.391 1.00 85.62 336 LEU A O 1
ATOM 2664 N N . ASP A 1 337 ? -22.613 14.482 28.252 1.00 85.81 337 ASP A N 1
ATOM 2665 C CA . ASP A 1 337 ? -22.562 15.377 29.416 1.00 85.81 337 ASP A CA 1
ATOM 2666 C C . ASP A 1 337 ? -22.249 16.810 28.941 1.00 85.81 337 ASP A C 1
ATOM 2668 O O . ASP A 1 337 ? -21.234 17.012 28.262 1.00 85.81 337 ASP A O 1
ATOM 2672 N N . PRO A 1 338 ? -23.062 17.829 29.287 1.00 81.88 338 PRO A N 1
ATOM 2673 C CA . PRO A 1 338 ? -22.800 19.232 28.960 1.00 81.88 338 PRO A CA 1
ATOM 2674 C C . PRO A 1 338 ? -21.387 19.721 29.313 1.00 81.88 338 PRO A C 1
ATOM 2676 O O . PRO A 1 338 ? -20.873 20.621 28.659 1.00 81.88 338 PRO A O 1
ATOM 2679 N N . LYS A 1 339 ? -20.715 19.100 30.290 1.00 83.06 339 LYS A N 1
ATOM 2680 C CA . LYS A 1 339 ? -19.348 19.459 30.704 1.00 83.06 339 LYS A CA 1
ATOM 2681 C C . LYS A 1 339 ? -18.264 19.099 29.686 1.00 83.06 339 LYS A C 1
ATOM 2683 O O . LYS A 1 339 ? -17.184 19.685 29.725 1.00 83.06 339 LYS A O 1
ATOM 2688 N N . THR A 1 340 ? -18.497 18.125 28.807 1.00 82.00 340 THR A N 1
ATOM 2689 C CA . THR A 1 340 ? -17.496 17.717 27.807 1.00 82.00 340 THR A CA 1
ATOM 2690 C C . THR A 1 340 ? -17.409 18.752 26.677 1.00 82.00 340 THR A C 1
ATOM 2692 O O . THR A 1 340 ? -18.445 19.237 26.231 1.00 82.00 340 THR A O 1
ATOM 2695 N N . PRO A 1 341 ? -16.226 19.085 26.140 1.00 83.12 341 PRO A N 1
ATOM 2696 C CA . PRO A 1 341 ? -16.126 20.029 25.026 1.00 83.12 341 PRO A CA 1
ATOM 2697 C C . PRO A 1 341 ? -16.904 19.562 23.784 1.00 83.12 341 PRO A C 1
ATOM 2699 O O . PRO A 1 341 ? -16.762 18.416 23.349 1.00 83.12 341 PRO A O 1
ATOM 2702 N N . GLU A 1 342 ? -17.681 20.458 23.170 1.00 81.62 342 GLU A N 1
ATOM 2703 C CA . GLU A 1 342 ? -18.472 20.167 21.959 1.00 81.62 342 GLU A CA 1
ATOM 2704 C C . GLU A 1 342 ? -17.614 19.655 20.796 1.00 81.62 342 GLU A C 1
ATOM 2706 O O . GLU A 1 342 ? -18.017 18.749 20.070 1.00 81.62 342 GLU A O 1
ATOM 2711 N N . ASN A 1 343 ? -16.386 20.160 20.667 1.00 82.62 343 ASN A N 1
ATOM 2712 C CA . ASN A 1 343 ? -15.449 19.773 19.609 1.00 82.62 343 ASN A CA 1
ATOM 2713 C C . ASN A 1 343 ? -15.130 18.266 19.609 1.00 82.62 343 ASN A C 1
ATOM 2715 O O . ASN A 1 343 ? -14.791 17.709 18.569 1.00 82.62 343 ASN A O 1
ATOM 2719 N N . CYS A 1 344 ? -15.266 17.594 20.758 1.00 79.25 344 CYS A N 1
ATOM 2720 C CA . CYS A 1 344 ? -15.033 16.153 20.891 1.00 79.25 344 CYS A CA 1
ATOM 2721 C C . CYS A 1 344 ? -16.255 15.312 20.477 1.00 79.25 344 CYS A C 1
ATOM 2723 O O . CYS A 1 344 ? -16.167 14.092 20.414 1.00 79.25 344 CYS A O 1
ATOM 2725 N N . CYS A 1 345 ? -17.402 15.940 20.205 1.00 81.38 345 CYS A N 1
ATOM 2726 C CA . CYS A 1 345 ? -18.695 15.277 20.024 1.00 81.38 345 CYS A CA 1
ATOM 2727 C C . CYS A 1 345 ? -19.052 14.986 18.552 1.00 81.38 345 CYS A C 1
ATOM 2729 O O . CYS A 1 345 ? -20.150 14.508 18.261 1.00 81.38 345 CYS A O 1
ATOM 2731 N N . THR A 1 346 ? -18.143 15.253 17.610 1.00 84.81 346 THR A N 1
ATOM 2732 C CA . THR A 1 346 ? -18.393 15.189 16.154 1.00 84.81 346 THR A CA 1
ATOM 2733 C C . THR A 1 346 ? -18.830 13.806 15.654 1.00 84.81 346 THR A C 1
ATOM 2735 O O . THR A 1 346 ? -19.592 13.707 14.690 1.00 84.81 346 THR A O 1
ATOM 2738 N N . PHE A 1 347 ? -18.411 12.730 16.326 1.00 86.50 347 PHE A N 1
ATOM 2739 C CA . PHE A 1 347 ? -18.755 11.352 15.966 1.00 86.50 347 PHE A CA 1
ATOM 2740 C C . PHE A 1 347 ? -20.061 10.847 16.609 1.00 86.50 347 PHE A C 1
ATOM 2742 O O . PHE A 1 347 ? -20.630 9.863 16.131 1.00 86.50 347 PHE A O 1
ATOM 2749 N N . ILE A 1 348 ? -20.573 11.500 17.665 1.00 87.44 348 ILE A N 1
ATOM 2750 C CA . ILE A 1 348 ? -21.692 10.984 18.480 1.00 87.44 348 ILE A CA 1
ATOM 2751 C C . ILE A 1 348 ? -22.941 10.735 17.631 1.00 87.44 348 ILE A C 1
ATOM 2753 O O . ILE A 1 348 ? -23.608 9.715 17.790 1.00 87.44 348 ILE A O 1
ATOM 2757 N N . GLY A 1 349 ? -23.249 11.628 16.687 1.00 86.62 349 GLY A N 1
ATOM 2758 C CA . GLY A 1 349 ? -24.404 11.456 15.804 1.00 86.62 349 GLY A CA 1
ATOM 2759 C C . GLY A 1 349 ? -24.313 10.185 14.951 1.00 86.62 349 GLY A C 1
ATOM 2760 O O . GLY A 1 349 ? -25.297 9.453 14.813 1.00 86.62 349 GLY A O 1
ATOM 2761 N N . LYS A 1 350 ? -23.118 9.876 14.423 1.00 89.31 350 LYS A N 1
ATOM 2762 C CA . LYS A 1 350 ? -22.865 8.628 13.685 1.00 89.31 350 LYS A CA 1
ATOM 2763 C C . LYS A 1 350 ? -22.972 7.418 14.611 1.00 89.31 350 LYS A C 1
ATOM 2765 O O . LYS A 1 350 ? -23.584 6.424 14.223 1.00 89.31 350 LYS A O 1
ATOM 2770 N N . LEU A 1 351 ? -22.437 7.531 15.828 1.00 88.12 351 LEU A N 1
ATOM 2771 C CA . LEU A 1 351 ? -22.455 6.479 16.839 1.00 88.12 351 LEU A CA 1
ATOM 2772 C C . LEU A 1 351 ? -23.886 6.101 17.243 1.00 88.12 351 LEU A C 1
ATOM 2774 O O . LEU A 1 351 ? -24.254 4.934 17.139 1.00 88.12 351 LEU A O 1
ATOM 2778 N N . ILE A 1 352 ? -24.717 7.082 17.614 1.00 88.38 352 ILE A N 1
ATOM 2779 C CA . ILE A 1 352 ? -26.126 6.873 17.989 1.00 88.38 352 ILE A CA 1
ATOM 2780 C C . ILE A 1 352 ? -26.895 6.236 16.829 1.00 88.38 352 ILE A C 1
ATOM 2782 O O . ILE A 1 352 ? -27.607 5.249 17.017 1.00 88.38 352 ILE A O 1
ATOM 2786 N N . ARG A 1 353 ? -26.729 6.760 15.607 1.00 87.12 353 ARG A N 1
ATOM 2787 C CA . ARG A 1 353 ? -27.399 6.216 14.419 1.00 87.12 353 ARG A CA 1
ATOM 2788 C C . ARG A 1 353 ? -26.991 4.766 14.151 1.00 87.12 353 ARG A C 1
ATOM 2790 O O . ARG A 1 353 ? -27.856 3.942 13.853 1.00 87.12 353 ARG A O 1
ATOM 2797 N N . GLY A 1 354 ? -25.695 4.463 14.230 1.00 85.06 354 GLY A N 1
ATOM 2798 C CA . GLY A 1 354 ? -25.167 3.111 14.056 1.00 85.06 354 GLY A CA 1
ATOM 2799 C C . GLY A 1 354 ? -25.706 2.159 15.119 1.00 85.06 354 GLY A C 1
ATOM 2800 O O . GLY A 1 354 ? -26.244 1.108 14.788 1.00 85.06 354 GLY A O 1
ATOM 2801 N N . PHE A 1 355 ? -25.663 2.578 16.380 1.00 85.44 355 PHE A N 1
ATOM 2802 C CA . PHE A 1 355 ? -26.146 1.808 17.521 1.00 85.44 355 PHE A CA 1
ATOM 2803 C C . PHE A 1 355 ? -27.640 1.465 17.414 1.00 85.44 355 PHE A C 1
ATOM 2805 O O . PHE A 1 355 ? -28.003 0.293 17.489 1.00 85.44 355 PHE A O 1
ATOM 2812 N N . ILE A 1 356 ? -28.504 2.449 17.129 1.00 84.19 356 ILE A N 1
ATOM 2813 C CA . ILE A 1 356 ? -29.950 2.223 16.933 1.00 84.19 356 ILE A CA 1
ATOM 2814 C C . ILE A 1 356 ? -30.199 1.241 15.783 1.00 84.19 356 ILE A C 1
ATOM 2816 O O . ILE A 1 356 ? -31.039 0.347 15.893 1.00 84.19 356 ILE A O 1
ATOM 2820 N N . ARG A 1 357 ? -29.468 1.388 14.669 1.00 84.44 357 ARG A N 1
ATOM 2821 C CA . ARG A 1 357 ? -29.608 0.501 13.509 1.00 84.44 357 ARG A CA 1
ATOM 2822 C C . ARG A 1 357 ? -29.281 -0.949 13.865 1.00 84.44 357 ARG A C 1
ATOM 2824 O O . ARG A 1 357 ? -30.008 -1.840 13.435 1.00 84.44 357 ARG A O 1
ATOM 2831 N N . GLU A 1 358 ? -28.214 -1.190 14.621 1.00 79.69 358 GLU A N 1
ATOM 2832 C CA . GLU A 1 358 ? -27.800 -2.552 14.973 1.00 79.69 358 GLU A CA 1
ATOM 2833 C C . GLU A 1 358 ? -28.681 -3.183 16.067 1.00 79.69 358 GLU A C 1
ATOM 2835 O O . GLU A 1 358 ? -29.002 -4.367 15.951 1.00 79.69 358 GLU A O 1
ATOM 2840 N N . ILE A 1 359 ? -29.190 -2.416 17.045 1.00 78.31 359 ILE A N 1
ATOM 2841 C CA . ILE A 1 359 ? -30.183 -2.946 18.006 1.00 78.31 359 ILE A CA 1
ATOM 2842 C C . ILE A 1 359 ? -31.484 -3.338 17.289 1.00 78.31 359 ILE A C 1
ATOM 2844 O O . ILE A 1 359 ? -32.047 -4.404 17.545 1.00 78.31 359 ILE A O 1
ATOM 2848 N N . ASN A 1 360 ? -31.950 -2.506 16.350 1.00 75.44 360 ASN A N 1
ATOM 2849 C CA . ASN A 1 360 ? -33.142 -2.814 15.557 1.00 75.44 360 ASN A CA 1
ATOM 2850 C C . ASN A 1 360 ? -32.973 -4.110 14.750 1.00 75.44 360 ASN A C 1
ATOM 2852 O O . ASN A 1 360 ? -33.906 -4.899 14.658 1.00 75.44 360 ASN A O 1
ATOM 2856 N N . LYS A 1 361 ? -31.783 -4.357 14.188 1.00 75.12 361 LYS A N 1
ATOM 2857 C CA . LYS A 1 361 ? -31.486 -5.599 13.455 1.00 75.12 361 LYS A CA 1
ATOM 2858 C C . LYS A 1 361 ? -31.441 -6.833 14.356 1.00 75.12 361 LYS A C 1
ATOM 2860 O O . LYS A 1 361 ? -31.839 -7.908 13.923 1.00 75.12 361 LYS A O 1
ATOM 2865 N N . THR A 1 362 ? -30.946 -6.695 15.583 1.00 66.12 362 THR A N 1
ATOM 2866 C CA . THR A 1 362 ? -30.805 -7.808 16.537 1.00 66.12 362 THR A CA 1
ATOM 2867 C C . THR A 1 362 ? -32.101 -8.135 17.288 1.00 66.12 362 THR A C 1
ATOM 2869 O O . THR A 1 362 ? -32.098 -9.038 18.122 1.00 66.12 362 THR A O 1
ATOM 2872 N N . ASN A 1 363 ? -33.223 -7.467 16.968 1.00 60.91 363 ASN A N 1
ATOM 2873 C CA . ASN A 1 363 ? -34.541 -7.698 17.572 1.00 60.91 363 ASN A CA 1
ATOM 2874 C C . ASN A 1 363 ? -34.502 -7.705 19.115 1.00 60.91 363 ASN A C 1
ATOM 2876 O O . ASN A 1 363 ? -35.165 -8.519 19.757 1.00 60.91 363 ASN A O 1
ATOM 2880 N N . GLN A 1 364 ? -33.751 -6.776 19.720 1.00 61.38 364 GLN A N 1
ATOM 2881 C CA . GLN A 1 364 ? -33.747 -6.536 21.171 1.00 61.38 364 GLN A CA 1
ATOM 2882 C C . GLN A 1 364 ? -34.512 -5.241 21.525 1.00 61.38 364 GLN A C 1
ATOM 2884 O O . GLN A 1 364 ? -33.904 -4.235 21.893 1.00 61.38 364 GLN A O 1
ATOM 2889 N N . PRO A 1 365 ? -35.857 -5.221 21.425 1.00 57.34 365 PRO A N 1
ATOM 2890 C CA . PRO A 1 365 ? -36.658 -4.010 21.627 1.00 57.34 365 PRO A CA 1
ATOM 2891 C C . PRO A 1 365 ? -36.649 -3.489 23.074 1.00 57.34 365 PRO A C 1
ATOM 2893 O O . PRO A 1 365 ? -36.906 -2.307 23.292 1.00 57.34 365 PRO A O 1
ATOM 2896 N N . SER A 1 366 ? -36.325 -4.327 24.066 1.00 60.97 366 SER A N 1
ATOM 2897 C CA . SER A 1 366 ? -36.266 -3.931 25.483 1.00 60.97 366 SER A CA 1
ATOM 2898 C C . SER A 1 366 ? -35.157 -2.917 25.786 1.00 60.97 366 SER A C 1
ATOM 2900 O O . SER A 1 366 ? -35.338 -2.062 26.645 1.00 60.97 366 SER A O 1
ATOM 2902 N N . LEU A 1 367 ? -34.042 -2.967 25.051 1.00 59.91 367 LEU A N 1
ATOM 2903 C CA . LEU A 1 367 ? -32.922 -2.022 25.161 1.00 59.91 367 LEU A CA 1
ATOM 2904 C C . LEU A 1 367 ? -33.186 -0.687 24.447 1.00 59.91 367 LEU A C 1
ATOM 2906 O O . LEU A 1 367 ? -32.510 0.300 24.711 1.00 59.91 367 LEU A O 1
ATOM 2910 N N . LEU A 1 368 ? -34.164 -0.633 23.539 1.00 60.88 368 LEU A N 1
ATOM 2911 C CA . LEU A 1 368 ? -34.507 0.581 22.793 1.00 60.88 368 LEU A CA 1
ATOM 2912 C C . LEU A 1 368 ? -35.485 1.488 23.540 1.00 60.88 368 LEU A C 1
ATOM 2914 O O . LEU A 1 368 ? -35.484 2.680 23.276 1.00 60.88 368 LEU A O 1
ATOM 2918 N N . GLY A 1 369 ? -36.318 0.966 24.442 1.00 65.88 369 GLY A N 1
ATOM 2919 C CA . GLY A 1 369 ? -37.366 1.759 25.095 1.00 65.88 369 GLY A CA 1
ATOM 2920 C C . GLY A 1 369 ? -36.808 2.871 25.988 1.00 65.88 369 GLY A C 1
ATOM 2921 O O . GLY A 1 369 ? -36.820 4.051 25.629 1.00 65.88 369 GLY A O 1
ATOM 2922 N N . ASP A 1 370 ? -36.293 2.494 27.155 1.00 67.81 370 ASP A N 1
ATOM 2923 C CA . ASP A 1 370 ? -35.866 3.464 28.171 1.00 67.81 370 ASP A CA 1
ATOM 2924 C C . ASP A 1 370 ? -34.544 4.151 27.804 1.00 67.81 370 ASP A C 1
ATOM 2926 O O . ASP A 1 370 ? -34.366 5.354 28.021 1.00 67.81 370 ASP A O 1
ATOM 2930 N N . THR A 1 371 ? -33.625 3.413 27.182 1.00 72.94 371 THR A N 1
ATOM 2931 C CA . THR A 1 371 ? -32.281 3.899 26.857 1.00 72.94 371 THR A CA 1
ATOM 2932 C C . THR A 1 371 ? -32.296 4.928 25.726 1.00 72.94 371 THR A C 1
ATOM 2934 O O . THR A 1 371 ? -31.595 5.936 25.808 1.00 72.94 371 THR A O 1
ATOM 2937 N N . LEU A 1 372 ? -33.143 4.757 24.701 1.00 73.94 372 LEU A N 1
ATOM 2938 C CA . LEU A 1 372 ? -33.281 5.747 23.624 1.00 73.94 372 LEU A CA 1
ATOM 2939 C C . LEU A 1 372 ? -33.868 7.061 24.144 1.00 73.94 372 LEU A C 1
ATOM 2941 O O . LEU A 1 372 ? -33.392 8.135 23.779 1.00 73.94 372 LEU A O 1
ATOM 2945 N N . GLY A 1 373 ? -34.870 6.986 25.027 1.00 76.69 373 GLY A N 1
ATOM 2946 C CA . GLY A 1 373 ? -35.456 8.166 25.660 1.00 76.69 373 GLY A CA 1
ATOM 2947 C C . GLY A 1 373 ? -34.432 8.961 26.475 1.00 76.69 373 GLY A C 1
ATOM 2948 O O . GLY A 1 373 ? -34.419 10.192 26.419 1.00 76.69 373 GLY A O 1
ATOM 2949 N N . GLN A 1 374 ? -33.540 8.274 27.194 1.00 79.62 374 GLN A N 1
ATOM 2950 C CA . GLN A 1 374 ? -32.443 8.905 27.935 1.00 79.62 374 GLN A CA 1
ATOM 2951 C C . GLN A 1 374 ? -31.389 9.522 27.008 1.00 79.62 374 GLN A C 1
ATOM 2953 O O . GLN A 1 374 ? -31.000 10.669 27.226 1.00 79.62 374 GLN A O 1
ATOM 2958 N N . ILE A 1 375 ? -30.983 8.817 25.946 1.00 81.00 375 ILE A N 1
ATOM 2959 C CA . ILE A 1 375 ? -30.027 9.333 24.955 1.00 81.00 375 ILE A CA 1
ATOM 2960 C C . ILE A 1 375 ? -30.574 10.603 24.293 1.00 81.00 375 ILE A C 1
ATOM 2962 O O . ILE A 1 375 ? -29.864 11.600 24.217 1.00 81.00 375 ILE A O 1
ATOM 2966 N N . LEU A 1 376 ? -31.840 10.612 23.863 1.00 80.62 376 LEU A N 1
ATOM 2967 C CA . LEU A 1 376 ? -32.452 11.784 23.224 1.00 80.62 376 LEU A CA 1
ATOM 2968 C C . LEU A 1 376 ? -32.535 12.989 24.169 1.00 80.62 376 LEU A C 1
ATOM 2970 O O . LEU A 1 376 ? -32.257 14.111 23.753 1.00 80.62 376 LEU A O 1
ATOM 2974 N N . LYS A 1 377 ? -32.867 12.769 25.448 1.00 83.00 377 LYS A N 1
ATOM 2975 C CA . LYS A 1 377 ? -32.837 13.834 26.464 1.00 83.00 377 LYS A CA 1
ATOM 2976 C C . LYS A 1 377 ? -31.425 14.383 26.669 1.00 83.00 377 LYS A C 1
ATOM 2978 O O . LYS A 1 377 ? -31.267 15.595 26.750 1.00 83.00 377 LYS A O 1
ATOM 2983 N N . ALA A 1 378 ? -30.418 13.513 26.722 1.00 82.62 378 ALA A N 1
ATOM 2984 C CA . ALA A 1 378 ? -29.024 13.919 26.873 1.00 82.62 378 ALA A CA 1
ATOM 2985 C C . ALA A 1 378 ? -28.513 14.691 25.641 1.00 82.62 378 ALA A C 1
ATOM 2987 O O . ALA A 1 378 ? -27.847 15.708 25.791 1.00 82.62 378 ALA A O 1
ATOM 2988 N N . VAL A 1 379 ? -28.911 14.290 24.427 1.00 83.44 379 VAL A N 1
ATOM 2989 C CA . VAL A 1 379 ? -28.641 15.050 23.193 1.00 83.44 379 VAL A CA 1
ATOM 2990 C C . VAL A 1 379 ? -29.266 16.444 23.252 1.00 83.44 379 VAL A C 1
ATOM 2992 O O . VAL A 1 379 ? -28.592 17.419 22.943 1.00 83.44 379 VAL A O 1
ATOM 2995 N N . LEU A 1 380 ? -30.529 16.564 23.675 1.00 83.06 380 LEU A N 1
ATOM 2996 C CA . LEU A 1 380 ? -31.185 17.869 23.818 1.00 83.06 380 LEU A CA 1
ATOM 2997 C C . LEU A 1 380 ? -30.493 18.753 24.860 1.00 83.06 380 LEU A C 1
ATOM 2999 O O . LEU A 1 380 ? -30.303 19.935 24.603 1.00 83.06 380 LEU A O 1
ATOM 3003 N N . ALA A 1 381 ? -30.089 18.184 25.998 1.00 83.06 381 ALA A N 1
ATOM 3004 C CA . ALA A 1 381 ? -29.357 18.905 27.037 1.00 83.06 381 ALA A CA 1
ATOM 3005 C C . ALA A 1 381 ? -27.968 19.373 26.576 1.00 83.06 381 ALA A C 1
ATOM 3007 O O . ALA A 1 381 ? -27.461 20.353 27.100 1.00 83.06 381 ALA A O 1
ATOM 3008 N N . LYS A 1 382 ? -27.360 18.676 25.610 1.00 81.44 382 LYS A N 1
ATOM 3009 C CA . LYS A 1 382 ? -26.061 19.026 25.029 1.00 81.44 382 LYS A CA 1
ATOM 3010 C C . LYS A 1 382 ? -26.145 20.099 23.937 1.00 81.44 382 LYS A C 1
ATOM 3012 O O . LYS A 1 382 ? -25.146 20.740 23.646 1.00 81.44 382 LYS A O 1
ATOM 3017 N N . LEU A 1 383 ? -27.307 20.238 23.295 1.00 80.19 383 LEU A N 1
ATOM 3018 C CA . LEU A 1 383 ? -27.567 21.247 22.259 1.00 80.19 383 LEU A CA 1
ATOM 3019 C C . LEU A 1 383 ? -27.948 22.622 22.832 1.00 80.19 383 LEU A C 1
ATOM 3021 O O . LEU A 1 383 ? -27.975 23.594 22.076 1.00 80.19 383 LEU A O 1
ATOM 3025 N N . GLN A 1 384 ? -28.324 22.671 24.112 1.00 73.81 384 GLN A N 1
ATOM 3026 C CA . GLN A 1 384 ? -28.619 23.889 24.874 1.00 73.81 384 GLN A CA 1
ATOM 3027 C C . GLN A 1 384 ? -27.345 24.436 25.501 1.00 73.81 384 GLN A C 1
ATOM 3029 O O . GLN A 1 384 ? -27.217 25.681 25.512 1.00 73.81 384 GLN A O 1
#

Organism: NCBI:txid392030

pLDDT: mean 85.08, std 10.44, range [36.0, 96.12]

InterPro domains:
  IPR011989 Armadillo-like helical [G3DSA:1.25.10.10] (1-384)
  IPR016024 Armadillo-type fold [SSF48371] (19-383)

Sequence (384 aa):
MCFFFSRHLSHAEALKAHNSPRWWKLHEACLLAMGRCKQLLNDMLVTGYVKIDLEAFIRQVPLADLSQFDYPYLVCQAALFAGRFSRLLSAEVNRIFLDGICQLLEHAQHPIINLSSLRAFYYYCEEVGVDQTNDVVHYLPRIFEGILTTMSRIPQSAYIWPLESLAILISVDETFVSTIEHRLSPLAIELFVNYVQDPLINGETTAIIKGLVHNSKVSSLIQERLIPLVQSIVDNNSVPSALPRIAPSLAFSVIDLLTTVLRSLNPPINSNLLNQTFPVVIHLLVTSDDQQLLINGGECLCAFLSCVSVDLFSWKDSKTNVSSIEYILQVLAKFLDPKTPENCCTFIGKLIRGFIREINKTNQPSLLGDTLGQILKAVLAKLQ